Protein AF-A0A2M8KD25-F1 (afdb_monomer)

Secondary structure (DSSP, 8-state):
--GGGGB-HHHHHHHHHHHHHHHHTTBSEE-HHHHHHHHHTSTTSHHHHHHHHTT--HHHHHHHHHHHS---B-SS--SPPEEPHHHHHHHHHHHHHHHHTT-SSB-HHHHHHHHTTS--HHHHHHHHHHT--HHHHHHHHHHHHHHHTT---SSGGG------------------S--HHHHHEEETTSHHHHTTSPPP-S-HHHHHHHHHHHT-SSS-EEEEE--TTS-HHHHHHHHHHHHHTT-S-GGGTT-EEEEE-HHHHHTT-SSHHHHHHHHHHHHHHHHH-TTEEEEETTTHHHHS-S-SSS---THHHHHHHHHHT-S-EEEEE-HHHHIIIIIT-HHHHTTEEEEE-PPPPHHHHHHHHHHHHHHHHHHHT-PPPHHHHHHHHHHHHHH--SS-TTHHHHHHHHHHHHHHHHHS---HHHHHHHHHHHHHHHHHHHHHHHT-

Sequence (452 aa):
MDTFEKFSNNYKKSLKAAADLAADLQHKTINPWHILYGLISQKGSVGAELLAALTIKAEDIKKNITKFSPTDRELQLKTAPKFSKSAKEVIQKSIKIAYINEHKYIGTEHLLASILEIEDPSIESLLEILKVSRSEITQQVIAILKSASKIPTLTETFKVTDQKTNLESDLEYNENRQSALDLYGTELTSNRMQKKIDPIIGREEEILRIIHILSRRNKNNPIILGEPGVGKTAIVEGLAKKIVSGDVPETLLNKKVYVLDLTSTISGTMYRGEFENRIKQIIDEARSRPEVILFIDEIHNIVGTGSASGSMDAANILKPALARGEIRCIGATTFADYRKSIENDPALNRRFQPVKLVEPSEHEAKKILHGIKSYFEKFHRVGISDEAIDVAVELSQKYLTDKFLPDKAIDLIDEASAAIRVNKKLSNLEQKIKKLRLEILDVLNQKNQAVL

Solvent-accessible surface area (backbone atoms only — not comparable to full-atom values): 25265 Å² total; per-residue (Å²): 132,68,76,77,73,36,48,34,71,63,36,54,50,12,52,48,44,8,46,51,51,21,51,76,65,34,26,64,45,26,42,57,59,35,39,51,41,13,34,43,64,36,73,90,33,70,33,15,48,56,36,44,75,70,70,52,50,47,63,61,52,65,76,42,41,87,78,39,54,76,90,54,64,47,91,81,75,90,62,83,53,42,71,30,74,65,27,49,48,26,56,53,40,12,51,51,51,19,56,77,50,68,43,90,46,36,42,37,49,31,44,48,50,20,54,74,72,52,94,45,72,44,50,54,48,44,33,60,75,70,71,51,60,69,65,60,57,49,52,57,50,50,55,49,53,64,50,47,57,79,45,95,75,80,72,74,86,74,82,81,88,84,86,88,76,90,76,83,88,80,88,86,89,80,97,78,70,85,45,61,54,66,73,38,24,47,55,48,49,36,79,75,40,54,76,69,57,73,82,74,64,97,51,64,67,62,36,50,50,44,53,55,28,55,67,38,95,66,36,32,20,34,29,42,30,30,65,77,48,45,48,71,66,53,42,55,54,43,43,26,50,28,34,71,72,57,71,52,59,79,90,45,51,83,43,38,37,29,41,52,40,66,67,59,51,51,55,94,46,95,46,74,69,55,34,49,50,52,55,49,49,38,49,56,50,40,44,74,33,86,46,42,34,40,33,34,70,53,39,46,70,38,52,37,83,85,77,82,79,89,70,63,78,44,23,81,62,49,47,59,41,48,46,72,58,57,47,50,38,38,34,28,37,38,64,70,48,37,54,70,41,36,65,74,33,76,55,46,49,60,29,45,36,85,42,84,50,67,66,55,52,75,70,53,32,48,52,39,51,62,67,46,41,68,56,54,26,65,74,47,72,47,88,78,56,72,66,55,50,54,50,30,45,55,49,26,65,73,72,41,76,93,53,35,37,45,39,48,29,51,53,50,51,50,52,54,43,48,52,50,48,71,67,51,66,73,48,75,65,54,50,48,50,54,48,52,54,50,51,51,52,50,52,50,51,52,52,57,59,74,75,106

Nearest PDB structures (foldseek):
  8a8u-assembly1_D  TM=8.293E-01  e=3.044E-25  Mycobacterium tuberculosis
  7abr-assembly1_A  TM=9.180E-01  e=3.401E-23  Bacillus subtilis subsp. subtilis str. 168
  8xon-assembly1_R  TM=8.789E-01  e=1.128E-23  Streptomyces hawaiiensis
  8a8w-assembly1_C  TM=8.730E-01  e=1.128E-23  Mycobacterium tuberculosis
  8a8w-assembly1_B  TM=8.277E-01  e=2.265E-24  Mycobacterium tuberculosis

InterPro domains:
  IPR003593 AAA+ ATPase domain [SM00382] (218-362)
  IPR003959 ATPase, AAA-type, core [PF00004] (224-352)
  IPR004176 Clp, repeat (R) N-terminal domain [PF02861] (6-128)
  IPR004176 Clp, repeat (R) N-terminal domain [PS51903] (4-147)
  IPR018368 ClpA/B, conserved site 1 [PS00870] (313-325)
  IPR027417 P-loop containing nucleoside triphosphate hydrolase [G3DSA:3.40.50.300] (168-361)
  IPR027417 P-loop containing nucleoside triphosphate hydrolase [SSF52540] (181-429)
  IPR036628 Clp, N-terminal domain superfamily [G3DSA:1.10.1780.10] (3-149)
  IPR036628 Clp, N-terminal domain superfamily [SSF81923] (5-68)
  IPR036628 Clp, N-terminal domain superfamily [SSF81923] (82-160)
  IPR041546 ClpA/ClpB, AAA lid domain [PF17871] (361-448)
  IPR050130 ATP-dependent Clp protease/Chaperone ClpA/ClpB [PTHR11638] (12-439)

Organism: NCBI:txid1974812

pLDDT: mean 82.49, std 16.8, range [25.72, 97.25]

Structure (mmCIF, N/CA/C/O backbone):
data_AF-A0A2M8KD25-F1
#
_entry.id   AF-A0A2M8KD25-F1
#
loop_
_atom_site.group_PDB
_atom_site.id
_atom_site.type_symbol
_atom_site.label_atom_id
_atom_site.label_alt_id
_atom_site.label_comp_id
_atom_site.label_asym_id
_atom_site.label_entity_id
_atom_site.label_seq_id
_atom_site.pdbx_PDB_ins_code
_atom_site.Cartn_x
_atom_site.Cartn_y
_atom_site.Cartn_z
_atom_site.occupancy
_atom_site.B_iso_or_equiv
_atom_site.auth_seq_id
_atom_site.auth_comp_id
_atom_site.auth_asym_id
_atom_site.auth_atom_id
_atom_site.pdbx_PDB_model_num
ATOM 1 N N . MET A 1 1 ? 15.596 -33.211 -11.305 1.00 40.53 1 MET A N 1
ATOM 2 C CA . MET A 1 1 ? 15.673 -31.879 -11.941 1.00 40.53 1 MET A CA 1
ATOM 3 C C . MET A 1 1 ? 17.108 -31.649 -12.346 1.00 40.53 1 MET A C 1
ATOM 5 O O . MET A 1 1 ? 17.978 -31.737 -11.487 1.00 40.53 1 MET A O 1
ATOM 9 N N . ASP A 1 2 ? 17.348 -31.461 -13.637 1.00 48.69 2 ASP A N 1
ATOM 10 C CA . ASP A 1 2 ? 18.687 -31.313 -14.196 1.00 48.69 2 ASP A CA 1
ATOM 11 C C . ASP A 1 2 ? 19.360 -30.050 -13.624 1.00 48.69 2 ASP A C 1
ATOM 13 O O . ASP A 1 2 ? 18.802 -28.952 -13.677 1.00 48.69 2 ASP A O 1
ATOM 17 N N . THR A 1 3 ? 20.552 -30.190 -13.036 1.00 57.62 3 THR A N 1
ATOM 18 C CA . THR A 1 3 ? 21.323 -29.073 -12.454 1.00 57.62 3 THR A CA 1
ATOM 19 C C . THR A 1 3 ? 21.537 -27.956 -13.484 1.00 57.62 3 THR A C 1
ATOM 21 O O . THR A 1 3 ? 21.660 -26.786 -13.123 1.00 57.62 3 THR A O 1
ATOM 24 N N . PHE A 1 4 ? 21.509 -28.303 -14.776 1.00 60.94 4 PHE A N 1
ATOM 25 C CA . PHE A 1 4 ? 21.682 -27.388 -15.899 1.00 60.94 4 PHE A CA 1
ATOM 26 C C . PHE A 1 4 ? 20.555 -26.349 -16.073 1.00 60.94 4 PHE A C 1
ATOM 28 O O . PHE A 1 4 ? 20.780 -25.273 -16.645 1.00 60.94 4 PHE A O 1
ATOM 35 N N . GLU A 1 5 ? 19.351 -26.619 -15.561 1.00 67.44 5 GLU A N 1
ATOM 36 C CA . GLU A 1 5 ? 18.208 -25.695 -15.630 1.00 67.44 5 GLU A CA 1
ATOM 37 C C . GLU A 1 5 ? 18.296 -24.560 -14.601 1.00 67.44 5 GLU A C 1
ATOM 39 O O . GLU A 1 5 ? 17.715 -23.496 -14.806 1.00 67.44 5 GLU A O 1
ATOM 44 N N . LYS A 1 6 ? 19.080 -24.741 -13.528 1.00 79.44 6 LYS A N 1
ATOM 45 C CA . LYS A 1 6 ? 19.235 -23.744 -12.456 1.00 79.44 6 LYS A CA 1
ATOM 46 C C . LYS A 1 6 ? 20.203 -22.605 -12.795 1.00 79.44 6 LYS A C 1
ATOM 48 O O . LYS A 1 6 ? 20.218 -21.600 -12.087 1.00 79.44 6 LYS A O 1
ATOM 53 N N . PHE A 1 7 ? 21.006 -22.722 -13.853 1.00 84.50 7 PHE A N 1
ATOM 54 C CA . PHE A 1 7 ? 21.920 -21.654 -14.275 1.00 84.50 7 PHE A CA 1
ATOM 55 C C . PHE A 1 7 ? 21.188 -20.565 -15.064 1.00 84.50 7 PHE A C 1
ATOM 57 O O . PHE A 1 7 ? 20.490 -20.854 -16.040 1.00 84.50 7 PHE A O 1
ATOM 64 N N . SER A 1 8 ? 21.409 -19.304 -14.689 1.00 88.69 8 SER A N 1
ATOM 65 C CA . SER A 1 8 ? 20.852 -18.154 -15.409 1.00 88.69 8 SER A CA 1
ATOM 66 C C . SER A 1 8 ? 21.360 -18.075 -16.857 1.00 88.69 8 SER A C 1
ATOM 68 O O . SER A 1 8 ? 22.451 -18.548 -17.187 1.00 88.69 8 SER A O 1
ATOM 70 N N . ASN A 1 9 ? 20.589 -17.426 -17.736 1.00 87.06 9 ASN A N 1
ATOM 71 C CA . ASN A 1 9 ? 20.980 -17.257 -19.139 1.00 87.06 9 ASN A CA 1
ATOM 72 C C . ASN A 1 9 ? 22.301 -16.473 -19.268 1.00 87.06 9 ASN A C 1
ATOM 74 O O . ASN A 1 9 ? 23.183 -16.862 -20.029 1.00 87.06 9 ASN A O 1
ATOM 78 N N . ASN A 1 10 ? 22.478 -15.423 -18.458 1.00 88.69 10 ASN A N 1
ATOM 79 C CA . ASN A 1 10 ? 23.713 -14.637 -18.434 1.00 88.69 10 ASN A CA 1
ATOM 80 C C . ASN A 1 10 ? 24.906 -15.469 -17.952 1.00 88.69 10 ASN A C 1
ATOM 82 O O . ASN A 1 10 ? 25.965 -15.388 -18.555 1.00 88.69 10 ASN A O 1
ATOM 86 N N . TYR A 1 11 ? 24.732 -16.350 -16.960 1.00 93.50 11 TYR A N 1
ATOM 87 C CA . TYR A 1 11 ? 25.787 -17.282 -16.542 1.00 93.50 11 TYR A CA 1
ATOM 88 C C . TYR A 1 11 ? 26.240 -18.190 -17.697 1.00 93.50 11 TYR A C 1
ATOM 90 O O . TYR A 1 11 ? 27.436 -18.324 -17.959 1.00 93.50 11 TYR A O 1
ATOM 98 N N . LYS A 1 12 ? 25.287 -18.784 -18.432 1.00 92.12 12 LYS A N 1
ATOM 99 C CA . LYS A 1 12 ? 25.583 -19.643 -19.594 1.00 92.12 12 LYS A CA 1
ATOM 100 C C . LYS A 1 12 ? 26.300 -18.862 -20.699 1.00 92.12 12 LYS A C 1
ATOM 102 O O . LYS A 1 12 ? 27.285 -19.350 -21.253 1.00 92.12 12 LYS A O 1
ATOM 107 N N . LYS A 1 13 ? 25.852 -17.633 -20.980 1.00 92.44 13 LYS A N 1
ATOM 108 C CA . LYS A 1 13 ? 26.503 -16.733 -21.943 1.00 92.44 13 LYS A CA 1
ATOM 109 C C . LYS A 1 13 ? 27.919 -16.339 -21.510 1.00 92.44 13 LYS A C 1
ATOM 111 O O . LYS A 1 13 ? 28.799 -16.318 -22.363 1.00 92.44 13 LYS A O 1
ATOM 116 N N . SER A 1 14 ? 28.172 -16.121 -20.216 1.00 94.81 14 SER A N 1
ATOM 117 C CA . SER A 1 14 ? 29.521 -15.862 -19.690 1.00 94.81 14 SER A CA 1
ATOM 118 C C . SER A 1 14 ? 30.474 -17.021 -19.967 1.00 94.81 14 SER A C 1
ATOM 120 O O . SER A 1 14 ? 31.585 -16.799 -20.440 1.00 94.81 14 SER A O 1
ATOM 122 N N . LEU A 1 15 ? 30.040 -18.264 -19.725 1.00 94.62 15 LEU A N 1
ATOM 123 C CA . LEU A 1 15 ? 30.860 -19.447 -20.011 1.00 94.62 15 LEU A CA 1
ATOM 124 C C . LEU A 1 15 ? 31.096 -19.643 -21.511 1.00 94.62 15 LEU A C 1
ATOM 126 O O . LEU A 1 15 ? 32.198 -20.014 -21.907 1.00 94.62 15 LEU A O 1
ATOM 130 N N . LYS A 1 16 ? 30.089 -19.359 -22.345 1.00 94.00 16 LYS A N 1
ATOM 131 C CA . LYS A 1 16 ? 30.245 -19.390 -23.803 1.00 94.00 16 LYS A CA 1
ATOM 132 C C . LYS A 1 16 ? 31.266 -18.351 -24.273 1.00 94.00 16 LYS A C 1
ATOM 134 O O . LYS A 1 16 ? 32.217 -18.714 -24.949 1.00 94.00 16 LYS A O 1
ATOM 139 N N . ALA A 1 17 ? 31.141 -17.102 -23.827 1.00 93.50 17 ALA A N 1
ATOM 140 C CA . ALA A 1 17 ? 32.083 -16.036 -24.166 1.00 93.50 17 ALA A CA 1
ATOM 141 C C . ALA A 1 17 ? 33.516 -16.330 -23.681 1.00 93.50 17 ALA A C 1
ATOM 143 O O . ALA A 1 17 ? 34.484 -15.948 -24.335 1.00 93.50 17 ALA A O 1
ATOM 144 N N . ALA A 1 18 ? 33.666 -17.031 -22.554 1.00 94.25 18 ALA A N 1
ATOM 145 C CA . ALA A 1 18 ? 34.960 -17.509 -22.075 1.00 94.25 18 ALA A CA 1
ATOM 146 C C . ALA A 1 18 ? 35.570 -18.578 -22.998 1.00 94.25 18 ALA A C 1
ATOM 148 O O . ALA A 1 18 ? 36.774 -18.556 -23.250 1.00 94.25 18 ALA A O 1
ATOM 149 N N . ALA A 1 19 ? 34.745 -19.502 -23.503 1.00 92.31 19 ALA A N 1
ATOM 150 C CA . ALA A 1 19 ? 35.163 -20.522 -24.461 1.00 92.31 19 ALA A CA 1
ATOM 151 C C . ALA A 1 19 ? 35.542 -19.910 -25.817 1.00 92.31 19 ALA A C 1
ATOM 153 O O . ALA A 1 19 ? 36.580 -20.272 -26.369 1.00 92.31 19 ALA A O 1
ATOM 154 N N . ASP A 1 20 ? 34.745 -18.953 -26.298 1.00 91.31 20 ASP A N 1
ATOM 155 C CA . ASP A 1 20 ? 35.004 -18.215 -27.537 1.00 91.31 20 ASP A CA 1
ATOM 156 C C . ASP A 1 20 ? 36.338 -17.453 -27.432 1.00 91.31 20 ASP A C 1
ATOM 158 O O . ASP A 1 20 ? 37.199 -17.596 -28.295 1.00 91.31 20 ASP A O 1
ATOM 162 N N . LEU A 1 21 ? 36.585 -16.752 -26.315 1.00 90.31 21 LEU A N 1
ATOM 163 C CA . LEU A 1 21 ? 37.862 -16.063 -26.088 1.00 90.31 21 LEU A CA 1
ATOM 164 C C . LEU A 1 21 ? 39.052 -17.033 -26.045 1.00 90.31 21 LEU A C 1
ATOM 166 O O . LEU A 1 21 ? 40.109 -16.735 -26.594 1.00 90.31 21 LEU A O 1
ATOM 170 N N . ALA A 1 22 ? 38.907 -18.179 -25.376 1.00 90.12 22 ALA A N 1
ATOM 171 C CA . ALA A 1 22 ? 39.974 -19.176 -25.318 1.00 90.12 22 ALA A CA 1
ATOM 172 C C . ALA A 1 22 ? 40.298 -19.732 -26.715 1.00 90.12 22 ALA A C 1
ATOM 174 O O . ALA A 1 22 ? 41.468 -19.926 -27.039 1.00 90.12 22 ALA A O 1
ATOM 175 N N . ALA A 1 23 ? 39.278 -19.936 -27.555 1.00 88.44 23 ALA A N 1
ATOM 176 C CA . ALA A 1 23 ? 39.455 -20.358 -28.939 1.00 88.44 23 ALA A CA 1
ATOM 177 C C . ALA A 1 23 ? 40.139 -19.271 -29.788 1.00 88.44 23 ALA A C 1
ATOM 179 O O . ALA A 1 23 ? 41.109 -19.575 -30.484 1.00 88.44 23 ALA A O 1
ATOM 180 N N . ASP A 1 24 ? 39.704 -18.011 -29.670 1.00 87.81 24 ASP A N 1
ATOM 181 C CA . ASP A 1 24 ? 40.289 -16.860 -30.375 1.00 87.81 24 ASP A CA 1
ATOM 182 C C . ASP A 1 24 ? 41.777 -16.671 -30.041 1.00 87.81 24 ASP A C 1
ATOM 184 O O . ASP A 1 24 ? 42.592 -16.355 -30.908 1.00 87.81 24 ASP A O 1
ATOM 188 N N . LEU A 1 25 ? 42.147 -16.891 -28.777 1.00 86.38 25 LEU A N 1
ATOM 189 C CA . LEU A 1 25 ? 43.528 -16.794 -28.294 1.00 86.38 25 LEU A CA 1
ATOM 190 C C . LEU A 1 25 ? 44.351 -18.069 -28.527 1.00 86.38 25 LEU A C 1
ATOM 192 O O . LEU A 1 25 ? 45.531 -18.103 -28.175 1.00 86.38 25 LEU A O 1
ATOM 196 N N . GLN A 1 26 ? 43.744 -19.100 -29.121 1.00 85.38 26 GLN A N 1
ATOM 197 C CA . GLN A 1 26 ? 44.340 -20.418 -29.345 1.00 85.38 26 GLN A CA 1
ATOM 198 C C . GLN A 1 26 ? 44.874 -21.071 -28.061 1.00 85.38 26 GLN A C 1
ATOM 200 O O . GLN A 1 26 ? 45.910 -21.741 -28.055 1.00 85.38 26 GLN A O 1
ATOM 205 N N . HIS A 1 27 ? 44.153 -20.887 -26.956 1.00 86.94 27 HIS A N 1
ATOM 206 C CA . HIS A 1 27 ? 44.445 -21.530 -25.685 1.00 86.94 27 HIS A CA 1
ATOM 207 C C . HIS A 1 27 ? 43.789 -22.908 -25.613 1.00 86.94 27 HIS A C 1
ATOM 209 O O . HIS A 1 27 ? 42.599 -23.077 -25.875 1.00 86.94 27 HIS A O 1
ATOM 215 N N . LYS A 1 28 ? 44.555 -23.912 -25.180 1.00 85.44 28 LYS A N 1
ATOM 216 C CA . LYS A 1 28 ? 44.063 -25.289 -24.999 1.00 85.44 28 LYS A CA 1
ATOM 217 C C . LYS A 1 28 ? 42.982 -25.408 -23.925 1.00 85.44 28 LYS A C 1
ATOM 219 O O . LYS A 1 28 ? 42.137 -26.311 -23.975 1.00 85.44 28 LYS A O 1
ATOM 224 N N . THR A 1 29 ? 43.032 -24.525 -22.928 1.00 89.56 29 THR A N 1
ATOM 225 C CA . THR A 1 29 ? 42.147 -24.574 -21.768 1.00 89.56 29 THR A CA 1
ATOM 226 C C . THR A 1 29 ? 41.455 -23.247 -21.484 1.00 89.56 29 THR A C 1
ATOM 228 O O . THR A 1 29 ? 42.025 -22.170 -21.647 1.00 89.56 29 THR A O 1
ATOM 231 N N . ILE A 1 30 ? 40.208 -23.341 -21.020 1.00 92.94 30 ILE A N 1
ATOM 232 C CA . ILE A 1 30 ? 39.449 -22.210 -20.487 1.00 92.94 30 ILE A CA 1
ATOM 233 C C . ILE A 1 30 ? 39.863 -22.045 -19.024 1.00 92.94 30 ILE A C 1
ATOM 235 O O . ILE A 1 30 ? 39.579 -22.919 -18.204 1.00 92.94 30 ILE A O 1
ATOM 239 N N . ASN A 1 31 ? 40.536 -20.937 -18.720 1.00 92.50 31 ASN A N 1
ATOM 240 C CA . ASN A 1 31 ? 41.030 -20.578 -17.382 1.00 92.50 31 ASN A CA 1
ATOM 241 C C . ASN A 1 31 ? 40.105 -19.580 -16.656 1.00 92.50 31 ASN A C 1
ATOM 243 O O . ASN A 1 31 ? 39.312 -18.913 -17.327 1.00 92.50 31 ASN A O 1
ATOM 247 N N . PRO A 1 32 ? 40.208 -19.422 -15.319 1.00 93.81 32 PRO A N 1
ATOM 248 C CA . PRO A 1 32 ? 39.358 -18.509 -14.542 1.00 93.81 32 PRO A CA 1
ATOM 249 C C . PRO A 1 32 ? 39.289 -17.075 -15.084 1.00 93.81 32 PRO A C 1
ATOM 251 O O . PRO A 1 32 ? 38.215 -16.481 -15.115 1.00 93.81 32 PRO A O 1
ATOM 254 N N . TRP A 1 33 ? 40.390 -16.533 -15.606 1.00 91.56 33 TRP A N 1
ATOM 255 C CA . TRP A 1 33 ? 40.399 -15.189 -16.193 1.00 91.56 33 TRP A CA 1
ATOM 256 C C . TRP A 1 33 ? 39.607 -15.088 -17.512 1.00 91.56 33 TRP A C 1
ATOM 258 O O . TRP A 1 33 ? 39.048 -14.032 -17.807 1.00 91.56 33 TRP A O 1
ATOM 268 N N . HIS A 1 34 ? 39.478 -16.177 -18.284 1.00 93.62 34 HIS A N 1
ATOM 269 C CA . HIS A 1 34 ? 38.574 -16.211 -19.443 1.00 93.62 34 HIS A CA 1
ATOM 270 C C . HIS A 1 34 ? 37.117 -16.146 -18.976 1.00 93.62 34 HIS A C 1
ATOM 272 O O . HIS A 1 34 ? 36.300 -15.462 -19.588 1.00 93.62 34 HIS A O 1
ATOM 278 N N . ILE A 1 35 ? 36.795 -16.832 -17.872 1.00 95.19 35 ILE A N 1
ATOM 279 C CA . ILE A 1 35 ? 35.467 -16.778 -17.248 1.00 95.19 35 ILE A CA 1
ATOM 280 C C . ILE A 1 35 ? 35.180 -15.360 -16.749 1.00 95.19 35 ILE A C 1
ATOM 282 O O . ILE A 1 35 ? 34.092 -14.845 -17.002 1.00 95.19 35 ILE A O 1
ATOM 286 N N . LEU A 1 36 ? 36.157 -14.701 -16.119 1.00 93.81 36 LEU A N 1
ATOM 287 C CA . LEU A 1 36 ? 36.039 -13.307 -15.690 1.00 93.81 36 LEU A CA 1
ATOM 288 C C . LEU A 1 36 ? 35.783 -12.363 -16.877 1.00 93.81 36 LEU A C 1
ATOM 290 O O . LEU A 1 36 ? 34.874 -11.539 -16.816 1.00 93.81 36 LEU A O 1
ATOM 294 N N . TYR A 1 37 ? 36.508 -12.525 -17.989 1.00 94.00 37 TYR A N 1
ATOM 295 C CA . TYR A 1 37 ? 36.238 -11.780 -19.225 1.00 94.00 37 TYR A CA 1
ATOM 296 C C . TYR A 1 37 ? 34.821 -12.025 -19.753 1.00 94.00 37 TYR A C 1
ATOM 298 O O . TYR A 1 37 ? 34.103 -11.080 -20.097 1.00 94.00 37 TYR A O 1
ATOM 306 N N . GLY A 1 38 ? 34.410 -13.294 -19.819 1.00 93.44 38 GLY A N 1
ATOM 307 C CA . GLY A 1 38 ? 33.087 -13.680 -20.292 1.00 93.44 38 GLY A CA 1
ATOM 308 C C . GLY A 1 38 ? 31.980 -13.069 -19.437 1.00 93.44 38 GLY A C 1
ATOM 309 O O . GLY A 1 38 ? 30.985 -12.597 -19.984 1.00 93.44 38 GLY A O 1
ATOM 310 N N . LEU A 1 39 ? 32.201 -13.008 -18.121 1.00 93.31 39 LEU A N 1
ATOM 311 C CA . LEU A 1 39 ? 31.324 -12.383 -17.138 1.00 93.31 39 LEU A CA 1
ATOM 312 C C . LEU A 1 39 ? 31.213 -10.871 -17.346 1.00 93.31 39 LEU A C 1
ATOM 314 O O . LEU A 1 39 ? 30.096 -10.385 -17.486 1.00 93.31 39 LEU A O 1
ATOM 318 N N . ILE A 1 40 ? 32.328 -10.142 -17.463 1.00 92.38 40 ILE A N 1
ATOM 319 C CA . ILE A 1 40 ? 32.309 -8.684 -17.713 1.00 92.38 40 ILE A CA 1
ATOM 320 C C . ILE A 1 40 ? 31.637 -8.353 -19.054 1.00 92.38 40 ILE A C 1
ATOM 322 O O . ILE A 1 40 ? 31.018 -7.302 -19.215 1.00 92.38 40 ILE A O 1
ATOM 326 N N . SER A 1 41 ? 31.724 -9.262 -20.026 1.00 89.56 41 SER A N 1
ATOM 327 C CA . SER A 1 41 ? 31.103 -9.087 -21.342 1.00 89.56 41 SER A CA 1
ATOM 328 C C . SER A 1 41 ? 29.568 -9.164 -21.308 1.00 89.56 41 SER A C 1
ATOM 330 O O . SER A 1 41 ? 28.920 -8.675 -22.234 1.00 89.56 41 SER A O 1
ATOM 332 N N . GLN A 1 42 ? 28.963 -9.725 -20.252 1.00 90.50 42 GLN A N 1
ATOM 333 C CA . GLN A 1 42 ? 27.506 -9.789 -20.094 1.00 90.50 42 GLN A CA 1
ATOM 334 C C . GLN A 1 42 ? 26.960 -8.512 -19.440 1.00 90.50 42 GLN A C 1
ATOM 336 O O . GLN A 1 42 ? 26.547 -8.526 -18.277 1.00 90.50 42 GLN A O 1
ATOM 341 N N . LYS A 1 43 ? 26.954 -7.402 -20.188 1.00 83.56 43 LYS A N 1
ATOM 342 C CA . LYS A 1 43 ? 26.390 -6.115 -19.734 1.00 83.56 43 LYS A CA 1
ATOM 343 C C . LYS A 1 43 ? 24.952 -6.291 -19.225 1.00 83.56 43 LYS A C 1
ATOM 345 O O . LYS A 1 43 ? 24.174 -7.021 -19.839 1.00 83.56 43 LYS A O 1
ATOM 350 N N . GLY A 1 44 ? 24.603 -5.641 -18.117 1.00 74.56 44 GLY A N 1
ATOM 351 C CA . GLY A 1 44 ? 23.311 -5.804 -17.450 1.00 74.56 44 GLY A CA 1
ATOM 352 C C . GLY A 1 44 ? 23.212 -7.022 -16.526 1.00 74.56 44 GLY A C 1
ATOM 353 O O . GLY A 1 44 ? 22.186 -7.200 -15.876 1.00 74.56 44 GLY A O 1
ATOM 354 N N . SER A 1 45 ? 24.240 -7.874 -16.434 1.00 86.62 45 SER A N 1
ATOM 355 C CA . SER A 1 45 ? 24.286 -8.937 -15.421 1.00 86.62 45 SER A CA 1
ATOM 356 C C . SER A 1 45 ? 24.863 -8.424 -14.101 1.00 86.62 45 SER A C 1
ATOM 358 O O . SER A 1 45 ? 25.778 -7.606 -14.102 1.00 86.62 45 SER A O 1
ATOM 360 N N . VAL A 1 46 ? 24.376 -8.944 -12.969 1.00 86.81 46 VAL A N 1
ATOM 361 C CA . VAL A 1 46 ? 24.784 -8.500 -11.620 1.00 86.81 46 VAL A CA 1
ATOM 362 C C . VAL A 1 46 ? 26.306 -8.530 -11.443 1.00 86.81 46 VAL A C 1
ATOM 364 O O . VAL A 1 46 ? 26.892 -7.583 -10.928 1.00 86.81 46 VAL A O 1
ATOM 367 N N . GLY A 1 47 ? 26.964 -9.594 -11.916 1.00 87.00 47 GLY A N 1
ATOM 368 C CA . GLY A 1 47 ? 28.421 -9.705 -11.838 1.00 87.00 47 GLY A CA 1
ATOM 369 C C . GLY A 1 47 ? 29.155 -8.684 -12.716 1.00 87.00 47 GLY A C 1
ATOM 370 O O . GLY A 1 47 ? 30.191 -8.168 -12.307 1.00 87.00 47 GLY A O 1
ATOM 371 N N . ALA A 1 48 ? 28.632 -8.375 -13.906 1.00 88.25 48 ALA A N 1
ATOM 372 C CA . ALA A 1 48 ? 29.242 -7.391 -14.798 1.00 88.25 48 ALA A CA 1
ATOM 373 C C . ALA A 1 48 ? 29.074 -5.960 -14.276 1.00 88.25 48 ALA A C 1
ATOM 375 O O . ALA A 1 48 ? 30.029 -5.190 -14.318 1.00 88.25 48 ALA A O 1
ATOM 376 N N . GLU A 1 49 ? 27.893 -5.620 -13.753 1.00 86.25 49 GLU A N 1
ATOM 377 C CA . GLU A 1 49 ? 27.610 -4.293 -13.190 1.00 86.25 49 GLU A CA 1
ATOM 378 C C . GLU A 1 49 ? 28.475 -4.006 -11.953 1.00 86.25 49 GLU A C 1
ATOM 380 O O . GLU A 1 49 ? 28.999 -2.904 -11.809 1.00 86.25 49 GLU A O 1
ATOM 385 N N . LEU A 1 50 ? 28.716 -5.015 -11.107 1.00 87.25 50 LEU A N 1
ATOM 386 C CA . LEU A 1 50 ? 29.633 -4.906 -9.966 1.00 87.25 50 LEU A CA 1
ATOM 387 C C . LEU A 1 50 ? 31.057 -4.538 -10.384 1.00 87.25 50 LEU A C 1
ATOM 389 O O . LEU A 1 50 ? 31.682 -3.650 -9.809 1.00 87.25 50 LEU A O 1
ATOM 393 N N . LEU A 1 51 ? 31.575 -5.216 -11.406 1.00 87.50 51 LEU A N 1
ATOM 394 C CA . LEU A 1 51 ? 32.913 -4.943 -11.921 1.00 87.50 51 LEU A CA 1
ATOM 395 C C . LEU A 1 51 ? 32.969 -3.597 -12.655 1.00 87.50 51 LEU A C 1
ATOM 397 O O . LEU A 1 51 ? 33.955 -2.874 -12.528 1.00 87.50 51 LEU A O 1
ATOM 401 N N . ALA A 1 52 ? 31.896 -3.217 -13.352 1.00 85.31 52 ALA A N 1
ATOM 402 C CA . ALA A 1 52 ? 31.784 -1.920 -14.010 1.00 85.31 52 ALA A CA 1
ATOM 403 C C . ALA A 1 52 ? 31.759 -0.751 -13.009 1.00 85.31 52 ALA A C 1
ATOM 405 O O . ALA A 1 52 ? 32.381 0.279 -13.277 1.00 85.31 52 ALA A O 1
ATOM 406 N N . ALA A 1 53 ? 31.113 -0.917 -11.848 1.00 81.50 53 ALA A N 1
ATOM 407 C CA . ALA A 1 53 ? 31.126 0.061 -10.755 1.00 81.50 53 ALA A CA 1
ATOM 408 C C . ALA A 1 53 ? 32.541 0.288 -10.197 1.00 81.50 53 ALA A C 1
ATOM 410 O O . ALA A 1 53 ? 32.889 1.402 -9.814 1.00 81.50 53 ALA A O 1
ATOM 411 N N . LEU A 1 54 ? 33.386 -0.745 -10.245 1.00 82.19 54 LEU A N 1
ATOM 412 C CA . LEU A 1 54 ? 34.810 -0.678 -9.911 1.00 82.19 54 LEU A CA 1
ATOM 413 C C . LEU A 1 54 ? 35.690 -0.301 -11.110 1.00 82.19 54 LEU A C 1
ATOM 415 O O . LEU A 1 54 ? 36.905 -0.476 -11.076 1.00 82.19 54 LEU A O 1
ATOM 419 N N . THR A 1 55 ? 35.093 0.226 -12.183 1.00 82.94 55 THR A N 1
ATOM 420 C CA . THR A 1 55 ? 35.754 0.664 -13.424 1.00 82.94 55 THR A CA 1
ATOM 421 C C . THR A 1 55 ? 36.479 -0.429 -14.221 1.00 82.94 55 THR A C 1
ATOM 423 O O . THR A 1 55 ? 37.207 -0.111 -15.157 1.00 82.94 55 THR A O 1
ATOM 426 N N . ILE A 1 56 ? 36.229 -1.711 -13.933 1.00 85.88 56 ILE A N 1
ATOM 427 C CA . ILE A 1 56 ? 36.826 -2.847 -14.647 1.00 85.88 56 ILE A CA 1
ATOM 428 C C . ILE A 1 56 ? 36.019 -3.141 -15.916 1.00 85.88 56 ILE A C 1
ATOM 430 O O . ILE A 1 56 ? 34.839 -3.493 -15.852 1.00 85.88 56 ILE A O 1
ATOM 434 N N . LYS A 1 57 ? 36.659 -3.057 -17.088 1.00 87.62 57 LYS A N 1
ATOM 435 C CA . LYS A 1 57 ? 36.043 -3.362 -18.388 1.00 87.62 57 LYS A CA 1
ATOM 436 C C . LYS A 1 57 ? 36.711 -4.561 -19.057 1.00 87.62 57 LYS A C 1
ATOM 438 O O . LYS A 1 57 ? 37.889 -4.851 -18.869 1.00 87.62 57 LYS A O 1
ATOM 443 N N . ALA A 1 58 ? 35.966 -5.237 -19.932 1.00 85.06 58 ALA A N 1
ATOM 444 C CA . ALA A 1 58 ? 36.471 -6.380 -20.701 1.00 85.06 58 ALA A CA 1
ATOM 445 C C . ALA A 1 58 ? 37.679 -6.007 -21.588 1.00 85.06 58 ALA A C 1
ATOM 447 O O . ALA A 1 58 ? 38.554 -6.834 -21.854 1.00 85.06 58 ALA A O 1
ATOM 448 N N . GLU A 1 59 ? 37.748 -4.745 -22.022 1.00 85.69 59 GLU A N 1
ATOM 449 C CA . GLU A 1 59 ? 38.886 -4.190 -22.757 1.00 85.69 59 GLU A CA 1
ATOM 450 C C . GLU A 1 59 ? 40.173 -4.161 -21.930 1.00 85.69 59 GLU A C 1
ATOM 452 O O . GLU A 1 59 ? 41.250 -4.357 -22.490 1.00 85.69 59 GLU A O 1
ATOM 457 N N . ASP A 1 60 ? 40.080 -3.948 -20.617 1.00 83.00 60 ASP A N 1
ATOM 458 C CA . ASP A 1 60 ? 41.247 -3.861 -19.738 1.00 83.00 60 ASP A CA 1
ATOM 459 C C . ASP A 1 60 ? 41.904 -5.230 -19.574 1.00 83.00 60 ASP A C 1
ATOM 461 O O . ASP A 1 60 ? 43.133 -5.336 -19.573 1.00 83.00 60 ASP A O 1
ATOM 465 N N . ILE A 1 61 ? 41.091 -6.292 -19.562 1.00 83.94 61 ILE A N 1
ATOM 466 C CA . ILE A 1 61 ? 41.580 -7.669 -19.641 1.00 83.94 61 ILE A CA 1
ATOM 467 C C . ILE A 1 61 ? 42.279 -7.880 -20.982 1.00 83.94 61 ILE A C 1
ATOM 469 O O . ILE A 1 61 ? 43.445 -8.265 -20.991 1.00 83.94 61 ILE A O 1
ATOM 473 N N . LYS A 1 62 ? 41.621 -7.557 -22.108 1.00 83.56 62 LYS A N 1
ATOM 474 C CA . LYS A 1 62 ? 42.184 -7.731 -23.462 1.00 83.56 62 LYS A CA 1
ATOM 475 C C . LYS A 1 62 ? 43.521 -7.014 -23.667 1.00 83.56 62 LYS A C 1
ATOM 477 O O . LYS A 1 62 ? 44.437 -7.595 -24.245 1.00 83.56 62 LYS A O 1
ATOM 482 N N . LYS A 1 63 ? 43.655 -5.784 -23.165 1.00 84.88 63 LYS A N 1
ATOM 483 C CA . LYS A 1 63 ? 44.885 -4.976 -23.266 1.00 84.88 63 LYS A CA 1
ATOM 484 C C . LYS A 1 63 ? 46.053 -5.557 -22.470 1.00 84.88 63 LYS A C 1
ATOM 486 O O . LYS A 1 63 ? 47.202 -5.300 -22.816 1.00 84.88 63 LYS A O 1
ATOM 491 N N . ASN A 1 64 ? 45.778 -6.326 -21.418 1.00 83.25 64 ASN A N 1
ATOM 492 C CA . ASN A 1 64 ? 46.803 -6.833 -20.510 1.00 83.25 64 ASN A CA 1
ATOM 493 C C . ASN A 1 64 ? 47.035 -8.348 -20.615 1.00 83.25 64 ASN A C 1
ATOM 495 O O . ASN A 1 64 ? 47.869 -8.852 -19.871 1.00 83.25 64 ASN A O 1
ATOM 499 N N . ILE A 1 65 ? 46.372 -9.064 -21.540 1.00 81.50 65 ILE A N 1
ATOM 500 C CA . ILE A 1 65 ? 46.466 -10.536 -21.686 1.00 81.50 65 ILE A CA 1
ATOM 501 C C . ILE A 1 65 ? 47.916 -11.024 -21.656 1.00 81.50 65 ILE A C 1
ATOM 503 O O . ILE A 1 65 ? 48.230 -11.982 -20.960 1.00 81.50 65 ILE A O 1
ATOM 507 N N . THR A 1 66 ? 48.817 -10.353 -22.373 1.00 77.75 66 THR A N 1
ATOM 508 C CA . THR A 1 66 ? 50.229 -10.753 -22.482 1.00 77.75 66 THR A CA 1
ATOM 509 C C . THR A 1 66 ? 51.012 -10.672 -21.171 1.00 77.75 66 THR A C 1
ATOM 511 O O . THR A 1 66 ? 52.103 -11.224 -21.099 1.00 77.75 66 THR A O 1
ATOM 514 N N . LYS A 1 67 ? 50.483 -9.988 -20.151 1.00 78.69 67 LYS A N 1
ATOM 515 C CA . LYS A 1 67 ? 51.151 -9.766 -18.863 1.00 78.69 67 LYS A CA 1
ATOM 516 C C . LYS A 1 67 ? 50.756 -10.776 -17.785 1.00 78.69 67 LYS A C 1
ATOM 518 O O . LYS A 1 67 ? 51.551 -11.001 -16.884 1.00 78.69 67 LYS A O 1
ATOM 523 N N . PHE A 1 68 ? 49.560 -11.365 -17.871 1.00 73.25 68 PHE A N 1
ATOM 524 C CA . PHE A 1 68 ? 49.026 -12.281 -16.847 1.00 73.25 68 PHE A CA 1
ATOM 525 C C . PHE A 1 68 ? 48.637 -13.667 -17.394 1.00 73.25 68 PHE A C 1
ATOM 527 O O . PHE A 1 68 ? 48.387 -14.594 -16.618 1.00 73.25 68 PHE A O 1
ATOM 534 N N . SER A 1 69 ? 48.546 -13.827 -18.721 1.00 74.44 69 SER A N 1
ATOM 535 C CA . SER A 1 69 ? 48.243 -15.116 -19.344 1.00 74.44 69 SER A CA 1
ATOM 536 C C . SER A 1 69 ? 49.513 -15.960 -19.457 1.00 74.44 69 SER A C 1
ATOM 538 O O . SER A 1 69 ? 50.464 -15.517 -20.105 1.00 74.44 69 SER A O 1
ATOM 540 N N . PRO A 1 70 ? 49.533 -17.195 -18.925 1.00 61.94 70 PRO A N 1
ATOM 541 C CA . PRO A 1 70 ? 50.592 -18.145 -19.242 1.00 61.94 70 PRO A CA 1
ATOM 542 C C . PRO A 1 70 ? 50.596 -18.454 -20.747 1.00 61.94 70 PRO A C 1
ATOM 544 O O . PRO A 1 70 ? 49.557 -18.394 -21.414 1.00 61.94 70 PRO A O 1
ATOM 547 N N . THR A 1 71 ? 51.777 -18.757 -21.288 1.00 61.59 71 THR A N 1
ATOM 548 C CA . THR A 1 71 ? 52.048 -18.989 -22.717 1.00 61.59 71 THR A CA 1
ATOM 549 C C . THR A 1 71 ? 51.512 -20.348 -23.202 1.00 61.59 71 THR A C 1
ATOM 551 O O . THR A 1 71 ? 52.229 -21.120 -23.824 1.00 61.59 71 THR A O 1
ATOM 554 N N . ASP A 1 72 ? 50.241 -20.655 -22.944 1.00 61.25 72 ASP A N 1
ATOM 555 C CA . ASP A 1 72 ? 49.568 -21.910 -23.328 1.00 61.25 72 ASP A CA 1
ATOM 556 C C . ASP A 1 72 ? 49.019 -21.864 -24.772 1.00 61.25 72 ASP A C 1
ATOM 558 O O . ASP A 1 72 ? 47.919 -22.342 -25.068 1.00 61.25 72 ASP A O 1
ATOM 562 N N . ARG A 1 73 ? 49.775 -21.245 -25.688 1.00 63.69 73 ARG A N 1
ATOM 563 C CA . ARG A 1 73 ? 49.403 -21.124 -27.105 1.00 63.69 73 ARG A CA 1
ATOM 564 C C . ARG A 1 73 ? 49.817 -22.381 -27.863 1.00 63.69 73 ARG A C 1
ATOM 566 O O . ARG A 1 73 ? 51.006 -22.665 -27.981 1.00 63.69 73 ARG A O 1
ATOM 573 N N . GLU A 1 74 ? 48.845 -23.100 -28.419 1.00 62.50 74 GLU A N 1
ATOM 574 C CA . GLU A 1 74 ? 49.082 -24.281 -29.258 1.00 62.50 74 GLU A CA 1
ATOM 575 C C . GLU A 1 74 ? 48.629 -23.964 -30.693 1.00 62.50 74 GLU A C 1
ATOM 577 O O . GLU A 1 74 ? 47.447 -23.741 -30.959 1.00 62.50 74 GLU A O 1
ATOM 582 N N . LEU A 1 75 ? 49.581 -23.902 -31.631 1.00 56.78 75 LEU A N 1
ATOM 583 C CA . LEU A 1 75 ? 49.282 -23.665 -33.045 1.00 56.78 75 LEU A CA 1
ATOM 584 C C . LEU A 1 75 ? 48.502 -24.875 -33.589 1.00 56.78 75 LEU A C 1
ATOM 586 O O . LEU A 1 75 ? 49.023 -25.986 -33.599 1.00 56.78 75 LEU A O 1
ATOM 590 N N . GLN A 1 76 ? 47.278 -24.636 -34.080 1.00 61.19 76 GLN A N 1
ATOM 591 C CA . GLN A 1 76 ? 46.339 -25.626 -34.650 1.00 61.19 76 GLN A CA 1
ATOM 592 C C . GLN A 1 76 ? 45.564 -26.492 -33.636 1.00 61.19 76 GLN A C 1
ATOM 594 O O . GLN A 1 76 ? 45.649 -27.723 -33.628 1.00 61.19 76 GLN A O 1
ATOM 599 N N . LEU A 1 77 ? 44.701 -25.862 -32.835 1.00 62.31 77 LEU A N 1
ATOM 600 C CA . LEU A 1 77 ? 43.691 -26.579 -32.050 1.00 62.31 77 LEU A CA 1
ATOM 601 C C . LEU A 1 77 ? 42.712 -27.331 -32.972 1.00 62.31 77 LEU A C 1
ATOM 603 O O . LEU A 1 77 ? 41.899 -26.726 -33.665 1.00 62.31 77 LEU A O 1
ATOM 607 N N . LYS A 1 78 ? 42.755 -28.669 -32.954 1.00 65.00 78 LYS A N 1
ATOM 608 C CA . LYS A 1 78 ? 41.793 -29.538 -33.667 1.00 65.00 78 LYS A CA 1
ATOM 609 C C . LYS A 1 78 ? 40.485 -29.766 -32.895 1.00 65.00 78 LYS A C 1
ATOM 611 O O . LYS A 1 78 ? 39.566 -30.392 -33.413 1.00 65.00 78 LYS A O 1
ATOM 616 N N . THR A 1 79 ? 40.400 -29.300 -31.648 1.00 71.06 79 THR A N 1
ATOM 617 C CA . THR A 1 79 ? 39.278 -29.555 -30.732 1.00 71.06 79 THR A CA 1
ATOM 618 C C . THR A 1 79 ? 38.946 -28.319 -29.904 1.00 71.06 79 THR A C 1
ATOM 620 O O . THR A 1 79 ? 39.848 -27.552 -29.575 1.00 71.06 79 THR A O 1
ATOM 623 N N . ALA A 1 80 ? 37.679 -28.171 -29.506 1.00 78.31 80 ALA A N 1
ATOM 624 C CA . ALA A 1 80 ? 37.231 -27.086 -28.634 1.00 78.31 80 ALA A CA 1
ATOM 625 C C . ALA A 1 80 ? 37.999 -27.059 -27.291 1.00 78.31 80 ALA A C 1
ATOM 627 O O . ALA A 1 80 ? 38.304 -28.130 -26.743 1.00 78.31 80 ALA A O 1
ATOM 628 N N . PRO A 1 81 ? 38.298 -25.864 -26.744 1.00 85.12 81 PRO A N 1
ATOM 629 C CA . PRO A 1 81 ? 39.047 -25.727 -25.501 1.00 85.12 81 PRO A CA 1
ATOM 630 C C . PRO A 1 81 ? 38.265 -26.318 -24.323 1.00 85.12 81 PRO A C 1
ATOM 632 O O . PRO A 1 81 ? 37.046 -26.172 -24.215 1.00 85.12 81 PRO A O 1
ATOM 635 N N . LYS A 1 82 ? 38.967 -27.004 -23.417 1.00 89.38 82 LYS A N 1
ATOM 636 C CA . LYS A 1 82 ? 38.358 -27.638 -22.233 1.00 89.38 82 LYS A CA 1
ATOM 637 C C . LYS A 1 82 ? 38.556 -26.766 -20.997 1.00 89.38 82 LYS A C 1
ATOM 639 O O . LYS A 1 82 ? 39.587 -26.121 -20.858 1.00 89.38 82 LYS A O 1
ATOM 644 N N . PHE A 1 83 ? 37.622 -26.786 -20.049 1.00 90.81 83 PHE A N 1
ATOM 645 C CA . PHE A 1 83 ? 37.830 -26.112 -18.761 1.00 90.81 83 PHE A CA 1
ATOM 646 C C . PHE A 1 83 ? 39.055 -26.671 -18.025 1.00 90.81 83 PHE A C 1
ATOM 648 O O . PHE A 1 83 ? 39.176 -27.894 -17.868 1.00 90.81 83 PHE A O 1
ATOM 655 N N . SER A 1 84 ? 39.934 -25.779 -17.557 1.00 91.88 84 SER A N 1
ATOM 656 C CA . SER A 1 84 ? 41.056 -26.131 -16.683 1.00 91.88 84 SER A CA 1
ATOM 657 C C . SER A 1 84 ? 40.565 -26.618 -15.314 1.00 91.88 84 SER A C 1
ATOM 659 O O . SER A 1 84 ? 39.380 -26.509 -14.985 1.00 91.88 84 SER A O 1
ATOM 661 N N . LYS A 1 85 ? 41.464 -27.186 -14.496 1.00 91.56 85 LYS A N 1
ATOM 662 C CA . LYS A 1 85 ? 41.110 -27.659 -13.146 1.00 91.56 85 LYS A CA 1
ATOM 663 C C . LYS A 1 85 ? 40.556 -26.509 -12.292 1.00 91.56 85 LYS A C 1
ATOM 665 O O . LYS A 1 85 ? 39.469 -26.655 -11.741 1.00 91.56 85 LYS A O 1
ATOM 670 N N . SER A 1 86 ? 41.237 -25.362 -12.289 1.00 90.75 86 SER A N 1
ATOM 671 C CA . SER A 1 86 ? 40.803 -24.153 -11.581 1.00 90.75 86 SER A CA 1
ATOM 672 C C . SER A 1 86 ? 39.469 -23.626 -12.115 1.00 90.75 86 SER A C 1
ATOM 674 O O . SER A 1 86 ? 38.588 -23.276 -11.341 1.00 90.75 86 SER A O 1
ATOM 676 N N . ALA A 1 87 ? 39.246 -23.640 -13.434 1.00 92.81 87 ALA A N 1
ATOM 677 C CA . ALA A 1 87 ? 37.973 -23.203 -14.013 1.00 92.81 87 ALA A CA 1
ATOM 678 C C . ALA A 1 87 ? 36.791 -24.127 -13.663 1.00 92.81 87 ALA A C 1
ATOM 680 O O . ALA A 1 87 ? 35.672 -23.659 -13.455 1.00 92.81 87 ALA A O 1
ATOM 681 N N . LYS A 1 88 ? 37.019 -25.442 -13.556 1.00 93.69 88 LYS A N 1
ATOM 682 C CA . LYS A 1 88 ? 36.000 -26.373 -13.043 1.00 93.69 88 LYS A CA 1
ATOM 683 C C . LYS A 1 88 ? 35.701 -26.115 -11.570 1.00 93.69 88 LYS A C 1
ATOM 685 O O . LYS A 1 88 ? 34.537 -26.175 -11.179 1.00 93.69 88 LYS A O 1
ATOM 690 N N . GLU A 1 89 ? 36.724 -25.800 -10.780 1.00 93.06 89 GLU A N 1
ATOM 691 C CA . GLU A 1 89 ? 36.561 -25.428 -9.375 1.00 93.06 89 GLU A CA 1
ATOM 692 C C . GLU A 1 89 ? 35.741 -24.139 -9.223 1.00 93.06 89 GLU A C 1
ATOM 694 O O . GLU A 1 89 ? 34.835 -24.113 -8.395 1.00 93.06 89 GLU A O 1
ATOM 699 N N . VAL A 1 90 ? 35.969 -23.120 -10.068 1.00 95.69 90 VAL A N 1
ATOM 700 C CA . VAL A 1 90 ? 35.147 -21.890 -10.126 1.00 95.69 90 VAL A CA 1
ATOM 701 C C . VAL A 1 90 ? 33.671 -22.264 -10.281 1.00 95.69 90 VAL A C 1
ATOM 703 O O . VAL A 1 90 ? 32.825 -21.877 -9.476 1.00 95.69 90 VAL A O 1
ATOM 706 N N . ILE A 1 91 ? 33.353 -23.087 -11.283 1.00 93.44 91 ILE A N 1
ATOM 707 C CA . ILE A 1 91 ? 31.972 -23.501 -11.563 1.00 93.44 91 ILE A CA 1
ATOM 708 C C . ILE A 1 91 ? 31.385 -24.263 -10.365 1.00 93.44 91 ILE A C 1
ATOM 710 O O . ILE A 1 91 ? 30.286 -23.939 -9.914 1.00 93.44 91 ILE A O 1
ATOM 714 N N . GLN A 1 92 ? 32.120 -25.221 -9.796 1.00 92.19 92 GLN A N 1
ATOM 715 C CA . GLN A 1 92 ? 31.675 -25.993 -8.630 1.00 92.19 92 GLN A CA 1
ATOM 716 C C . GLN A 1 92 ? 31.439 -25.114 -7.393 1.00 92.19 92 GLN A C 1
ATOM 718 O O . GLN A 1 92 ? 30.408 -25.250 -6.730 1.00 92.19 92 GLN A O 1
ATOM 723 N N . LYS A 1 93 ? 32.348 -24.177 -7.100 1.00 93.06 93 LYS A N 1
ATOM 724 C CA . LYS A 1 93 ? 32.197 -23.220 -5.998 1.00 93.06 93 LYS A CA 1
ATOM 725 C C . LYS A 1 93 ? 31.009 -22.293 -6.223 1.00 93.06 93 LYS A C 1
ATOM 727 O O . LYS A 1 93 ? 30.256 -22.077 -5.284 1.00 93.06 93 LYS A O 1
ATOM 732 N N . SER A 1 94 ? 30.753 -21.832 -7.448 1.00 93.75 94 SER A N 1
ATOM 733 C CA . SER A 1 94 ? 29.581 -20.986 -7.729 1.00 93.75 94 SER A CA 1
ATOM 734 C C . SER A 1 94 ? 28.255 -21.685 -7.389 1.00 93.75 94 SER A C 1
ATOM 736 O O . SER A 1 94 ? 27.355 -21.066 -6.823 1.00 93.75 94 SER A O 1
ATOM 738 N N . ILE A 1 95 ? 28.163 -22.999 -7.636 1.00 91.12 95 ILE A N 1
ATOM 739 C CA . ILE A 1 95 ? 27.010 -23.826 -7.248 1.00 91.12 95 ILE A CA 1
ATOM 740 C C . ILE A 1 95 ? 26.905 -23.902 -5.719 1.00 91.12 95 ILE A C 1
ATOM 742 O O . ILE A 1 95 ? 25.824 -23.721 -5.161 1.00 91.12 95 ILE A O 1
ATOM 746 N N . LYS A 1 96 ? 28.032 -24.141 -5.035 1.00 87.81 96 LYS A N 1
ATOM 747 C CA . LYS A 1 96 ? 28.095 -24.212 -3.569 1.00 87.81 96 LYS A CA 1
ATOM 748 C C . LYS A 1 96 ? 27.692 -22.887 -2.914 1.00 87.81 96 LYS A C 1
ATOM 750 O O . LYS A 1 96 ? 26.928 -22.904 -1.957 1.00 87.81 96 LYS A O 1
ATOM 755 N N . ILE A 1 97 ? 28.160 -21.754 -3.437 1.00 88.38 97 ILE A N 1
ATOM 756 C CA . ILE A 1 97 ? 27.821 -20.417 -2.932 1.00 88.38 97 ILE A CA 1
ATOM 757 C C . ILE A 1 97 ? 26.321 -20.158 -3.102 1.00 88.38 97 ILE A C 1
ATOM 759 O O . ILE A 1 97 ? 25.683 -19.704 -2.156 1.00 88.38 97 ILE A O 1
ATOM 763 N N . ALA A 1 98 ? 25.734 -20.498 -4.254 1.00 87.00 98 ALA A N 1
ATOM 764 C CA . ALA A 1 98 ? 24.290 -20.363 -4.463 1.00 87.00 98 ALA A CA 1
ATOM 765 C C . ALA A 1 98 ? 23.483 -21.218 -3.478 1.00 87.00 98 ALA A C 1
ATOM 767 O O . ALA A 1 98 ? 22.500 -20.752 -2.909 1.00 87.00 98 ALA A O 1
ATOM 768 N N . TYR A 1 99 ? 23.940 -22.447 -3.230 1.00 83.88 99 TYR A N 1
ATOM 769 C CA . TYR A 1 99 ? 23.310 -23.359 -2.281 1.00 83.88 99 TYR A CA 1
ATOM 770 C C . TYR A 1 99 ? 23.381 -22.852 -0.832 1.00 83.88 99 TYR A C 1
ATOM 772 O O . TYR A 1 99 ? 22.365 -22.841 -0.148 1.00 83.88 99 TYR A O 1
ATOM 780 N N . ILE A 1 100 ? 24.554 -22.397 -0.373 1.00 82.31 100 ILE A N 1
ATOM 781 C CA . ILE A 1 100 ? 24.756 -21.888 0.998 1.00 82.31 100 ILE A CA 1
ATOM 782 C C . ILE A 1 100 ? 23.935 -20.620 1.258 1.00 82.31 100 ILE A C 1
ATOM 784 O O . ILE A 1 100 ? 23.457 -20.425 2.370 1.00 82.31 100 ILE A O 1
ATOM 788 N N . ASN A 1 101 ? 23.764 -19.768 0.245 1.00 81.38 101 ASN A N 1
ATOM 789 C CA . ASN A 1 101 ? 22.949 -18.555 0.352 1.00 81.38 101 ASN A CA 1
ATOM 790 C C . ASN A 1 101 ? 21.454 -18.811 0.063 1.00 81.38 101 ASN A C 1
ATOM 792 O O . ASN A 1 101 ? 20.689 -17.860 -0.045 1.00 81.38 101 ASN A O 1
ATOM 796 N N . GLU A 1 102 ? 21.031 -20.074 -0.074 1.00 81.44 102 GLU A N 1
ATOM 797 C CA . GLU A 1 102 ? 19.639 -20.477 -0.336 1.00 81.44 102 GLU A CA 1
ATOM 798 C C . GLU A 1 102 ? 19.028 -19.852 -1.609 1.00 81.44 102 GLU A C 1
ATOM 800 O O . GLU A 1 102 ? 17.815 -19.659 -1.734 1.00 81.44 102 GLU A O 1
ATOM 805 N N . HIS A 1 103 ? 19.859 -19.552 -2.609 1.00 82.12 103 HIS A N 1
ATOM 806 C CA . HIS A 1 103 ? 19.404 -18.969 -3.865 1.00 82.12 103 HIS A CA 1
ATOM 807 C C . HIS A 1 103 ? 18.814 -20.040 -4.796 1.00 82.12 103 HIS A C 1
ATOM 809 O O . HIS A 1 103 ? 19.394 -21.099 -5.039 1.00 82.12 103 HIS A O 1
ATOM 815 N N . LYS A 1 104 ? 17.642 -19.746 -5.376 1.00 78.56 104 LYS A N 1
ATOM 816 C CA . LYS A 1 104 ? 16.907 -20.673 -6.264 1.00 78.56 104 LYS A CA 1
ATOM 817 C C . LYS A 1 104 ? 17.568 -20.881 -7.635 1.00 78.56 104 LYS A C 1
ATOM 819 O O . LYS A 1 104 ? 17.179 -21.792 -8.365 1.00 78.56 104 LYS A O 1
ATOM 824 N N . TYR A 1 105 ? 18.545 -20.050 -7.989 1.00 86.25 105 TYR A N 1
ATOM 825 C CA . TYR A 1 105 ? 19.257 -20.066 -9.265 1.00 86.25 105 TYR A CA 1
ATOM 826 C C . TYR A 1 105 ? 20.753 -19.807 -9.061 1.00 86.25 105 TYR A C 1
ATOM 828 O O . TYR A 1 105 ? 21.172 -19.305 -8.022 1.00 86.25 105 TYR A O 1
ATOM 836 N N . ILE A 1 106 ? 21.551 -20.111 -10.086 1.00 89.56 106 ILE A N 1
ATOM 837 C CA . ILE A 1 106 ? 22.992 -19.850 -10.128 1.00 89.56 106 ILE A CA 1
ATOM 838 C C . ILE A 1 106 ? 23.253 -18.749 -11.163 1.00 89.56 106 ILE A C 1
ATOM 840 O O . ILE A 1 106 ? 23.123 -18.945 -12.378 1.00 89.56 106 ILE A O 1
ATOM 844 N N . GLY A 1 107 ? 23.551 -17.553 -10.667 1.00 91.06 107 GLY A N 1
ATOM 845 C CA . GLY A 1 107 ? 23.785 -16.338 -11.448 1.00 91.06 107 GLY A CA 1
ATOM 846 C C . GLY A 1 107 ? 25.238 -15.866 -11.482 1.00 91.06 107 GLY A C 1
ATOM 847 O O . GLY A 1 107 ? 26.148 -16.488 -10.931 1.00 91.06 107 GLY A O 1
ATOM 848 N N . THR A 1 108 ? 25.465 -14.761 -12.187 1.00 93.44 108 THR A N 1
ATOM 849 C CA . THR A 1 108 ? 26.799 -14.183 -12.428 1.00 93.44 108 THR A CA 1
ATOM 850 C C . THR A 1 108 ? 27.493 -13.690 -11.158 1.00 93.44 108 THR A C 1
ATOM 852 O O . THR A 1 108 ?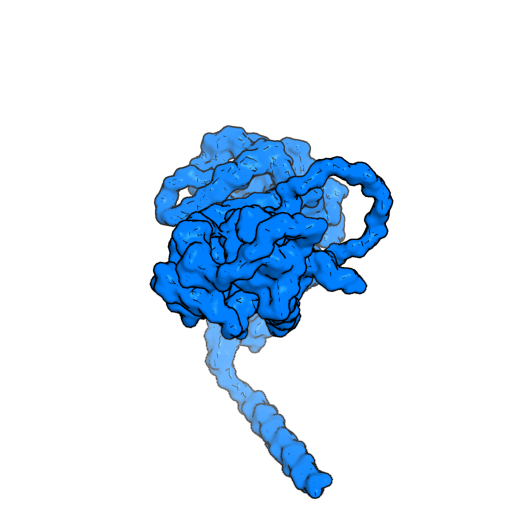 28.711 -13.707 -11.083 1.00 93.44 108 THR A O 1
ATOM 855 N N . GLU A 1 109 ? 26.735 -13.307 -10.140 1.00 91.38 109 GLU A N 1
ATOM 856 C CA . GLU A 1 109 ? 27.201 -12.915 -8.811 1.00 91.38 109 GLU A CA 1
ATOM 857 C C . GLU A 1 109 ? 27.832 -14.088 -8.051 1.00 91.38 109 GLU A C 1
ATOM 859 O O . GLU A 1 109 ? 28.886 -13.934 -7.442 1.00 91.38 109 GLU A O 1
ATOM 864 N N . HIS A 1 110 ? 27.263 -15.288 -8.181 1.00 94.06 110 HIS A N 1
ATOM 865 C CA . HIS A 1 110 ? 27.845 -16.517 -7.641 1.00 94.06 110 HIS A CA 1
ATOM 866 C C . HIS A 1 110 ? 29.127 -16.902 -8.373 1.00 94.06 110 HIS A C 1
ATOM 868 O O . HIS A 1 110 ? 30.088 -17.370 -7.765 1.00 94.06 110 HIS A O 1
ATOM 874 N N . LEU A 1 111 ? 29.132 -16.703 -9.695 1.00 94.50 111 LEU A N 1
ATOM 875 C CA . LEU A 1 111 ? 30.302 -16.938 -10.530 1.00 94.50 111 LEU A CA 1
ATOM 876 C C . LEU A 1 111 ? 31.437 -15.983 -10.149 1.00 94.50 111 LEU A C 1
ATOM 878 O O . LEU A 1 111 ? 32.560 -16.427 -9.934 1.00 94.50 111 LEU A O 1
ATOM 882 N N . LEU A 1 112 ? 31.136 -14.695 -9.980 1.00 94.81 112 LEU A N 1
ATOM 883 C CA . LEU A 1 112 ? 32.105 -13.697 -9.539 1.00 94.81 112 LEU A CA 1
ATOM 884 C C . LEU A 1 112 ? 32.646 -14.016 -8.142 1.00 94.81 112 LEU A C 1
ATOM 886 O O . LEU A 1 112 ? 33.859 -14.056 -7.961 1.00 94.81 112 LEU A O 1
ATOM 890 N N . ALA A 1 113 ? 31.767 -14.330 -7.186 1.00 93.19 113 ALA A N 1
ATOM 891 C CA . ALA A 1 113 ? 32.163 -14.741 -5.841 1.00 93.19 113 ALA A CA 1
ATOM 892 C C . ALA A 1 113 ? 33.120 -15.942 -5.868 1.00 93.19 113 ALA A C 1
ATOM 894 O O . ALA A 1 113 ? 34.152 -15.930 -5.208 1.00 93.19 113 ALA A O 1
ATOM 895 N N . SER A 1 114 ? 32.829 -16.948 -6.699 1.00 94.31 114 SER A N 1
ATOM 896 C CA . SER A 1 114 ? 33.679 -18.136 -6.814 1.00 94.31 114 SER A CA 1
ATOM 897 C C . SER A 1 114 ? 35.053 -17.864 -7.432 1.00 94.31 114 SER A C 1
ATOM 899 O O . SER A 1 114 ? 36.028 -18.488 -7.021 1.00 94.31 114 SER A O 1
ATOM 901 N N . ILE A 1 115 ? 35.155 -16.920 -8.377 1.00 94.12 115 ILE A N 1
ATOM 902 C CA . ILE A 1 115 ? 36.443 -16.478 -8.937 1.00 94.12 115 ILE A CA 1
ATOM 903 C C . ILE A 1 115 ? 37.273 -15.805 -7.840 1.00 94.12 115 ILE A C 1
ATOM 905 O O . ILE A 1 115 ? 38.458 -16.090 -7.707 1.00 94.12 115 ILE A O 1
ATOM 909 N N . LEU A 1 116 ? 36.634 -14.970 -7.018 1.00 91.12 116 LEU A N 1
ATOM 910 C CA . LEU A 1 116 ? 37.265 -14.269 -5.900 1.00 91.12 116 LEU A CA 1
ATOM 911 C C . LEU A 1 116 ? 37.578 -15.172 -4.700 1.00 91.12 116 LEU A C 1
ATOM 913 O O . LEU A 1 116 ? 38.213 -14.697 -3.767 1.00 91.12 116 LEU A O 1
ATOM 917 N N . GLU A 1 117 ? 37.168 -16.442 -4.687 1.00 89.06 117 GLU A N 1
ATOM 918 C CA . GLU A 1 117 ? 37.488 -17.431 -3.640 1.00 89.06 117 GLU A CA 1
ATOM 919 C C . GLU A 1 117 ? 38.584 -18.421 -4.058 1.00 89.06 117 GLU A C 1
ATOM 921 O O . GLU A 1 117 ? 39.004 -19.262 -3.260 1.00 89.06 117 GLU A O 1
ATOM 926 N N . ILE A 1 118 ? 39.021 -18.388 -5.315 1.00 88.88 118 ILE A N 1
ATOM 927 C CA . ILE A 1 118 ? 40.065 -19.286 -5.809 1.00 88.88 118 ILE A CA 1
ATOM 928 C C . ILE A 1 118 ? 41.406 -18.568 -5.768 1.00 88.88 118 ILE A C 1
ATOM 930 O O . ILE A 1 118 ? 41.503 -17.367 -6.002 1.00 88.88 118 ILE A O 1
ATOM 934 N N . GLU A 1 119 ? 42.441 -19.317 -5.418 1.00 84.88 119 GLU A N 1
ATOM 935 C CA . GLU A 1 119 ? 43.827 -18.876 -5.504 1.00 84.88 119 GLU A CA 1
ATOM 936 C C . GLU A 1 119 ? 44.335 -19.228 -6.905 1.00 84.88 119 GLU A C 1
ATOM 938 O O . GLU A 1 119 ? 44.824 -20.330 -7.153 1.00 84.88 119 GLU A O 1
ATOM 943 N N . ASP A 1 120 ? 44.130 -18.314 -7.855 1.00 86.88 120 ASP A N 1
ATOM 944 C CA . ASP A 1 120 ? 44.593 -18.458 -9.236 1.00 86.88 120 ASP A CA 1
ATOM 945 C C . ASP A 1 120 ? 45.608 -17.346 -9.556 1.00 86.88 120 ASP A C 1
ATOM 947 O O . ASP A 1 120 ? 45.239 -16.168 -9.526 1.00 86.88 120 ASP A O 1
ATOM 951 N N . PRO A 1 121 ? 46.873 -17.681 -9.883 1.00 86.62 121 PRO A N 1
ATOM 952 C CA . PRO A 1 121 ? 47.916 -16.682 -10.127 1.00 86.62 121 PRO A CA 1
ATOM 953 C C . PRO A 1 121 ? 47.577 -15.679 -11.236 1.00 86.62 121 PRO A C 1
ATOM 955 O O . PRO A 1 121 ? 47.983 -14.519 -11.167 1.00 86.62 121 PRO A O 1
ATOM 958 N N . SER A 1 122 ? 46.817 -16.096 -12.256 1.00 86.81 122 SER A N 1
ATOM 959 C CA . SER A 1 122 ? 46.407 -15.201 -13.341 1.00 86.81 122 SER A CA 1
ATOM 960 C C . SER A 1 122 ? 45.338 -14.202 -12.899 1.00 86.81 122 SER A C 1
ATOM 962 O O . SER A 1 122 ? 45.313 -13.091 -13.422 1.00 86.81 122 SER A O 1
ATOM 964 N N . ILE A 1 123 ? 44.469 -14.565 -11.948 1.00 89.25 123 ILE A N 1
ATOM 965 C CA . ILE A 1 123 ? 43.502 -13.633 -11.350 1.00 89.25 123 ILE A CA 1
ATOM 966 C C . ILE A 1 123 ? 44.214 -12.623 -10.448 1.00 89.25 123 ILE A C 1
ATOM 968 O O . ILE A 1 123 ? 43.949 -11.432 -10.580 1.00 89.25 123 ILE A O 1
ATOM 972 N N . GLU A 1 124 ? 45.148 -13.065 -9.601 1.00 87.94 124 GLU A N 1
ATOM 973 C CA . GLU A 1 124 ? 45.925 -12.163 -8.734 1.00 87.94 124 GLU A CA 1
ATOM 974 C C . GLU A 1 124 ? 46.727 -11.146 -9.550 1.00 87.94 124 GLU A C 1
ATOM 976 O O . GLU A 1 124 ? 46.576 -9.939 -9.371 1.00 87.94 124 GLU A O 1
ATOM 981 N N . SER A 1 125 ? 47.491 -11.625 -10.537 1.00 87.00 125 SER A N 1
ATOM 982 C CA . SER A 1 125 ? 48.266 -10.756 -11.426 1.00 87.00 125 SER A CA 1
ATOM 983 C C . SER A 1 125 ? 47.374 -9.766 -12.187 1.00 87.00 125 SER A C 1
ATOM 985 O O . SER A 1 125 ? 47.729 -8.598 -12.348 1.00 87.00 125 SER A O 1
ATOM 987 N N . LEU A 1 126 ? 46.184 -10.194 -12.624 1.00 87.25 126 LEU A N 1
ATOM 988 C CA . LEU A 1 126 ? 45.226 -9.309 -13.283 1.00 87.25 126 LEU A CA 1
ATOM 989 C C . LEU A 1 126 ? 44.693 -8.227 -12.331 1.00 87.25 126 LEU A C 1
ATOM 991 O O . LEU A 1 126 ? 44.642 -7.063 -12.722 1.00 87.25 126 LEU A O 1
ATOM 995 N N . LEU A 1 127 ? 44.316 -8.575 -11.098 1.00 87.75 127 LEU A N 1
ATOM 996 C CA . LEU A 1 127 ? 43.827 -7.605 -10.111 1.00 87.75 127 LEU A CA 1
ATOM 997 C C . LEU A 1 127 ? 44.909 -6.587 -9.720 1.00 87.75 127 LEU A C 1
ATOM 999 O O . LEU A 1 127 ? 44.612 -5.393 -9.631 1.00 87.75 127 LEU A O 1
ATOM 1003 N N . GLU A 1 128 ? 46.165 -7.023 -9.585 1.00 87.75 128 GLU A N 1
ATOM 1004 C CA . GLU A 1 128 ? 47.318 -6.143 -9.358 1.00 87.75 128 GLU A CA 1
ATOM 1005 C C . GLU A 1 128 ? 47.529 -5.154 -10.514 1.00 87.75 128 GLU A C 1
ATOM 1007 O O . GLU A 1 128 ? 47.685 -3.952 -10.287 1.00 87.75 128 GLU A O 1
ATOM 1012 N N . ILE A 1 129 ? 47.480 -5.631 -11.765 1.00 86.56 129 ILE A N 1
ATOM 1013 C CA . ILE A 1 129 ? 47.612 -4.782 -12.962 1.00 86.56 129 ILE A CA 1
ATOM 1014 C C . ILE A 1 129 ? 46.490 -3.742 -13.026 1.00 86.56 129 ILE A C 1
ATOM 1016 O O . ILE A 1 129 ? 46.731 -2.590 -13.397 1.00 86.56 129 ILE A O 1
ATOM 1020 N N . LEU A 1 130 ? 45.269 -4.144 -12.669 1.00 85.19 130 LEU A N 1
ATOM 1021 C CA . LEU A 1 130 ? 44.099 -3.268 -12.643 1.00 85.19 130 LEU A CA 1
ATOM 1022 C C . LEU A 1 130 ? 44.067 -2.346 -11.414 1.00 85.19 130 LEU A C 1
ATOM 1024 O O . LEU A 1 130 ? 43.252 -1.429 -11.382 1.00 85.19 130 LEU A O 1
ATOM 1028 N N . LYS A 1 131 ? 44.969 -2.542 -10.441 1.00 86.25 131 LYS A N 1
ATOM 1029 C CA . LYS A 1 131 ? 45.034 -1.803 -9.169 1.00 86.25 131 LYS A CA 1
ATOM 1030 C C . LYS A 1 131 ? 43.729 -1.862 -8.367 1.00 86.25 131 LYS A C 1
ATOM 1032 O O . LYS A 1 131 ? 43.366 -0.887 -7.713 1.00 86.25 131 LYS A O 1
ATOM 1037 N N . VAL A 1 132 ? 43.031 -2.998 -8.410 1.00 85.88 132 VAL A N 1
ATOM 1038 C CA . VAL A 1 132 ? 41.774 -3.200 -7.674 1.00 85.88 132 VAL A CA 1
ATOM 1039 C C . VAL A 1 132 ? 41.993 -4.168 -6.521 1.00 85.88 132 VAL A C 1
ATOM 1041 O O . VAL A 1 132 ? 42.572 -5.239 -6.693 1.00 85.88 132 VAL A O 1
ATOM 1044 N N . SER A 1 133 ? 41.501 -3.808 -5.334 1.00 85.19 133 SER A N 1
ATOM 1045 C CA . SER A 1 133 ? 41.610 -4.669 -4.161 1.00 85.19 133 SER A CA 1
ATOM 1046 C C . SER A 1 133 ? 40.624 -5.838 -4.230 1.00 85.19 133 SER A C 1
ATOM 1048 O O . SER A 1 133 ? 39.407 -5.641 -4.284 1.00 85.19 133 SER A O 1
ATOM 1050 N N . ARG A 1 134 ? 41.129 -7.076 -4.118 1.00 86.12 134 ARG A N 1
ATOM 1051 C CA . ARG A 1 134 ? 40.297 -8.289 -3.995 1.00 86.12 134 ARG A CA 1
ATOM 1052 C C . ARG A 1 134 ? 39.308 -8.186 -2.828 1.00 86.12 134 ARG A C 1
ATOM 1054 O O . ARG A 1 134 ? 38.174 -8.653 -2.948 1.00 86.12 134 ARG A O 1
ATOM 1061 N N . SER A 1 135 ? 39.704 -7.558 -1.716 1.00 83.88 135 SER A N 1
ATOM 1062 C CA . SER A 1 135 ? 38.839 -7.405 -0.538 1.00 83.88 135 SER A CA 1
ATOM 1063 C C . SER A 1 135 ? 37.656 -6.472 -0.797 1.00 83.88 135 SER A C 1
ATOM 1065 O O . SER A 1 135 ? 36.556 -6.746 -0.322 1.00 83.88 135 SER A O 1
ATOM 1067 N N . GLU A 1 136 ? 37.849 -5.432 -1.606 1.00 83.25 136 GLU A N 1
ATOM 1068 C CA . GLU A 1 136 ? 36.809 -4.465 -1.957 1.00 83.25 136 GLU A CA 1
ATOM 1069 C C . GLU A 1 136 ? 35.739 -5.103 -2.851 1.00 83.25 136 GLU A C 1
ATOM 1071 O O . GLU A 1 136 ? 34.548 -5.030 -2.538 1.00 83.25 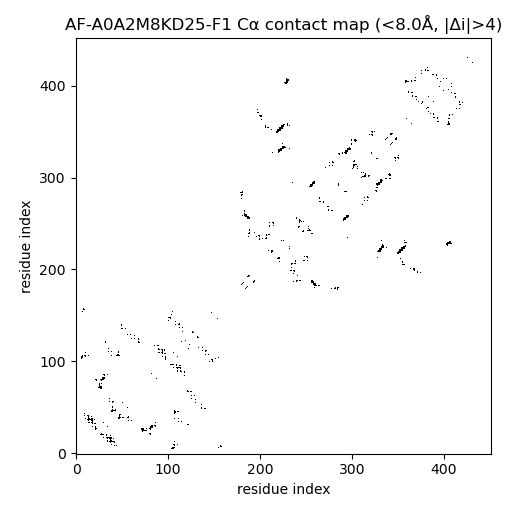136 GLU A O 1
ATOM 1076 N N . ILE A 1 137 ? 36.156 -5.830 -3.898 1.00 85.38 137 ILE A N 1
ATOM 1077 C CA . ILE A 1 137 ? 35.224 -6.570 -4.766 1.00 85.38 137 ILE A CA 1
ATOM 1078 C C . ILE A 1 137 ? 34.449 -7.601 -3.933 1.00 85.38 137 ILE A C 1
ATOM 1080 O O . ILE A 1 137 ? 33.227 -7.714 -4.035 1.00 85.38 137 ILE A O 1
ATOM 1084 N N . THR A 1 138 ? 35.151 -8.331 -3.062 1.00 86.44 138 THR A N 1
ATOM 1085 C CA . THR A 1 138 ? 34.548 -9.382 -2.231 1.00 86.44 138 THR A CA 1
ATOM 1086 C C . THR A 1 138 ? 33.501 -8.819 -1.267 1.00 86.44 138 THR A C 1
ATOM 1088 O O . THR A 1 138 ? 32.427 -9.402 -1.125 1.00 86.44 138 THR A O 1
ATOM 1091 N N . GLN A 1 139 ? 33.754 -7.663 -0.645 1.00 84.56 139 GLN A N 1
ATOM 1092 C CA . GLN A 1 139 ? 32.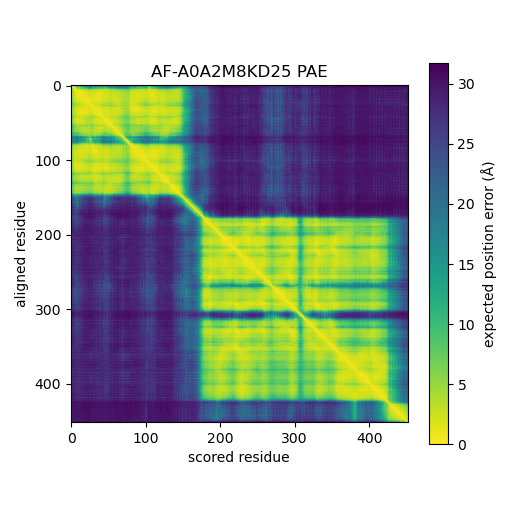783 -7.012 0.240 1.00 84.56 139 GLN A CA 1
ATOM 1093 C C . GLN A 1 139 ? 31.498 -6.615 -0.498 1.00 84.56 139 GLN A C 1
ATOM 1095 O O . GLN A 1 139 ? 30.404 -6.880 0.006 1.00 84.56 139 GLN A O 1
ATOM 1100 N N . GLN A 1 140 ? 31.611 -6.040 -1.700 1.00 82.69 140 GLN A N 1
ATOM 1101 C CA . GLN A 1 140 ? 30.444 -5.654 -2.501 1.00 82.69 140 GLN A CA 1
ATOM 1102 C C . GLN A 1 140 ? 29.640 -6.870 -2.977 1.00 82.69 140 GLN A C 1
ATOM 1104 O O . GLN A 1 140 ? 28.410 -6.881 -2.897 1.00 82.69 140 GLN A O 1
ATOM 1109 N N . VAL A 1 141 ? 30.329 -7.930 -3.406 1.00 86.81 141 VAL A N 1
ATOM 1110 C CA . VAL A 1 141 ? 29.693 -9.189 -3.812 1.00 86.81 141 VAL A CA 1
ATOM 1111 C C . VAL A 1 141 ? 28.950 -9.828 -2.636 1.00 86.81 141 VAL A C 1
ATOM 1113 O O . VAL A 1 141 ? 27.796 -10.221 -2.787 1.00 86.81 141 VAL A O 1
ATOM 1116 N N . ILE A 1 142 ? 29.552 -9.879 -1.442 1.00 83.62 142 ILE A N 1
ATOM 1117 C CA . ILE A 1 142 ? 28.901 -10.423 -0.238 1.00 83.62 142 ILE A CA 1
ATOM 1118 C C . ILE A 1 142 ? 27.677 -9.591 0.162 1.00 83.62 142 ILE A C 1
ATOM 1120 O O . ILE A 1 142 ? 26.659 -10.163 0.555 1.00 83.62 142 ILE A O 1
ATOM 1124 N N . ALA A 1 143 ? 27.746 -8.260 0.062 1.00 80.19 143 ALA A N 1
ATOM 1125 C CA . ALA A 1 143 ? 26.606 -7.392 0.351 1.00 80.19 143 ALA A CA 1
ATOM 1126 C C . ALA A 1 143 ? 25.405 -7.713 -0.557 1.00 80.19 143 ALA A C 1
ATOM 1128 O O . ALA A 1 143 ? 24.273 -7.787 -0.077 1.00 80.19 143 ALA A O 1
ATOM 1129 N N . ILE A 1 144 ? 25.661 -7.990 -1.838 1.00 79.69 144 ILE A N 1
ATOM 1130 C CA . ILE A 1 144 ? 24.628 -8.367 -2.809 1.00 79.69 144 ILE A CA 1
ATOM 1131 C C . ILE A 1 144 ? 24.134 -9.799 -2.604 1.00 79.69 144 ILE A C 1
ATOM 1133 O O . ILE A 1 144 ? 22.937 -10.048 -2.693 1.00 79.69 144 ILE A O 1
ATOM 1137 N N . LEU A 1 145 ? 25.007 -10.752 -2.273 1.00 79.56 145 LEU A N 1
ATOM 1138 C CA . LEU A 1 145 ? 24.576 -12.121 -1.969 1.00 79.56 145 LEU A CA 1
ATOM 1139 C C . LEU A 1 145 ? 23.678 -12.171 -0.716 1.00 79.56 145 LEU A C 1
ATOM 1141 O O . LEU A 1 145 ? 22.702 -12.917 -0.675 1.00 79.56 145 LEU A O 1
ATOM 1145 N N . LYS A 1 146 ? 23.941 -11.318 0.283 1.00 73.19 146 LYS A N 1
ATOM 1146 C CA . LYS A 1 146 ? 23.096 -11.185 1.485 1.00 73.19 146 LYS A CA 1
ATOM 1147 C C . LYS A 1 146 ? 21.779 -10.447 1.237 1.00 73.19 146 LYS A C 1
ATOM 1149 O O . LYS A 1 146 ? 20.824 -10.663 1.979 1.00 73.19 146 LYS A O 1
ATOM 1154 N N . SER A 1 147 ? 21.710 -9.568 0.237 1.00 62.91 147 SER A N 1
ATOM 1155 C CA . SER A 1 147 ? 20.453 -8.916 -0.146 1.00 62.91 147 SER A CA 1
ATOM 1156 C C . SER A 1 147 ? 19.614 -9.802 -1.073 1.00 62.91 147 SER A C 1
ATOM 1158 O O . SER A 1 147 ? 18.396 -9.850 -0.925 1.00 62.91 147 SER A O 1
ATOM 1160 N N . ALA A 1 148 ? 20.251 -10.582 -1.951 1.00 53.97 148 ALA A N 1
ATOM 1161 C CA . ALA A 1 148 ? 19.602 -11.510 -2.876 1.00 53.97 148 ALA A CA 1
ATOM 1162 C C . ALA A 1 148 ? 18.879 -12.680 -2.178 1.00 53.97 148 ALA A C 1
ATOM 1164 O O . ALA A 1 148 ? 17.846 -13.131 -2.666 1.00 53.97 148 ALA A O 1
ATOM 1165 N N . SER A 1 149 ? 19.325 -13.108 -0.993 1.00 43.50 149 SER A N 1
ATOM 1166 C CA . SER A 1 149 ? 18.647 -14.147 -0.191 1.00 43.50 149 SER A CA 1
ATOM 1167 C C . SER A 1 149 ? 17.302 -13.691 0.399 1.00 43.50 149 SER A C 1
ATOM 1169 O O . SER A 1 149 ? 16.495 -14.517 0.819 1.00 43.50 149 SER A O 1
ATOM 1171 N N . LYS A 1 150 ? 16.998 -12.385 0.358 1.00 42.38 150 LYS A N 1
ATOM 1172 C CA . LYS A 1 150 ? 15.687 -11.808 0.713 1.00 42.38 150 LYS A CA 1
ATOM 1173 C C . LYS A 1 150 ? 14.860 -11.370 -0.507 1.00 42.38 150 LYS A C 1
ATOM 1175 O O . LYS A 1 150 ? 13.810 -10.757 -0.334 1.00 42.38 150 LYS A O 1
ATOM 1180 N N . ILE A 1 151 ? 15.321 -11.661 -1.728 1.00 38.34 151 ILE A N 1
ATOM 1181 C CA . ILE A 1 151 ? 14.777 -11.117 -2.981 1.00 38.34 151 ILE A CA 1
ATOM 1182 C C . ILE A 1 151 ? 14.666 -12.245 -4.029 1.00 38.34 151 ILE A C 1
ATOM 1184 O O . ILE A 1 151 ? 15.663 -12.612 -4.650 1.00 38.34 151 ILE A O 1
ATOM 1188 N N . PRO A 1 152 ? 13.466 -12.782 -4.321 1.00 33.06 152 PRO A N 1
ATOM 1189 C CA . PRO A 1 152 ? 13.280 -13.749 -5.409 1.00 33.06 152 PRO A CA 1
ATOM 1190 C C . PRO A 1 152 ? 13.294 -13.120 -6.820 1.00 33.06 152 PRO A C 1
ATOM 1192 O O . PRO A 1 152 ? 12.966 -13.799 -7.788 1.00 33.06 152 PRO A O 1
ATOM 1195 N N . THR A 1 153 ? 13.630 -11.835 -6.962 1.00 37.50 153 THR A N 1
ATOM 1196 C CA . THR A 1 153 ? 13.162 -10.982 -8.074 1.00 37.50 153 THR A CA 1
ATOM 1197 C C . THR A 1 153 ? 14.226 -10.538 -9.086 1.00 37.50 153 THR A C 1
ATOM 1199 O O . THR A 1 153 ? 13.985 -9.607 -9.848 1.00 37.50 153 THR A O 1
ATOM 1202 N N . LEU A 1 154 ? 15.399 -11.180 -9.149 1.00 37.69 154 LEU A N 1
ATOM 1203 C CA . LEU A 1 154 ? 16.458 -10.792 -10.105 1.00 37.69 154 LEU A CA 1
ATOM 1204 C C . LEU A 1 154 ? 16.609 -11.717 -11.327 1.00 37.69 154 LEU A C 1
ATOM 1206 O O . LEU A 1 154 ? 17.383 -11.411 -12.232 1.00 37.69 154 LEU A O 1
ATOM 1210 N N . THR A 1 155 ? 15.860 -12.822 -11.412 1.00 39.00 155 THR A N 1
ATOM 1211 C CA . THR A 1 155 ? 15.983 -13.777 -12.533 1.00 39.00 155 THR A CA 1
ATOM 1212 C C . THR A 1 155 ? 14.943 -13.639 -13.640 1.00 39.00 155 THR A C 1
ATOM 1214 O O . THR A 1 155 ? 15.184 -14.137 -14.742 1.00 39.00 155 THR A O 1
ATOM 1217 N N . GLU A 1 156 ? 13.819 -12.957 -13.413 1.00 37.28 156 GLU A N 1
ATOM 1218 C CA . GLU A 1 156 ? 12.752 -12.869 -14.424 1.00 37.28 156 GLU A CA 1
ATOM 1219 C C . GLU A 1 156 ? 12.959 -11.734 -15.442 1.00 37.28 156 GLU A C 1
ATOM 1221 O O . GLU A 1 156 ? 12.411 -11.782 -16.540 1.00 37.28 156 GLU A O 1
ATOM 1226 N N . THR A 1 157 ? 13.859 -10.787 -15.165 1.00 33.72 157 THR A N 1
ATOM 1227 C CA . THR A 1 157 ? 14.129 -9.620 -16.025 1.00 33.72 157 THR A CA 1
ATOM 1228 C C . THR A 1 157 ? 14.971 -9.920 -17.277 1.00 33.72 157 THR A C 1
ATOM 1230 O O . THR A 1 157 ? 15.176 -9.028 -18.093 1.00 33.72 157 THR A O 1
ATOM 1233 N N . PHE A 1 158 ? 15.453 -11.155 -17.484 1.00 35.78 158 PHE A N 1
ATOM 1234 C CA . PHE A 1 158 ? 16.370 -11.476 -18.599 1.00 35.78 158 PHE A CA 1
ATOM 1235 C C . PHE A 1 158 ? 15.916 -12.615 -19.526 1.00 35.78 158 PHE A C 1
ATOM 1237 O O . PHE A 1 158 ? 16.703 -13.106 -20.342 1.00 35.78 158 PHE A O 1
ATOM 1244 N N . LYS A 1 159 ? 14.639 -13.016 -19.465 1.00 30.20 159 LYS A N 1
ATOM 1245 C CA . LYS A 1 159 ? 14.009 -13.857 -20.498 1.00 30.20 159 LYS A CA 1
ATOM 1246 C C . LYS A 1 159 ? 13.296 -12.999 -21.550 1.00 30.20 159 LYS A C 1
ATOM 1248 O O . LYS A 1 159 ? 12.080 -13.049 -21.657 1.00 30.20 159 LYS A O 1
ATOM 1253 N N . VAL A 1 160 ? 14.041 -12.246 -22.360 1.00 30.34 160 VAL A N 1
ATOM 1254 C CA . VAL A 1 160 ? 13.530 -11.770 -23.661 1.00 30.34 160 VAL A CA 1
ATOM 1255 C C . VAL A 1 160 ? 14.643 -11.813 -24.704 1.00 30.34 160 VAL A C 1
ATOM 1257 O O . VAL A 1 160 ? 15.373 -10.844 -24.873 1.00 30.34 160 VAL A O 1
ATOM 1260 N N . THR A 1 161 ? 14.767 -12.961 -25.371 1.00 29.94 161 THR A N 1
ATOM 1261 C CA . THR A 1 161 ? 14.802 -13.097 -26.841 1.00 29.94 161 THR A CA 1
ATOM 1262 C C . THR A 1 161 ? 14.894 -14.581 -27.184 1.00 29.94 161 THR A C 1
ATOM 1264 O O . THR A 1 161 ? 15.955 -15.180 -27.080 1.00 29.94 161 THR A O 1
ATOM 1267 N N . ASP A 1 162 ? 13.754 -15.185 -27.507 1.00 27.61 162 ASP A N 1
ATOM 1268 C CA . ASP A 1 162 ? 13.595 -15.921 -28.763 1.00 27.61 162 ASP A CA 1
ATOM 1269 C C . ASP A 1 162 ? 12.106 -16.201 -28.973 1.00 27.61 162 ASP A C 1
ATOM 1271 O O . ASP A 1 162 ? 11.422 -16.802 -28.146 1.00 27.61 162 ASP A O 1
ATOM 1275 N N . GLN A 1 163 ? 11.583 -15.648 -30.064 1.00 32.66 163 GLN A N 1
ATOM 1276 C CA . GLN A 1 163 ? 10.222 -15.883 -30.512 1.00 32.66 163 GLN A CA 1
ATOM 1277 C C . GLN A 1 163 ? 10.133 -17.229 -31.236 1.00 32.66 163 GLN A C 1
ATOM 1279 O O . GLN A 1 163 ? 11.039 -17.607 -31.972 1.00 32.66 163 GLN A O 1
ATOM 1284 N N . LYS A 1 164 ? 8.933 -17.812 -31.134 1.00 32.16 164 LYS A N 1
ATOM 1285 C CA . LYS A 1 164 ? 8.368 -18.934 -31.899 1.00 32.16 164 LYS A CA 1
ATOM 1286 C C . LYS A 1 164 ? 8.733 -20.328 -31.395 1.00 32.16 164 LYS A C 1
ATOM 1288 O O . LYS A 1 164 ? 9.708 -20.936 -31.811 1.00 32.16 164 LYS A O 1
ATOM 1293 N N . THR A 1 165 ? 7.800 -20.909 -30.652 1.00 25.72 165 THR A N 1
ATOM 1294 C CA . THR A 1 165 ? 7.083 -22.104 -31.121 1.00 25.72 165 THR A CA 1
ATOM 1295 C C . THR A 1 165 ? 5.786 -22.236 -30.332 1.00 25.72 165 THR A C 1
ATOM 1297 O O . THR A 1 165 ? 5.768 -22.099 -29.113 1.00 25.72 165 THR A O 1
ATOM 1300 N N . ASN A 1 166 ? 4.690 -22.418 -31.069 1.00 28.17 166 ASN A N 1
ATOM 1301 C CA . ASN A 1 166 ? 3.404 -22.848 -30.537 1.00 28.17 166 ASN A CA 1
ATOM 1302 C C . ASN A 1 166 ? 3.591 -24.140 -29.742 1.00 28.17 166 ASN A C 1
ATOM 1304 O O . ASN A 1 166 ? 4.341 -24.998 -30.202 1.00 28.17 166 ASN A O 1
ATOM 1308 N N . LEU A 1 167 ? 2.851 -24.293 -28.647 1.00 28.58 167 LEU A N 1
ATOM 1309 C CA . LEU A 1 167 ? 2.025 -25.468 -28.372 1.00 28.58 167 LEU A CA 1
ATOM 1310 C C . LEU A 1 167 ? 1.143 -25.167 -27.156 1.00 28.58 167 LEU A C 1
ATOM 1312 O O . LEU A 1 167 ? 1.604 -24.699 -26.117 1.00 28.58 167 LEU A O 1
ATOM 1316 N N . GLU A 1 168 ? -0.149 -25.374 -27.378 1.00 27.94 168 GLU A N 1
ATOM 1317 C CA . GLU A 1 168 ? -1.195 -25.497 -26.374 1.00 27.94 168 GLU A CA 1
ATOM 1318 C C . GLU A 1 168 ? -0.921 -26.706 -25.461 1.00 27.94 168 GLU A C 1
ATOM 1320 O O . GLU A 1 168 ? -0.066 -27.528 -25.777 1.00 27.94 168 GLU A O 1
ATOM 1325 N N . SER A 1 169 ? -1.708 -26.799 -24.382 1.00 27.33 169 SER A N 1
ATOM 1326 C CA . SER A 1 169 ? -1.767 -27.859 -23.359 1.00 27.33 169 SER A CA 1
ATOM 1327 C C . SER A 1 169 ? -0.640 -27.844 -22.313 1.00 27.33 169 SER A C 1
ATOM 1329 O O . SER A 1 169 ? 0.444 -28.371 -22.527 1.00 27.33 169 SER A O 1
ATOM 1331 N N . ASP A 1 170 ? -0.878 -27.241 -21.147 1.00 27.30 170 ASP A N 1
ATOM 1332 C CA . ASP A 1 170 ? -1.572 -27.954 -20.069 1.00 27.30 170 ASP A CA 1
ATOM 1333 C C . ASP A 1 170 ? -1.843 -27.041 -18.867 1.00 27.30 170 ASP A C 1
ATOM 1335 O O . ASP A 1 170 ? -1.036 -26.203 -18.461 1.00 27.30 170 ASP A O 1
ATOM 1339 N N . LEU A 1 171 ? -3.058 -27.198 -18.352 1.00 33.81 171 LEU A N 1
ATOM 1340 C CA . LEU A 1 171 ? -3.547 -26.637 -17.107 1.00 33.81 171 LEU A CA 1
ATOM 1341 C C . LEU A 1 171 ? -2.846 -27.328 -15.927 1.00 33.81 171 LEU A C 1
ATOM 1343 O O . LEU A 1 171 ? -2.563 -28.518 -15.980 1.00 33.81 171 LEU A O 1
ATOM 1347 N N . GLU A 1 172 ? -2.688 -26.556 -14.852 1.00 32.78 172 GLU A N 1
ATOM 1348 C CA . GLU A 1 172 ? -2.236 -26.926 -13.503 1.00 32.78 172 GLU A CA 1
ATOM 1349 C C . GLU A 1 172 ? -0.737 -26.779 -13.172 1.00 32.78 172 GLU A C 1
ATOM 1351 O O . GLU A 1 172 ? 0.165 -27.235 -13.864 1.00 32.78 172 GLU A O 1
ATOM 1356 N N . TYR A 1 173 ? -0.529 -26.154 -12.003 1.00 29.17 173 TYR A N 1
ATOM 1357 C CA . TYR A 1 173 ? 0.704 -25.913 -11.244 1.00 29.17 173 TYR A CA 1
ATOM 1358 C C . TYR A 1 173 ? 1.589 -24.704 -11.602 1.00 29.17 173 TYR A C 1
ATOM 1360 O O . TYR A 1 173 ? 2.528 -24.787 -12.389 1.00 29.17 173 TYR A O 1
ATOM 1368 N N . ASN A 1 174 ? 1.405 -23.605 -10.849 1.00 29.06 174 ASN A N 1
ATOM 1369 C CA . ASN A 1 174 ? 2.437 -23.082 -9.930 1.00 29.06 174 ASN A CA 1
ATOM 1370 C C . ASN A 1 174 ? 1.895 -21.937 -9.049 1.00 29.06 174 ASN A C 1
ATOM 1372 O O . ASN A 1 174 ? 1.942 -20.764 -9.407 1.00 29.06 174 ASN A O 1
ATOM 1376 N N . GLU A 1 175 ? 1.445 -22.288 -7.847 1.00 34.31 175 GLU A N 1
ATOM 1377 C CA . GLU A 1 175 ? 0.842 -21.391 -6.851 1.00 34.31 175 GLU A CA 1
ATOM 1378 C C . GLU A 1 175 ? 1.872 -20.708 -5.919 1.00 34.31 175 GLU A C 1
ATOM 1380 O O . GLU A 1 175 ? 1.577 -20.418 -4.769 1.00 34.31 175 GLU A O 1
ATOM 1385 N N . ASN A 1 176 ? 3.119 -20.475 -6.354 1.00 38.38 176 ASN A N 1
ATOM 1386 C CA . ASN A 1 176 ? 4.135 -19.878 -5.464 1.00 38.38 176 ASN A CA 1
ATOM 1387 C C . ASN A 1 176 ? 5.231 -19.063 -6.175 1.00 38.38 176 ASN A C 1
ATOM 1389 O O . ASN A 1 176 ? 6.416 -19.115 -5.824 1.00 38.38 176 ASN A O 1
ATOM 1393 N N . ARG A 1 177 ? 4.841 -18.260 -7.168 1.00 46.47 177 ARG A N 1
ATOM 1394 C CA . ARG A 1 177 ? 5.581 -17.033 -7.496 1.00 46.47 177 ARG A CA 1
ATOM 1395 C C . ARG A 1 177 ? 4.842 -15.883 -6.826 1.00 46.47 177 ARG A C 1
ATOM 1397 O O . ARG A 1 177 ? 3.691 -15.642 -7.163 1.00 46.47 177 ARG A O 1
ATOM 1404 N N . GLN A 1 178 ? 5.477 -15.232 -5.851 1.00 60.78 178 GLN A N 1
ATOM 1405 C CA . GLN A 1 178 ? 4.926 -14.010 -5.267 1.00 60.78 178 GLN A CA 1
ATOM 1406 C C . GLN A 1 178 ? 4.799 -12.980 -6.382 1.00 60.78 178 GLN A C 1
ATOM 1408 O O . GLN A 1 178 ? 5.796 -12.640 -7.022 1.00 60.78 178 GLN A O 1
ATOM 1413 N N . SER A 1 179 ? 3.569 -12.560 -6.652 1.00 80.50 179 SER A N 1
ATOM 1414 C CA . SER A 1 179 ? 3.289 -11.594 -7.701 1.00 80.50 179 SER A CA 1
ATOM 1415 C C . SER A 1 179 ? 3.796 -10.202 -7.305 1.00 80.50 179 SER A C 1
ATOM 1417 O O . SER A 1 179 ? 4.022 -9.932 -6.122 1.00 80.50 179 SER A O 1
ATOM 1419 N N . ALA A 1 180 ? 4.002 -9.301 -8.270 1.00 83.19 180 ALA A N 1
ATOM 1420 C CA . ALA A 1 180 ? 4.408 -7.930 -7.955 1.00 83.19 180 ALA A CA 1
ATOM 1421 C C . ALA A 1 180 ? 3.322 -7.229 -7.123 1.00 83.19 180 ALA A C 1
ATOM 1423 O O . ALA A 1 180 ? 3.636 -6.464 -6.210 1.00 83.19 180 ALA A O 1
ATOM 1424 N N . LEU A 1 181 ? 2.052 -7.556 -7.380 1.00 85.94 181 LEU A N 1
ATOM 1425 C CA . LEU A 1 181 ? 0.919 -7.110 -6.572 1.00 85.94 181 LEU A CA 1
ATOM 1426 C C . LEU A 1 181 ? 0.947 -7.639 -5.135 1.00 85.94 181 LEU A C 1
ATOM 1428 O O . LEU A 1 181 ? 0.551 -6.905 -4.238 1.00 85.94 181 LEU A O 1
ATOM 1432 N N . ASP A 1 182 ? 1.426 -8.859 -4.891 1.00 85.56 182 ASP A N 1
ATOM 1433 C CA . ASP A 1 182 ? 1.528 -9.405 -3.527 1.00 85.56 182 ASP A CA 1
ATOM 1434 C C . ASP A 1 182 ? 2.750 -8.867 -2.765 1.00 85.56 182 ASP A C 1
ATOM 1436 O O . ASP A 1 182 ? 2.768 -8.876 -1.535 1.00 85.56 182 ASP A O 1
ATOM 1440 N N . LEU A 1 183 ? 3.790 -8.421 -3.481 1.00 83.44 183 LEU A N 1
ATOM 1441 C CA . LEU A 1 183 ? 4.994 -7.831 -2.887 1.00 83.44 183 LEU A CA 1
ATOM 1442 C C . LEU A 1 183 ? 4.795 -6.363 -2.499 1.00 83.44 183 LEU A C 1
ATOM 1444 O O . LEU A 1 183 ? 5.268 -5.942 -1.446 1.00 83.44 183 LEU A O 1
ATOM 1448 N N . TYR A 1 184 ? 4.127 -5.594 -3.361 1.00 86.31 184 TYR A N 1
ATOM 1449 C CA . TYR A 1 184 ? 3.968 -4.142 -3.218 1.00 86.31 184 TYR A CA 1
ATOM 1450 C C . TYR A 1 184 ? 2.534 -3.713 -2.901 1.00 86.31 184 TYR A C 1
ATOM 1452 O O . TYR A 1 184 ? 2.239 -2.520 -2.802 1.00 86.31 184 TYR A O 1
ATOM 1460 N N . GLY A 1 185 ? 1.625 -4.673 -2.773 1.00 88.25 185 GLY A N 1
ATOM 1461 C CA . GLY A 1 185 ? 0.228 -4.423 -2.485 1.00 88.25 185 GLY A CA 1
ATOM 1462 C C . GLY A 1 185 ? -0.323 -5.352 -1.415 1.00 88.25 185 GLY A C 1
ATOM 1463 O O . GLY A 1 185 ? 0.203 -6.425 -1.131 1.00 88.25 185 GLY A O 1
ATOM 1464 N N . THR A 1 186 ? -1.415 -4.912 -0.798 1.00 91.25 186 THR A N 1
ATOM 1465 C CA . THR A 1 186 ? -2.163 -5.699 0.185 1.00 91.25 186 THR A CA 1
ATOM 1466 C C . THR A 1 186 ? -3.531 -6.052 -0.380 1.00 91.25 186 THR A C 1
ATOM 1468 O O . THR A 1 186 ? -4.333 -5.165 -0.673 1.00 91.25 186 THR A O 1
ATOM 1471 N N . GLU A 1 187 ? -3.826 -7.346 -0.514 1.00 94.31 187 GLU A N 1
ATOM 1472 C CA . GLU A 1 187 ? -5.136 -7.818 -0.971 1.00 94.31 187 GLU A CA 1
ATOM 1473 C C . GLU A 1 187 ? -6.188 -7.701 0.149 1.00 94.31 187 GLU A C 1
ATOM 1475 O O . GLU A 1 187 ? -6.219 -8.512 1.084 1.00 94.31 187 GLU A O 1
ATOM 1480 N N . LEU A 1 188 ? -7.102 -6.734 0.030 1.00 93.62 188 LEU A N 1
ATOM 1481 C CA . LEU A 1 188 ? -8.203 -6.529 0.980 1.00 93.62 188 LEU A CA 1
ATOM 1482 C C . LEU A 1 188 ? -9.260 -7.632 0.905 1.00 93.62 188 LEU A C 1
ATOM 1484 O O . LEU A 1 188 ? -9.894 -7.938 1.909 1.00 93.62 188 LEU A O 1
ATOM 1488 N N . THR A 1 189 ? -9.440 -8.260 -0.257 1.00 92.25 189 THR A N 1
ATOM 1489 C CA . THR A 1 189 ? -10.386 -9.372 -0.464 1.00 92.25 189 THR A CA 1
ATOM 1490 C C . THR A 1 189 ? -9.906 -10.701 0.123 1.00 92.25 189 THR A C 1
ATOM 1492 O O . THR A 1 189 ? -10.668 -11.662 0.170 1.00 92.25 189 THR A O 1
ATOM 1495 N N . SER A 1 190 ? -8.666 -10.775 0.617 1.00 91.81 190 SER A N 1
ATOM 1496 C CA . SER A 1 190 ? -8.115 -12.004 1.188 1.00 91.81 190 SER A CA 1
ATOM 1497 C C . SER A 1 190 ? -8.755 -12.363 2.537 1.00 91.81 190 SER A C 1
ATOM 1499 O O . SER A 1 190 ? -8.982 -11.507 3.395 1.00 91.81 190 SER A O 1
ATOM 1501 N N . ASN A 1 191 ? -8.953 -13.662 2.794 1.00 85.75 191 ASN A N 1
ATOM 1502 C CA . ASN A 1 191 ? -9.521 -14.171 4.056 1.00 85.75 191 ASN A CA 1
ATOM 1503 C C . ASN A 1 191 ? -8.775 -13.677 5.309 1.00 85.75 191 ASN A C 1
ATOM 1505 O O . ASN A 1 191 ? -9.364 -13.530 6.382 1.00 85.75 191 ASN A O 1
ATOM 1509 N N . ARG A 1 192 ? -7.462 -13.438 5.191 1.00 87.50 192 ARG A N 1
ATOM 1510 C CA . ARG A 1 192 ? -6.629 -12.917 6.281 1.00 87.50 192 ARG A CA 1
ATOM 1511 C C . ARG A 1 192 ? -6.957 -11.458 6.588 1.00 87.50 192 ARG A C 1
ATOM 1513 O O . ARG A 1 192 ? -7.026 -11.107 7.764 1.00 87.50 192 ARG A O 1
ATOM 1520 N N . MET A 1 193 ? -7.139 -10.634 5.558 1.00 87.62 193 MET A N 1
ATOM 1521 C CA . MET A 1 193 ? -7.450 -9.214 5.719 1.00 87.62 193 MET A CA 1
ATOM 1522 C C . MET A 1 193 ? -8.902 -8.997 6.129 1.00 87.62 193 MET A C 1
ATOM 1524 O O . MET A 1 193 ? -9.154 -8.200 7.022 1.00 87.62 193 MET A O 1
ATOM 1528 N N . GLN A 1 194 ? -9.842 -9.788 5.612 1.00 87.88 194 GLN A N 1
ATOM 1529 C CA . GLN A 1 194 ? -11.263 -9.699 5.973 1.00 87.88 194 GLN A CA 1
ATOM 1530 C C . GLN A 1 194 ? -11.530 -9.825 7.483 1.00 87.88 194 GLN A C 1
ATOM 1532 O O . GLN A 1 194 ? -12.426 -9.172 8.008 1.00 87.88 194 GLN A O 1
ATOM 1537 N N . LYS A 1 195 ? -10.717 -10.607 8.206 1.00 85.25 195 LYS A N 1
ATOM 1538 C CA . LYS A 1 195 ? -10.801 -10.733 9.675 1.00 85.25 195 LYS A CA 1
ATOM 1539 C C . LYS A 1 195 ? -10.266 -9.519 10.440 1.00 85.25 195 LYS A C 1
ATOM 1541 O O . LYS A 1 195 ? -10.558 -9.391 11.624 1.00 85.25 195 LYS A O 1
ATOM 1546 N N . LYS A 1 196 ? -9.430 -8.701 9.799 1.00 85.69 196 LYS A N 1
ATOM 1547 C CA . LYS A 1 196 ? -8.808 -7.506 10.383 1.00 85.69 196 LYS A CA 1
ATOM 1548 C C . LYS A 1 196 ? -9.573 -6.224 10.074 1.00 85.69 196 LYS A C 1
ATOM 1550 O O . LYS A 1 196 ? -9.364 -5.246 10.769 1.00 85.69 196 LYS A O 1
ATOM 1555 N N . ILE A 1 197 ? -10.398 -6.228 9.029 1.00 85.25 197 ILE A N 1
ATOM 1556 C CA . ILE A 1 197 ? -11.164 -5.055 8.615 1.00 85.25 197 ILE A CA 1
ATOM 1557 C C . ILE A 1 197 ? -12.281 -4.795 9.629 1.00 85.25 197 ILE A C 1
ATOM 1559 O O . ILE A 1 197 ? -13.156 -5.648 9.838 1.00 85.25 197 ILE A O 1
ATOM 1563 N N . ASP A 1 198 ? -12.295 -3.590 10.185 1.00 81.56 198 ASP A N 1
ATOM 1564 C CA . ASP A 1 198 ? -13.320 -3.123 11.114 1.00 81.56 198 ASP A CA 1
ATOM 1565 C C . ASP A 1 198 ? -14.707 -3.029 10.453 1.00 81.56 198 ASP A C 1
ATOM 1567 O O . ASP A 1 198 ? -14.837 -3.000 9.222 1.00 81.56 198 ASP A O 1
ATOM 1571 N N . PRO A 1 199 ? -15.806 -3.095 11.223 1.00 80.75 199 PRO A N 1
ATOM 1572 C CA . PRO A 1 199 ? -17.134 -2.853 10.671 1.00 80.75 199 PRO A CA 1
ATOM 1573 C C . PRO A 1 199 ? -17.218 -1.429 10.105 1.00 80.75 199 PRO A C 1
ATOM 1575 O O . PRO A 1 199 ? -16.877 -0.464 10.780 1.00 80.75 199 PRO A O 1
ATOM 1578 N N . ILE A 1 200 ? -17.696 -1.302 8.865 1.00 86.75 200 ILE A N 1
ATOM 1579 C CA . ILE A 1 200 ? -17.955 0.001 8.252 1.00 86.75 200 ILE A CA 1
ATOM 1580 C C . ILE A 1 200 ? -19.352 0.439 8.685 1.00 86.75 200 ILE A C 1
ATOM 1582 O O . ILE A 1 200 ? -20.300 -0.331 8.539 1.00 86.75 200 ILE A O 1
ATOM 1586 N N . ILE A 1 201 ? -19.473 1.657 9.215 1.00 86.19 201 ILE A N 1
ATOM 1587 C CA . ILE A 1 201 ? -20.732 2.214 9.721 1.00 86.19 201 ILE A CA 1
ATOM 1588 C C . ILE A 1 201 ? -21.060 3.498 8.959 1.00 86.19 201 ILE A C 1
ATOM 1590 O O . ILE A 1 201 ? -20.228 4.404 8.910 1.00 86.19 201 ILE A O 1
ATOM 1594 N N . GLY A 1 202 ? -22.273 3.592 8.403 1.00 83.38 202 GLY A N 1
ATOM 1595 C CA . GLY A 1 202 ? -22.819 4.848 7.875 1.00 83.38 202 GLY A CA 1
ATOM 1596 C C . GLY A 1 202 ? -22.147 5.347 6.596 1.00 83.38 202 GLY A C 1
ATOM 1597 O O . GLY A 1 202 ? -22.067 6.553 6.386 1.00 83.38 202 GLY A O 1
ATOM 1598 N N . ARG A 1 203 ? -21.611 4.436 5.774 1.00 90.94 203 ARG A N 1
ATOM 1599 C CA . ARG A 1 203 ? -20.967 4.740 4.478 1.00 90.94 203 ARG A CA 1
ATOM 1600 C C . ARG A 1 203 ? -21.559 3.929 3.320 1.00 90.94 203 ARG A C 1
ATOM 1602 O O . ARG A 1 203 ? -20.897 3.660 2.315 1.00 90.94 203 ARG A O 1
ATOM 1609 N N . GLU A 1 204 ? -22.792 3.449 3.477 1.00 90.94 204 GLU A N 1
ATOM 1610 C CA . GLU A 1 204 ? -23.441 2.551 2.522 1.00 90.94 204 GLU A CA 1
ATOM 1611 C C . GLU A 1 204 ? -23.698 3.239 1.176 1.00 90.94 204 GLU A C 1
ATOM 1613 O O . GLU A 1 204 ? -23.492 2.624 0.127 1.00 90.94 204 GLU A O 1
ATOM 1618 N N . GLU A 1 205 ? -24.100 4.512 1.186 1.00 92.88 205 GLU A N 1
ATOM 1619 C CA . GLU A 1 205 ? -24.386 5.276 -0.032 1.00 92.88 205 GLU A CA 1
ATOM 1620 C C . GLU A 1 205 ? -23.127 5.496 -0.879 1.00 92.88 205 GLU A C 1
ATOM 1622 O O . GLU A 1 205 ? -23.153 5.318 -2.102 1.00 92.88 205 GLU A O 1
ATOM 1627 N N . GLU A 1 206 ? -21.998 5.825 -0.248 1.00 94.94 206 GLU A N 1
ATOM 1628 C CA . GLU A 1 206 ? -20.724 6.024 -0.934 1.00 94.94 206 GLU A CA 1
ATOM 1629 C C . GLU A 1 206 ? -20.177 4.709 -1.500 1.00 94.94 206 GLU A C 1
ATOM 1631 O O . GLU A 1 206 ? -19.703 4.680 -2.642 1.00 94.94 206 GLU A O 1
ATOM 1636 N N . ILE A 1 207 ? -20.302 3.602 -0.758 1.00 95.50 207 ILE A N 1
ATOM 1637 C CA . ILE A 1 207 ? -19.923 2.268 -1.248 1.00 95.50 207 ILE A CA 1
ATOM 1638 C C . ILE A 1 207 ? -20.797 1.870 -2.446 1.00 95.50 207 ILE A C 1
ATOM 1640 O O . ILE A 1 207 ? -20.272 1.445 -3.480 1.00 95.50 207 ILE A O 1
ATOM 1644 N N . LEU A 1 208 ? -22.119 2.053 -2.358 1.00 95.44 208 LEU A N 1
ATOM 1645 C CA . LEU A 1 208 ? -23.040 1.798 -3.472 1.00 95.44 208 LEU A CA 1
ATOM 1646 C C . LEU A 1 208 ? -22.698 2.662 -4.688 1.00 95.44 208 LEU A C 1
ATOM 1648 O O . LEU A 1 208 ? -22.688 2.183 -5.825 1.00 95.44 208 LEU A O 1
ATOM 1652 N N . ARG A 1 209 ? -22.341 3.931 -4.470 1.00 96.38 209 ARG A N 1
ATOM 1653 C CA . ARG A 1 209 ? -21.903 4.823 -5.543 1.00 96.38 209 ARG A CA 1
ATOM 1654 C C . ARG A 1 209 ? -20.636 4.314 -6.231 1.00 96.38 209 ARG A C 1
ATOM 1656 O O . ARG A 1 209 ? -20.559 4.377 -7.459 1.00 96.38 209 ARG A O 1
ATOM 1663 N N . ILE A 1 210 ? -19.667 3.798 -5.478 1.00 96.81 210 ILE A N 1
ATOM 1664 C CA . ILE A 1 210 ? -18.447 3.190 -6.025 1.00 96.81 210 ILE A CA 1
ATOM 1665 C C . ILE A 1 210 ? -18.775 1.942 -6.850 1.00 96.81 210 ILE A C 1
ATOM 1667 O O . ILE A 1 210 ? -18.296 1.825 -7.979 1.00 96.81 210 ILE A O 1
ATOM 1671 N N . ILE A 1 211 ? -19.643 1.063 -6.344 1.00 96.12 211 ILE A N 1
ATOM 1672 C CA . ILE A 1 211 ? -20.125 -0.129 -7.061 1.00 96.12 211 ILE A CA 1
ATOM 1673 C C . ILE A 1 211 ? -20.765 0.261 -8.398 1.00 96.12 211 ILE A C 1
ATOM 1675 O O . ILE A 1 211 ? -20.437 -0.317 -9.441 1.00 96.12 211 ILE A O 1
ATOM 1679 N N . HIS A 1 212 ? -21.629 1.283 -8.392 1.00 95.25 212 HIS A N 1
ATOM 1680 C CA . HIS A 1 212 ? -22.245 1.805 -9.608 1.00 95.25 212 HIS A CA 1
ATOM 1681 C C . HIS A 1 212 ? -21.196 2.279 -10.610 1.00 95.25 212 HIS A C 1
ATOM 1683 O O . HIS A 1 212 ? -21.297 1.945 -11.786 1.00 95.25 212 HIS A O 1
ATOM 1689 N N . ILE A 1 213 ? -20.182 3.029 -10.166 1.00 95.62 213 ILE A N 1
ATOM 1690 C CA . ILE A 1 213 ? -19.124 3.548 -11.042 1.00 95.62 213 ILE A CA 1
ATOM 1691 C C . ILE A 1 213 ? -18.295 2.410 -11.641 1.00 95.62 213 ILE A C 1
ATOM 1693 O O . ILE A 1 213 ? -18.129 2.374 -12.859 1.00 95.62 213 ILE A O 1
ATOM 1697 N N . LEU A 1 214 ? -17.823 1.467 -10.823 1.00 94.75 214 LEU A N 1
ATOM 1698 C CA . LEU A 1 214 ? -16.998 0.339 -11.275 1.00 94.75 214 LEU A CA 1
ATOM 1699 C C . LEU A 1 214 ? -17.730 -0.557 -12.289 1.00 94.75 214 LEU A C 1
ATOM 1701 O O . LEU A 1 214 ? -17.097 -1.155 -13.162 1.00 94.75 214 LEU A O 1
ATOM 1705 N N . SER A 1 215 ? -19.062 -0.605 -12.206 1.00 93.00 215 SER A N 1
ATOM 1706 C CA . SER A 1 215 ? -19.930 -1.370 -13.109 1.00 93.00 215 SER A CA 1
ATOM 1707 C C . SER A 1 215 ? -20.214 -0.670 -14.445 1.00 93.00 215 SER A C 1
ATOM 1709 O O . SER A 1 215 ? -20.832 -1.262 -15.330 1.00 93.00 215 SER A O 1
ATOM 1711 N N . ARG A 1 216 ? -19.774 0.581 -14.640 1.00 91.62 216 ARG A N 1
ATOM 1712 C CA . ARG A 1 216 ? -19.977 1.306 -15.905 1.00 91.62 216 ARG A CA 1
ATOM 1713 C C . ARG A 1 216 ? -19.042 0.795 -16.998 1.00 91.62 216 ARG A C 1
ATOM 1715 O O . ARG A 1 216 ? -17.916 0.372 -16.750 1.00 91.62 216 ARG A O 1
ATOM 1722 N N . ARG A 1 217 ? -19.481 0.955 -18.249 1.00 86.38 217 ARG A N 1
ATOM 1723 C CA . ARG A 1 217 ? -18.645 0.733 -19.441 1.00 86.38 217 ARG A CA 1
ATOM 1724 C C . ARG A 1 217 ? -17.590 1.830 -19.640 1.00 86.38 217 ARG A C 1
ATOM 1726 O O . ARG A 1 217 ? -16.473 1.539 -20.040 1.00 86.38 217 ARG A O 1
ATOM 1733 N N . ASN A 1 218 ? -17.954 3.082 -19.358 1.00 85.88 218 ASN A N 1
ATOM 1734 C CA . ASN A 1 218 ? -17.104 4.270 -19.495 1.00 85.88 218 ASN A CA 1
ATOM 1735 C C . ASN A 1 218 ? -17.084 5.049 -18.175 1.00 85.88 218 ASN A C 1
ATOM 1737 O O . ASN A 1 218 ? -18.083 5.038 -17.455 1.00 85.88 218 ASN A O 1
ATOM 1741 N N . LYS A 1 219 ? -15.991 5.776 -17.898 1.00 88.38 219 LYS A N 1
ATOM 1742 C CA . LYS A 1 219 ? -15.762 6.465 -16.612 1.00 88.38 219 LYS A CA 1
ATOM 1743 C C . LYS A 1 219 ? -15.942 5.522 -15.419 1.00 88.38 219 LYS A C 1
ATOM 1745 O O . LYS A 1 219 ? -16.748 5.776 -14.526 1.00 88.38 219 LYS A O 1
ATOM 1750 N N . ASN A 1 220 ? -15.248 4.391 -15.488 1.00 90.75 220 ASN A N 1
ATOM 1751 C CA . ASN A 1 220 ? -15.390 3.253 -14.587 1.00 90.75 220 ASN A CA 1
ATOM 1752 C C . ASN A 1 220 ? -14.338 3.218 -13.469 1.00 90.75 220 ASN A C 1
ATOM 1754 O O . ASN A 1 220 ? -14.272 2.229 -12.746 1.00 90.75 220 ASN A O 1
ATOM 1758 N N . ASN A 1 221 ? -13.552 4.287 -13.313 1.00 94.88 221 ASN A N 1
ATOM 1759 C CA . ASN A 1 221 ? -12.619 4.450 -12.205 1.00 94.88 221 ASN A CA 1
ATOM 1760 C C . ASN A 1 221 ? -13.190 5.479 -11.212 1.00 94.88 221 ASN A C 1
ATOM 1762 O O . ASN A 1 221 ? -13.303 6.661 -11.546 1.00 94.88 221 ASN A O 1
ATOM 1766 N N . PRO A 1 222 ? -13.621 5.083 -10.009 1.00 96.75 222 PRO A N 1
ATOM 1767 C CA . PRO A 1 222 ? -14.041 6.035 -8.987 1.00 96.75 222 PRO A CA 1
ATOM 1768 C C . PRO A 1 222 ? -12.836 6.786 -8.407 1.00 96.75 222 PRO A C 1
ATOM 1770 O O . PRO A 1 222 ? -11.750 6.228 -8.249 1.00 96.75 222 PRO A O 1
ATOM 1773 N N . ILE A 1 223 ? -13.043 8.057 -8.064 1.00 95.81 223 ILE A N 1
ATOM 1774 C CA . ILE A 1 223 ? -12.090 8.839 -7.276 1.00 95.81 223 ILE A CA 1
ATOM 1775 C C . ILE A 1 223 ? -12.774 9.409 -6.035 1.00 95.81 223 ILE A C 1
ATOM 1777 O O . ILE A 1 223 ? -13.715 10.194 -6.138 1.00 95.81 223 ILE A O 1
ATOM 1781 N N . ILE A 1 224 ? -12.328 8.969 -4.862 1.00 97.25 224 ILE A N 1
ATOM 1782 C CA . ILE A 1 224 ? -12.849 9.373 -3.560 1.00 97.25 224 ILE A CA 1
ATOM 1783 C C . ILE A 1 224 ? -12.224 10.721 -3.199 1.00 97.25 224 ILE A C 1
ATOM 1785 O O . ILE A 1 224 ? -11.005 10.835 -3.047 1.00 97.25 224 ILE A O 1
ATOM 1789 N N . LEU A 1 225 ? -13.066 11.744 -3.081 1.00 96.00 225 LEU A N 1
ATOM 1790 C CA . LEU A 1 225 ? -12.684 13.112 -2.749 1.00 96.00 225 LEU A CA 1
ATOM 1791 C C . LEU A 1 225 ? -13.077 13.409 -1.309 1.00 96.00 225 LEU A C 1
ATOM 1793 O O . LEU A 1 225 ? -14.260 13.402 -1.001 1.00 96.00 225 LEU A O 1
ATOM 1797 N N . GLY A 1 226 ? -12.113 13.704 -0.450 1.00 94.44 226 GLY A N 1
ATOM 1798 C CA . GLY A 1 226 ? -12.374 14.092 0.937 1.00 94.44 226 GLY A CA 1
ATOM 1799 C C . GLY A 1 226 ? -11.115 14.628 1.597 1.00 94.44 226 GLY A C 1
ATOM 1800 O O . GLY A 1 226 ? -10.034 14.548 1.015 1.00 94.44 226 GLY A O 1
ATOM 1801 N N . GLU A 1 227 ? -11.224 15.140 2.809 1.00 93.00 227 GLU A N 1
ATOM 1802 C CA . GLU A 1 227 ? -10.046 15.550 3.575 1.00 93.00 227 GLU A CA 1
ATOM 1803 C C . GLU A 1 227 ? -9.351 14.331 4.219 1.00 93.00 227 GLU A C 1
ATOM 1805 O O . GLU A 1 227 ? -9.910 13.228 4.237 1.00 93.00 227 GLU A O 1
ATOM 1810 N N . PRO A 1 228 ? -8.096 14.441 4.674 1.00 91.12 228 PRO A N 1
ATOM 1811 C CA . PRO A 1 228 ? -7.471 13.385 5.468 1.00 91.12 228 PRO A CA 1
ATOM 1812 C C . PRO A 1 228 ? -8.295 13.084 6.733 1.00 91.12 228 PRO A C 1
ATOM 1814 O O . PRO A 1 228 ? -8.887 13.983 7.323 1.00 91.12 228 PRO A O 1
ATOM 1817 N N . GLY A 1 229 ? -8.377 11.811 7.127 1.00 89.00 229 GLY A N 1
ATOM 1818 C CA . GLY A 1 229 ? -9.089 11.391 8.343 1.00 89.00 229 GLY A CA 1
ATOM 1819 C C . GLY A 1 229 ? -10.597 11.124 8.196 1.00 89.00 229 GLY A C 1
ATOM 1820 O O . GLY A 1 229 ? -11.181 10.458 9.043 1.00 89.00 229 GLY A O 1
ATOM 1821 N N . VAL A 1 230 ? -11.263 11.503 7.095 1.00 92.38 230 VAL A N 1
ATOM 1822 C CA . VAL A 1 230 ? -12.727 11.267 6.968 1.00 92.38 230 VAL A CA 1
ATOM 1823 C C . VAL A 1 230 ? -13.136 9.801 6.708 1.00 92.38 230 VAL A C 1
ATOM 1825 O O . VAL A 1 230 ? -14.329 9.490 6.620 1.00 92.38 230 VAL A O 1
ATOM 1828 N N . GLY A 1 231 ? -12.162 8.892 6.569 1.00 91.19 231 GLY A N 1
ATOM 1829 C CA . GLY A 1 231 ? -12.391 7.453 6.376 1.00 91.19 231 GLY A CA 1
ATOM 1830 C C . GLY A 1 231 ? -12.421 6.973 4.917 1.00 91.19 231 GLY A C 1
ATOM 1831 O O . GLY A 1 231 ? -13.205 6.090 4.579 1.00 91.19 231 GLY A O 1
ATOM 1832 N N . LYS A 1 232 ? -11.576 7.519 4.029 1.00 93.62 232 LYS A N 1
ATOM 1833 C CA . LYS A 1 232 ? -11.515 7.096 2.609 1.00 93.62 232 LYS A CA 1
ATOM 1834 C C . LYS A 1 232 ? -11.160 5.616 2.447 1.00 93.62 232 LYS A C 1
ATOM 1836 O O . LYS A 1 232 ? -11.804 4.916 1.669 1.00 93.62 232 LYS A O 1
ATOM 1841 N N . THR A 1 233 ? -10.171 5.142 3.202 1.00 92.12 233 THR A N 1
ATOM 1842 C CA . THR A 1 233 ? -9.726 3.740 3.187 1.00 92.12 233 THR A CA 1
ATOM 1843 C C . THR A 1 233 ? -10.827 2.800 3.673 1.00 92.12 233 THR A C 1
ATOM 1845 O O . THR A 1 233 ? -11.070 1.772 3.044 1.00 92.12 233 THR A O 1
ATOM 1848 N N . ALA A 1 234 ? -11.587 3.202 4.698 1.00 92.12 234 ALA A N 1
ATOM 1849 C CA . ALA A 1 234 ? -12.698 2.415 5.235 1.00 92.12 234 ALA A CA 1
ATOM 1850 C C . ALA A 1 234 ? -13.780 2.116 4.178 1.00 92.12 234 ALA A C 1
ATOM 1852 O O . ALA A 1 234 ? -14.362 1.035 4.164 1.00 92.12 234 ALA A O 1
ATOM 1853 N N . ILE A 1 235 ? -14.025 3.026 3.231 1.00 94.56 235 ILE A N 1
ATOM 1854 C CA . ILE A 1 235 ? -14.981 2.791 2.134 1.00 94.56 235 ILE A CA 1
ATOM 1855 C C . ILE A 1 235 ? -14.501 1.675 1.202 1.00 94.56 235 ILE A C 1
ATOM 1857 O O . ILE A 1 235 ? -15.292 0.848 0.747 1.00 94.56 235 ILE A O 1
ATOM 1861 N N . VAL A 1 236 ? -13.204 1.640 0.909 1.00 95.56 236 VAL A N 1
ATOM 1862 C CA . VAL A 1 236 ? -12.592 0.631 0.032 1.00 95.56 236 VAL A CA 1
ATOM 1863 C C . VAL A 1 236 ? -12.590 -0.733 0.715 1.00 95.56 236 VAL A C 1
ATOM 1865 O O . VAL A 1 236 ? -12.882 -1.751 0.089 1.00 95.56 236 VAL A O 1
ATOM 1868 N N . GLU A 1 237 ? -12.330 -0.754 2.016 1.00 94.12 237 GLU A N 1
ATOM 1869 C CA . GLU A 1 237 ? -12.473 -1.943 2.849 1.00 94.12 237 GLU A CA 1
ATOM 1870 C C . GLU A 1 237 ? -13.925 -2.445 2.894 1.00 94.12 237 GLU A C 1
ATOM 1872 O O . GLU A 1 237 ? -14.175 -3.650 2.788 1.00 94.12 237 GLU A O 1
ATOM 1877 N N . GLY A 1 238 ? -14.899 -1.532 2.959 1.00 93.94 238 GLY A N 1
ATOM 1878 C CA . GLY A 1 238 ? -16.324 -1.855 2.867 1.00 93.94 238 GLY A CA 1
ATOM 1879 C C . GLY A 1 238 ? -16.735 -2.418 1.514 1.00 93.94 238 GLY A C 1
ATOM 1880 O O . GLY A 1 238 ? -17.489 -3.392 1.455 1.00 93.94 238 GLY A O 1
ATOM 1881 N N . LEU A 1 239 ? -16.177 -1.884 0.427 1.00 95.69 239 LEU A N 1
ATOM 1882 C CA . LEU A 1 239 ? -16.317 -2.479 -0.898 1.00 95.69 239 LEU A CA 1
ATOM 1883 C C . LEU A 1 239 ? -15.752 -3.907 -0.922 1.00 95.69 239 LEU A C 1
ATOM 1885 O O . LEU A 1 239 ? -16.418 -4.809 -1.426 1.00 95.69 239 LEU A O 1
ATOM 1889 N N . ALA A 1 240 ? -14.557 -4.130 -0.368 1.00 95.44 240 ALA A N 1
ATOM 1890 C CA . ALA A 1 240 ? -13.948 -5.458 -0.328 1.00 95.44 240 ALA A CA 1
ATOM 1891 C C . ALA A 1 240 ? -14.824 -6.462 0.441 1.00 95.44 240 ALA A C 1
ATOM 1893 O O . ALA A 1 240 ? -15.014 -7.581 -0.033 1.00 95.44 240 ALA A O 1
ATOM 1894 N N . LYS A 1 241 ? -15.424 -6.055 1.572 1.00 93.19 241 LYS A N 1
ATOM 1895 C CA . LYS A 1 241 ? -16.399 -6.877 2.311 1.00 93.19 241 LYS A CA 1
ATOM 1896 C C . 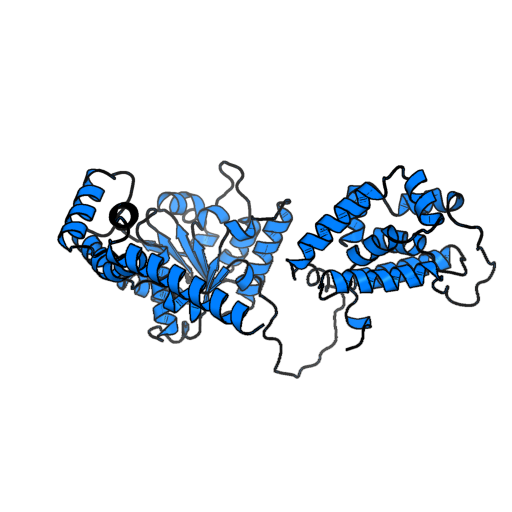LYS A 1 241 ? -17.609 -7.253 1.457 1.00 93.19 241 LYS A C 1
ATOM 1898 O O . LYS A 1 241 ? -17.959 -8.429 1.413 1.00 93.19 241 LYS A O 1
ATOM 1903 N N . LYS A 1 242 ? -18.209 -6.290 0.746 1.00 93.62 242 LYS A N 1
ATOM 1904 C CA . LYS A 1 242 ? -19.355 -6.557 -0.143 1.00 93.62 242 LYS A CA 1
ATOM 1905 C C . LYS A 1 242 ? -19.005 -7.503 -1.291 1.00 93.62 242 LYS A C 1
ATOM 1907 O O . LYS A 1 242 ? -19.807 -8.365 -1.634 1.00 93.62 242 LYS A O 1
ATOM 1912 N N . ILE A 1 243 ? -17.808 -7.372 -1.868 1.00 94.62 243 ILE A N 1
ATOM 1913 C CA . ILE A 1 243 ? -17.340 -8.284 -2.921 1.00 94.62 243 ILE A CA 1
ATOM 1914 C C . ILE A 1 243 ? -17.213 -9.712 -2.375 1.00 94.62 243 ILE A C 1
ATOM 1916 O O . ILE A 1 243 ? -17.705 -10.647 -3.001 1.00 94.62 243 ILE A O 1
ATOM 1920 N N . VAL A 1 244 ? -16.604 -9.882 -1.196 1.00 93.81 244 VAL A N 1
ATOM 1921 C CA . VAL A 1 244 ? -16.426 -11.200 -0.560 1.00 93.81 244 VAL A CA 1
ATOM 1922 C C . VAL A 1 244 ? -17.761 -11.816 -0.135 1.00 93.81 244 VAL A C 1
ATOM 1924 O O . VAL A 1 244 ? -17.939 -13.024 -0.263 1.00 93.81 244 VAL A O 1
ATOM 1927 N N . SER A 1 245 ? -18.717 -11.010 0.333 1.00 90.75 245 SER A N 1
ATOM 1928 C CA . SER A 1 245 ? -20.055 -11.490 0.696 1.00 90.75 245 SER A CA 1
ATOM 1929 C C . SER A 1 245 ? -20.967 -11.750 -0.508 1.00 90.75 245 SER A C 1
ATOM 1931 O O . SER A 1 245 ? -22.077 -12.240 -0.318 1.00 90.75 245 SER A O 1
ATOM 1933 N N . GLY A 1 246 ? -20.541 -11.402 -1.727 1.00 92.38 246 GLY A N 1
ATOM 1934 C CA . GLY A 1 246 ? -21.365 -11.492 -2.935 1.00 92.38 246 GLY A CA 1
ATOM 1935 C C . GLY A 1 246 ? -22.485 -10.446 -3.014 1.00 92.38 246 GLY A C 1
ATOM 1936 O O . GLY A 1 246 ? -23.355 -10.556 -3.871 1.00 92.38 246 GLY A O 1
ATOM 1937 N N . ASP A 1 247 ? -22.462 -9.418 -2.159 1.00 93.25 247 ASP A N 1
ATOM 1938 C CA . ASP A 1 247 ? -23.433 -8.311 -2.149 1.00 93.25 247 ASP A CA 1
ATOM 1939 C C . ASP A 1 247 ? -23.016 -7.207 -3.139 1.00 93.25 247 ASP A C 1
ATOM 1941 O O . ASP A 1 247 ? -22.865 -6.026 -2.808 1.00 93.25 247 ASP A O 1
ATOM 1945 N N . VAL A 1 248 ? -22.733 -7.630 -4.371 1.00 95.38 248 VAL A N 1
ATOM 1946 C CA . VAL A 1 248 ? -22.338 -6.787 -5.500 1.00 95.38 248 VAL A CA 1
ATOM 1947 C C . VAL A 1 248 ? -22.915 -7.353 -6.802 1.00 95.38 248 VAL A C 1
ATOM 1949 O O . VAL A 1 248 ? -23.205 -8.546 -6.881 1.00 95.38 248 VAL A O 1
ATOM 1952 N N . PRO A 1 249 ? -23.061 -6.535 -7.859 1.00 94.00 249 PRO A N 1
ATOM 1953 C CA . PRO A 1 249 ? -23.457 -7.024 -9.175 1.00 94.00 249 PRO A CA 1
ATOM 1954 C C . PRO A 1 249 ? -22.481 -8.067 -9.736 1.00 94.00 249 PRO A C 1
ATOM 1956 O O . PRO A 1 249 ? -21.292 -8.052 -9.418 1.00 94.00 249 PRO A O 1
ATOM 1959 N N . GLU A 1 250 ? -22.962 -8.896 -10.666 1.00 92.25 250 GLU A N 1
ATOM 1960 C CA . GLU A 1 250 ? -22.183 -9.963 -11.317 1.00 92.25 250 GLU A CA 1
ATOM 1961 C C . GLU A 1 250 ? -20.847 -9.474 -11.902 1.00 92.25 250 GLU A C 1
ATOM 1963 O O . GLU A 1 250 ? -19.825 -10.149 -11.817 1.00 92.25 250 GLU A O 1
ATOM 1968 N N . THR A 1 251 ? -20.819 -8.242 -12.415 1.00 91.75 251 THR A N 1
ATOM 1969 C CA . THR A 1 251 ? -19.620 -7.595 -12.974 1.00 91.75 251 THR A CA 1
ATOM 1970 C C . THR A 1 251 ? -18.477 -7.414 -11.970 1.00 91.75 251 THR A C 1
ATOM 1972 O O . THR A 1 251 ? -17.323 -7.229 -12.381 1.00 91.75 251 THR A O 1
ATOM 1975 N N . LEU A 1 252 ? -18.791 -7.419 -10.672 1.00 93.62 252 LEU A N 1
ATOM 1976 C CA . LEU A 1 252 ? -17.854 -7.253 -9.564 1.00 93.62 252 LEU A CA 1
ATOM 1977 C C . LEU A 1 252 ? -17.668 -8.526 -8.731 1.00 93.62 252 LEU A C 1
ATOM 1979 O O . LEU A 1 252 ? -16.825 -8.527 -7.833 1.00 93.62 252 LEU A O 1
ATOM 1983 N N . LEU A 1 253 ? -18.387 -9.609 -9.040 1.00 92.44 253 LEU A N 1
ATOM 1984 C CA . LEU A 1 253 ? -18.137 -10.901 -8.410 1.00 92.44 253 LEU A CA 1
ATOM 1985 C C . LEU A 1 253 ? -16.716 -11.377 -8.729 1.00 92.44 253 LEU A C 1
ATOM 1987 O O . LEU A 1 253 ? -16.195 -11.162 -9.827 1.00 92.44 253 LEU A O 1
ATOM 1991 N N . ASN A 1 254 ? -16.080 -12.013 -7.745 1.00 90.25 254 ASN A N 1
ATOM 1992 C CA . ASN A 1 254 ? -14.714 -12.545 -7.826 1.00 90.25 254 ASN A CA 1
ATOM 1993 C C . ASN A 1 254 ? -13.624 -11.507 -8.150 1.00 90.25 254 ASN A C 1
ATOM 1995 O O . ASN A 1 254 ? -12.493 -11.881 -8.466 1.00 90.25 254 ASN A O 1
ATOM 1999 N N . LYS A 1 255 ? -13.929 -10.204 -8.078 1.00 94.81 255 LYS A N 1
ATOM 2000 C CA . LYS A 1 255 ? -12.902 -9.165 -8.186 1.00 94.81 255 LYS A CA 1
ATOM 2001 C C . LYS A 1 255 ? -12.017 -9.166 -6.945 1.00 94.81 255 LYS A C 1
ATOM 2003 O O . LYS A 1 255 ? -12.478 -9.433 -5.840 1.00 94.81 255 LYS A O 1
ATOM 2008 N N . LYS A 1 256 ? -10.744 -8.829 -7.128 1.00 95.19 256 LYS A N 1
ATOM 2009 C CA . LYS A 1 256 ? -9.760 -8.710 -6.052 1.00 95.19 256 LYS A CA 1
ATOM 2010 C C . LYS A 1 256 ? -9.354 -7.260 -5.876 1.00 95.19 256 LYS A C 1
ATOM 2012 O O . LYS A 1 256 ? -8.946 -6.619 -6.842 1.00 95.19 256 LYS A O 1
ATOM 2017 N N . VAL A 1 257 ? -9.460 -6.746 -4.655 1.00 96.38 257 VAL A N 1
ATOM 2018 C CA . VAL A 1 257 ? -9.097 -5.358 -4.340 1.00 96.38 257 VAL A CA 1
ATOM 2019 C C . VAL A 1 257 ? -7.711 -5.338 -3.711 1.00 96.38 257 VAL A C 1
ATOM 2021 O O . VAL A 1 257 ? -7.516 -5.918 -2.644 1.00 96.38 257 VAL A O 1
ATOM 2024 N N . TYR A 1 258 ? -6.768 -4.658 -4.357 1.00 95.62 258 TYR A N 1
ATOM 2025 C CA . TYR A 1 258 ? -5.388 -4.514 -3.890 1.00 95.62 258 TYR A CA 1
ATOM 2026 C C . TYR A 1 258 ? -5.096 -3.063 -3.524 1.00 95.62 258 TYR A C 1
ATOM 2028 O O . TYR A 1 258 ? -5.258 -2.180 -4.359 1.00 95.62 258 TYR A O 1
ATOM 2036 N N . VAL A 1 259 ? -4.632 -2.817 -2.302 1.00 94.75 259 VAL A N 1
ATOM 2037 C CA . VAL A 1 259 ? -4.107 -1.512 -1.871 1.00 94.75 259 VAL A CA 1
ATOM 2038 C C . VAL A 1 259 ? -2.649 -1.430 -2.275 1.00 94.75 259 VAL A C 1
ATOM 2040 O O . VAL A 1 259 ? -1.863 -2.264 -1.835 1.00 94.75 259 VAL A O 1
ATOM 2043 N N . LEU A 1 260 ? -2.293 -0.451 -3.101 1.00 90.69 260 LEU A N 1
ATOM 2044 C CA . LEU A 1 260 ? -0.912 -0.220 -3.503 1.00 90.69 260 LEU A CA 1
ATOM 2045 C C . LEU A 1 260 ? -0.169 0.565 -2.417 1.00 90.69 260 LEU A C 1
ATOM 2047 O O . LEU A 1 260 ? -0.551 1.691 -2.103 1.00 90.69 260 LEU A O 1
ATOM 2051 N N . ASP A 1 261 ? 0.918 0.002 -1.888 1.00 85.81 261 ASP A N 1
ATOM 2052 C CA . ASP A 1 261 ? 1.798 0.708 -0.960 1.00 85.81 261 ASP A CA 1
ATOM 2053 C C . ASP A 1 261 ? 2.941 1.378 -1.727 1.00 85.81 261 ASP A C 1
ATOM 2055 O O . ASP A 1 261 ? 3.971 0.769 -2.037 1.00 85.81 261 ASP A O 1
ATOM 2059 N N . LEU A 1 262 ? 2.771 2.669 -2.004 1.00 78.69 262 LEU A N 1
ATOM 2060 C CA . LEU A 1 262 ? 3.785 3.464 -2.688 1.00 78.69 262 LEU A CA 1
ATOM 2061 C C . LEU A 1 262 ? 5.089 3.535 -1.894 1.00 78.69 262 LEU A C 1
ATOM 2063 O O . LEU A 1 262 ? 6.161 3.484 -2.491 1.00 78.69 262 LEU A O 1
ATOM 2067 N N . THR A 1 263 ? 5.040 3.561 -0.564 1.00 77.00 263 THR A N 1
ATOM 2068 C CA . THR A 1 263 ? 6.259 3.629 0.252 1.00 77.00 263 THR A CA 1
ATOM 2069 C C . THR A 1 263 ? 7.110 2.372 0.081 1.00 77.00 263 THR A C 1
ATOM 2071 O O . THR A 1 263 ? 8.327 2.471 -0.092 1.00 77.00 263 THR A O 1
ATOM 2074 N N . SER A 1 264 ? 6.481 1.194 -0.001 1.00 77.94 264 SER A N 1
ATOM 2075 C CA . SER A 1 264 ? 7.174 -0.070 -0.275 1.00 77.94 264 SER A CA 1
ATOM 2076 C C . SER A 1 264 ? 7.820 -0.100 -1.664 1.00 77.94 264 SER A C 1
ATOM 2078 O O . SER A 1 264 ? 8.924 -0.623 -1.827 1.00 77.94 264 SER A O 1
ATOM 2080 N N . THR A 1 265 ? 7.177 0.510 -2.667 1.00 73.25 265 THR A N 1
ATOM 2081 C CA . THR A 1 265 ? 7.725 0.561 -4.031 1.00 73.25 265 THR A CA 1
ATOM 2082 C C . THR A 1 265 ? 8.982 1.427 -4.114 1.00 73.25 265 THR A C 1
ATOM 2084 O O . THR A 1 265 ? 9.886 1.100 -4.884 1.00 73.25 265 THR A O 1
ATOM 2087 N N . ILE A 1 266 ? 9.064 2.468 -3.280 1.00 71.19 266 ILE A N 1
ATOM 2088 C CA . ILE A 1 266 ? 10.191 3.406 -3.157 1.00 71.19 266 ILE A CA 1
ATOM 2089 C C . ILE A 1 266 ? 11.302 2.822 -2.268 1.00 71.19 266 ILE A C 1
ATOM 2091 O O . ILE A 1 266 ? 12.493 3.044 -2.492 1.00 71.19 266 ILE A O 1
ATOM 2095 N N . SER A 1 267 ? 10.925 2.051 -1.248 1.00 63.84 267 SER A N 1
ATOM 2096 C CA . SER A 1 267 ? 11.863 1.473 -0.289 1.00 63.84 267 SER A CA 1
ATOM 2097 C C . SER A 1 267 ? 12.846 0.513 -0.966 1.00 63.84 267 SER A C 1
ATOM 2099 O O . SER A 1 267 ? 12.478 -0.375 -1.742 1.00 63.84 267 SER A O 1
ATOM 2101 N N . GLY A 1 268 ? 14.137 0.701 -0.691 1.00 61.12 268 GLY A N 1
ATOM 2102 C CA . GLY A 1 268 ? 15.202 -0.122 -1.263 1.00 61.12 268 GLY A CA 1
ATOM 2103 C C . GLY A 1 268 ? 15.459 0.101 -2.756 1.00 61.12 268 GLY A C 1
ATOM 2104 O O . GLY A 1 268 ? 16.092 -0.755 -3.367 1.00 61.12 268 GLY A O 1
ATOM 2105 N N . THR A 1 269 ? 14.980 1.201 -3.352 1.00 64.88 269 THR A N 1
ATOM 2106 C CA . THR A 1 269 ? 15.474 1.671 -4.659 1.00 64.88 269 THR A CA 1
ATOM 2107 C C . THR A 1 269 ? 16.490 2.782 -4.445 1.00 64.88 269 THR A C 1
ATOM 2109 O O . THR A 1 269 ? 16.158 3.813 -3.863 1.00 64.88 269 THR A O 1
ATOM 2112 N N . MET A 1 270 ? 17.725 2.586 -4.908 1.00 52.53 270 MET A N 1
ATOM 2113 C CA . MET A 1 270 ? 18.749 3.646 -4.910 1.00 52.53 270 MET A CA 1
ATOM 2114 C C . MET A 1 270 ? 18.645 4.508 -6.175 1.00 52.53 270 MET A C 1
ATOM 2116 O O . MET A 1 270 ? 19.108 5.647 -6.199 1.00 52.53 270 MET A O 1
ATOM 2120 N N . TYR A 1 271 ? 18.007 3.971 -7.221 1.00 65.00 271 TYR A N 1
ATOM 2121 C CA . TYR A 1 271 ? 17.903 4.589 -8.536 1.00 65.00 271 TYR A CA 1
ATOM 2122 C C . TYR A 1 271 ? 16.443 4.768 -8.960 1.00 65.00 271 TYR A C 1
ATOM 2124 O O . TYR A 1 271 ? 15.634 3.844 -8.882 1.00 65.00 271 TYR A O 1
ATOM 2132 N N . ARG A 1 272 ? 16.120 5.942 -9.516 1.00 67.56 272 ARG A N 1
ATOM 2133 C CA . ARG A 1 272 ? 14.782 6.284 -10.039 1.00 67.56 272 ARG A CA 1
ATOM 2134 C C . ARG A 1 272 ? 14.227 5.244 -11.027 1.00 67.56 272 ARG A C 1
ATOM 2136 O O . ARG A 1 272 ? 13.041 4.932 -10.985 1.00 67.56 272 ARG A O 1
ATOM 2143 N N . GLY A 1 273 ? 15.083 4.680 -11.883 1.00 71.25 273 GLY A N 1
ATOM 2144 C CA . GLY A 1 273 ? 14.676 3.680 -12.876 1.00 71.25 273 GLY A CA 1
ATOM 2145 C C . GLY A 1 273 ? 14.184 2.359 -12.269 1.00 71.25 273 GLY A C 1
ATOM 2146 O O . GLY A 1 273 ? 13.350 1.684 -12.865 1.00 71.25 273 GLY A O 1
ATOM 2147 N N . GLU A 1 274 ? 14.650 1.987 -11.074 1.00 74.25 274 GLU A N 1
ATOM 2148 C CA . GLU A 1 274 ? 14.184 0.776 -10.385 1.00 74.25 274 GLU A CA 1
ATOM 2149 C C . GLU A 1 274 ? 12.749 0.942 -9.886 1.00 74.25 274 GLU A C 1
ATOM 2151 O O . GLU A 1 274 ? 11.928 0.045 -10.061 1.00 74.25 274 GLU A O 1
ATOM 2156 N N . PHE A 1 275 ? 12.432 2.109 -9.325 1.00 75.50 275 PHE A N 1
ATOM 2157 C CA . PHE A 1 275 ? 11.076 2.462 -8.915 1.00 75.50 275 PHE A CA 1
ATOM 2158 C C . PHE A 1 275 ? 10.112 2.464 -10.108 1.00 75.50 275 PHE A C 1
ATOM 2160 O O . PHE A 1 275 ? 9.062 1.824 -10.067 1.00 75.50 275 PHE A O 1
ATOM 2167 N N . GLU A 1 276 ? 10.501 3.117 -11.204 1.00 78.12 276 GLU A N 1
ATOM 2168 C CA . GLU A 1 276 ? 9.725 3.142 -12.447 1.00 78.12 276 GLU A CA 1
ATOM 2169 C C . GLU A 1 276 ? 9.461 1.723 -12.986 1.00 78.12 276 GLU A C 1
ATOM 2171 O O . GLU A 1 276 ? 8.334 1.394 -13.364 1.00 78.12 276 GLU A O 1
ATOM 2176 N N . ASN A 1 277 ? 10.467 0.844 -12.944 1.00 80.12 277 ASN A N 1
ATOM 2177 C CA . ASN A 1 277 ? 10.314 -0.557 -13.336 1.00 80.12 277 ASN A CA 1
ATOM 2178 C C . ASN A 1 277 ? 9.363 -1.338 -12.415 1.00 80.12 277 ASN A C 1
ATOM 2180 O O . ASN A 1 277 ? 8.569 -2.131 -12.921 1.00 80.12 277 ASN A O 1
ATOM 2184 N N . ARG A 1 278 ? 9.388 -1.109 -11.095 1.00 82.44 278 ARG A N 1
ATOM 2185 C CA . ARG A 1 278 ? 8.447 -1.743 -10.148 1.00 82.44 278 ARG A CA 1
ATOM 2186 C C . ARG A 1 278 ? 7.005 -1.330 -10.433 1.00 82.44 278 ARG A C 1
ATOM 2188 O O . ARG A 1 278 ? 6.130 -2.185 -10.546 1.00 82.44 278 ARG A O 1
ATOM 2195 N N . ILE A 1 279 ? 6.764 -0.033 -10.632 1.00 84.56 279 ILE A N 1
ATOM 2196 C CA . ILE A 1 279 ? 5.439 0.485 -11.005 1.00 84.56 279 ILE A CA 1
ATOM 2197 C C . ILE A 1 279 ? 4.978 -0.114 -12.337 1.00 84.56 279 ILE A C 1
ATOM 2199 O O . ILE A 1 279 ? 3.823 -0.519 -12.471 1.00 84.56 279 ILE A O 1
ATOM 2203 N N . LYS A 1 280 ? 5.882 -0.239 -13.312 1.00 86.06 280 LYS A N 1
ATOM 2204 C CA . LYS A 1 280 ? 5.575 -0.877 -14.594 1.00 86.06 280 LYS A CA 1
ATOM 2205 C C . LYS A 1 280 ? 5.176 -2.347 -14.433 1.00 86.06 280 LYS A C 1
ATOM 2207 O O . LYS A 1 280 ? 4.178 -2.749 -15.019 1.00 86.06 280 LYS A O 1
ATOM 2212 N N . GLN A 1 281 ? 5.889 -3.119 -13.610 1.00 86.69 281 GLN A N 1
ATOM 2213 C CA . GLN A 1 281 ? 5.540 -4.515 -13.313 1.00 86.69 281 GLN A CA 1
ATOM 2214 C C . GLN A 1 281 ? 4.146 -4.637 -12.695 1.00 86.69 281 GLN A C 1
ATOM 2216 O O . GLN A 1 281 ? 3.351 -5.459 -13.141 1.00 86.69 281 GL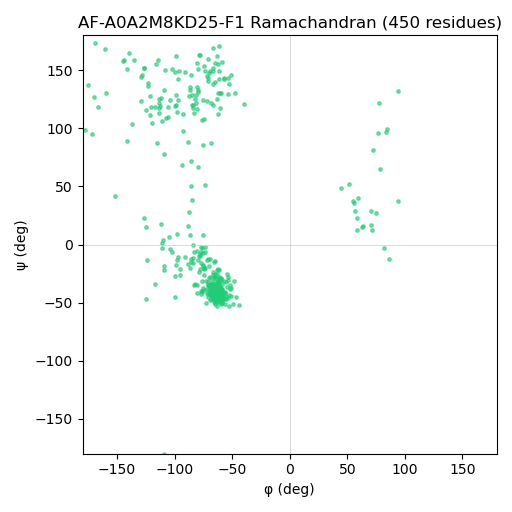N A O 1
ATOM 2221 N N . ILE A 1 282 ? 3.826 -3.779 -11.723 1.00 89.12 282 ILE A N 1
ATOM 2222 C CA . ILE A 1 282 ? 2.507 -3.743 -11.079 1.00 89.12 282 ILE A CA 1
ATOM 2223 C C . ILE A 1 282 ? 1.398 -3.471 -12.105 1.00 89.12 282 ILE A C 1
ATOM 2225 O O . ILE A 1 282 ? 0.362 -4.134 -12.097 1.00 89.12 282 ILE A O 1
ATOM 2229 N N . ILE A 1 283 ? 1.608 -2.509 -13.008 1.00 88.88 283 ILE A N 1
ATOM 2230 C CA . ILE A 1 283 ? 0.631 -2.160 -14.049 1.00 88.88 283 ILE A CA 1
ATOM 2231 C C . ILE A 1 283 ? 0.482 -3.279 -15.072 1.00 88.88 283 ILE A C 1
ATOM 2233 O O . ILE A 1 283 ? -0.641 -3.584 -15.464 1.00 88.88 283 ILE A O 1
ATOM 2237 N N . ASP A 1 284 ? 1.586 -3.869 -15.527 1.00 89.00 284 ASP A N 1
ATOM 2238 C CA . ASP A 1 284 ? 1.555 -4.954 -16.506 1.00 89.00 284 ASP A CA 1
ATOM 2239 C C . ASP A 1 284 ? 0.850 -6.189 -15.921 1.00 89.00 284 ASP A C 1
ATOM 2241 O O . ASP A 1 284 ? 0.031 -6.811 -16.602 1.00 89.00 284 ASP A O 1
ATOM 2245 N N . GLU A 1 285 ? 1.065 -6.482 -14.635 1.00 89.56 285 GLU A N 1
ATOM 2246 C CA . GLU A 1 285 ? 0.342 -7.537 -13.930 1.00 89.56 285 GLU A CA 1
ATOM 2247 C C . GLU A 1 285 ? -1.155 -7.213 -13.801 1.00 89.56 285 GLU A C 1
ATOM 2249 O O . GLU A 1 285 ? -1.997 -8.026 -14.190 1.00 89.56 285 GLU A O 1
ATOM 2254 N N . ALA A 1 286 ? -1.508 -6.009 -13.343 1.00 91.06 286 ALA A N 1
ATOM 2255 C CA . ALA A 1 286 ? -2.902 -5.579 -13.228 1.00 91.06 286 ALA A CA 1
ATOM 2256 C C . ALA A 1 286 ? -3.622 -5.524 -14.587 1.00 91.06 286 ALA A C 1
ATOM 2258 O O . ALA A 1 286 ? -4.815 -5.805 -14.664 1.00 91.06 286 ALA A O 1
ATOM 2259 N N . ARG A 1 287 ? -2.908 -5.213 -15.677 1.00 89.06 287 ARG A N 1
ATOM 2260 C CA . ARG A 1 287 ? -3.438 -5.269 -17.049 1.00 89.06 287 ARG A CA 1
ATOM 2261 C C . ARG A 1 287 ? -3.746 -6.707 -17.470 1.00 89.06 287 ARG A C 1
ATOM 2263 O O . ARG A 1 287 ? -4.729 -6.939 -18.166 1.00 89.06 287 ARG A O 1
ATOM 2270 N N . SER A 1 288 ? -2.906 -7.664 -17.074 1.00 89.31 288 SER A N 1
ATOM 2271 C CA . SER A 1 288 ? -3.084 -9.083 -17.412 1.00 89.31 288 SER A CA 1
ATOM 2272 C C . SER A 1 288 ? -4.220 -9.757 -16.629 1.00 89.31 288 SER A C 1
ATOM 2274 O O . SER A 1 288 ? -4.745 -10.780 -17.066 1.00 89.31 288 SER A O 1
ATOM 2276 N N . ARG A 1 289 ? -4.621 -9.162 -15.498 1.00 91.75 289 ARG A N 1
ATOM 2277 C CA . ARG A 1 289 ? -5.574 -9.709 -14.529 1.00 91.75 289 ARG A CA 1
ATOM 2278 C C . ARG A 1 289 ? -6.842 -8.849 -14.451 1.00 91.75 289 ARG A C 1
ATOM 2280 O O . ARG A 1 289 ? -6.928 -7.952 -13.610 1.00 91.75 289 ARG A O 1
ATOM 2287 N N . PRO A 1 290 ? -7.857 -9.090 -15.304 1.00 87.38 290 PRO A N 1
ATOM 2288 C CA . PRO A 1 290 ? -9.068 -8.266 -15.353 1.00 87.38 290 PRO A CA 1
ATOM 2289 C C . PRO A 1 290 ? -9.904 -8.332 -14.066 1.00 87.38 290 PRO A C 1
ATOM 2291 O O . PRO A 1 290 ? -10.835 -7.540 -13.882 1.00 87.38 290 PRO A O 1
ATOM 2294 N N . GLU A 1 291 ? -9.640 -9.296 -13.186 1.00 92.19 291 GLU A N 1
ATOM 2295 C CA . GLU A 1 291 ? -10.236 -9.407 -11.862 1.00 92.19 291 GLU A CA 1
ATOM 2296 C C . GLU A 1 291 ? -9.674 -8.409 -10.842 1.00 92.19 291 GLU A C 1
ATOM 2298 O O . GLU A 1 291 ? -10.331 -8.152 -9.835 1.00 92.19 291 GLU A O 1
ATOM 2303 N N . VAL A 1 292 ? -8.510 -7.811 -11.097 1.00 94.44 292 VAL A N 1
ATOM 2304 C CA . VAL A 1 292 ? -7.846 -6.898 -10.162 1.00 94.44 292 VAL A CA 1
ATOM 2305 C C . VAL A 1 292 ? -8.452 -5.493 -10.222 1.00 94.44 292 VAL A C 1
ATOM 2307 O O . VAL A 1 292 ? -8.679 -4.917 -11.287 1.00 94.44 292 VAL A O 1
ATOM 2310 N N . ILE A 1 293 ? -8.685 -4.920 -9.043 1.00 95.81 293 ILE A N 1
ATOM 2311 C CA . ILE A 1 293 ? -9.015 -3.514 -8.825 1.00 95.81 293 ILE A CA 1
ATOM 2312 C C . ILE A 1 293 ? -7.933 -2.929 -7.921 1.00 95.81 293 ILE A C 1
ATOM 2314 O O . ILE A 1 293 ? -7.766 -3.363 -6.782 1.00 95.81 293 ILE A O 1
ATOM 2318 N N . LEU A 1 294 ? -7.209 -1.932 -8.424 1.00 95.31 294 LEU A N 1
ATOM 2319 C CA . LEU A 1 294 ? -6.159 -1.256 -7.664 1.00 95.31 294 LEU A CA 1
ATOM 2320 C C . LEU A 1 294 ? -6.737 -0.098 -6.854 1.00 95.31 294 LEU A C 1
ATOM 2322 O O . LEU A 1 294 ? -7.391 0.773 -7.417 1.00 95.31 294 LEU A O 1
ATOM 2326 N N . PHE A 1 295 ? -6.463 -0.040 -5.560 1.00 96.38 295 PHE A N 1
ATOM 2327 C CA . PHE A 1 295 ? -6.665 1.149 -4.748 1.00 96.38 295 PHE A CA 1
ATOM 2328 C C . PHE A 1 295 ? -5.348 1.910 -4.620 1.00 96.38 295 PHE A C 1
ATOM 2330 O O . PHE A 1 295 ? -4.336 1.347 -4.201 1.00 96.38 295 PHE A O 1
ATOM 2337 N N . ILE A 1 296 ? -5.375 3.184 -5.004 1.00 92.56 296 ILE A N 1
ATOM 2338 C CA . ILE A 1 296 ? -4.231 4.090 -4.940 1.00 92.56 296 ILE A CA 1
ATOM 2339 C C . ILE A 1 296 ? -4.625 5.250 -4.033 1.00 92.56 296 ILE A C 1
ATOM 2341 O O . ILE A 1 296 ? -5.408 6.122 -4.439 1.00 92.56 296 ILE A O 1
ATOM 2345 N N . ASP A 1 297 ? -4.096 5.240 -2.812 1.00 90.75 297 ASP A N 1
ATOM 2346 C CA . ASP A 1 297 ? -4.217 6.390 -1.927 1.00 90.75 297 ASP A CA 1
ATOM 2347 C C . ASP A 1 297 ? -3.302 7.520 -2.399 1.00 90.75 297 ASP A C 1
ATOM 2349 O O . ASP A 1 297 ? -2.283 7.280 -3.050 1.00 90.75 297 ASP A O 1
ATOM 2353 N N . GLU A 1 298 ? -3.725 8.752 -2.137 1.00 88.62 298 GLU A N 1
ATOM 2354 C CA . GLU A 1 298 ? -3.060 9.969 -2.605 1.00 88.62 298 GLU A CA 1
ATOM 2355 C C . GLU A 1 298 ? -2.647 9.897 -4.083 1.00 88.62 298 GLU A C 1
ATOM 2357 O O . GLU A 1 298 ? -1.523 10.215 -4.468 1.00 88.62 298 GLU A O 1
ATOM 2362 N N . ILE A 1 299 ? -3.577 9.482 -4.952 1.00 88.06 299 ILE A N 1
ATOM 2363 C CA . ILE A 1 299 ? -3.298 9.236 -6.378 1.00 88.06 299 ILE A CA 1
ATOM 2364 C C . ILE A 1 299 ? -2.645 10.444 -7.076 1.00 88.06 299 ILE A C 1
ATOM 2366 O O . ILE A 1 299 ? -1.873 10.271 -8.022 1.00 88.06 299 ILE A O 1
ATOM 2370 N N . HIS A 1 300 ? -2.904 11.663 -6.587 1.00 85.38 300 HIS A N 1
ATOM 2371 C CA . HIS A 1 300 ? -2.294 12.904 -7.064 1.00 85.38 300 HIS A CA 1
ATOM 2372 C C . HIS A 1 300 ? -0.763 12.925 -6.945 1.00 85.38 300 HIS A C 1
ATOM 2374 O O . HIS A 1 300 ? -0.127 13.535 -7.802 1.00 85.38 300 HIS A O 1
ATOM 2380 N N . ASN A 1 301 ? -0.171 12.226 -5.968 1.00 80.31 301 ASN A N 1
ATOM 2381 C CA . ASN A 1 301 ? 1.282 12.120 -5.810 1.00 80.31 301 ASN A CA 1
ATOM 2382 C C . ASN A 1 301 ? 1.936 11.452 -7.017 1.00 80.31 301 ASN A C 1
ATOM 2384 O O . ASN A 1 301 ? 3.083 11.748 -7.344 1.00 80.31 301 ASN A O 1
ATOM 2388 N N . ILE A 1 302 ? 1.197 10.574 -7.700 1.00 76.25 302 ILE A N 1
ATOM 2389 C CA . ILE A 1 302 ? 1.722 9.836 -8.841 1.00 76.25 302 ILE A CA 1
ATOM 2390 C C . ILE A 1 302 ? 1.306 10.436 -10.180 1.00 76.25 302 ILE A C 1
ATOM 2392 O O . ILE A 1 302 ? 2.008 10.247 -11.164 1.00 76.25 302 ILE A O 1
ATOM 2396 N N . VAL A 1 303 ? 0.165 11.126 -10.263 1.00 72.88 303 VAL A N 1
ATOM 2397 C CA . VAL A 1 303 ? -0.306 11.718 -11.532 1.00 72.88 303 VAL A CA 1
ATOM 2398 C C . VAL A 1 303 ? 0.030 13.203 -11.686 1.00 72.88 303 VAL A C 1
ATOM 2400 O O . VAL A 1 303 ? -0.111 13.744 -12.783 1.00 72.88 303 VAL A O 1
ATOM 2403 N N . GLY A 1 304 ? 0.448 13.867 -10.606 1.00 62.31 304 GLY A N 1
ATOM 2404 C CA . GLY A 1 304 ? 0.705 15.301 -10.568 1.00 62.31 304 GLY A CA 1
ATOM 2405 C C . GLY A 1 304 ? 1.897 15.727 -11.423 1.00 62.31 304 GLY A C 1
ATOM 2406 O O . GLY A 1 304 ? 2.958 15.106 -11.426 1.00 62.31 304 GLY A O 1
ATOM 2407 N N . THR A 1 305 ? 1.734 16.838 -12.137 1.00 50.84 305 THR A N 1
ATOM 2408 C CA . THR A 1 305 ? 2.792 17.477 -12.924 1.00 50.84 305 THR A CA 1
ATOM 2409 C C . THR A 1 305 ? 3.776 18.216 -12.015 1.00 50.84 305 THR A C 1
ATOM 2411 O O . THR A 1 305 ? 3.636 19.412 -11.791 1.00 50.84 305 THR A O 1
ATOM 2414 N N . GLY A 1 306 ? 4.779 17.504 -11.496 1.00 51.25 306 GLY A N 1
ATOM 2415 C CA . GLY A 1 306 ? 6.129 18.038 -11.267 1.00 51.25 306 GLY A CA 1
ATOM 2416 C C . GLY A 1 306 ? 6.319 19.267 -10.365 1.00 51.25 306 GLY A C 1
ATOM 2417 O O . GLY A 1 306 ? 7.340 19.936 -10.508 1.00 51.25 306 GLY A O 1
ATOM 2418 N N . SER A 1 307 ? 5.413 19.598 -9.443 1.00 41.00 307 SER A N 1
ATOM 2419 C CA . SER A 1 307 ? 5.599 20.758 -8.560 1.00 41.00 307 SER A CA 1
ATOM 2420 C C . SER A 1 307 ? 5.923 20.357 -7.119 1.00 41.00 307 SER A C 1
ATOM 2422 O O . SER A 1 307 ? 5.043 19.932 -6.379 1.00 41.00 307 SER A O 1
ATOM 2424 N N . ALA A 1 308 ? 7.187 20.614 -6.767 1.00 39.06 308 ALA A N 1
ATOM 2425 C CA . ALA A 1 308 ? 7.790 20.763 -5.440 1.00 39.06 308 ALA A CA 1
ATOM 2426 C C . ALA A 1 308 ? 8.092 19.496 -4.607 1.00 39.06 308 ALA A C 1
ATOM 2428 O O . ALA A 1 308 ? 7.220 18.738 -4.204 1.00 39.06 308 ALA A O 1
ATOM 2429 N N . SER A 1 309 ? 9.386 19.379 -4.274 1.00 35.84 309 SER A N 1
ATOM 2430 C CA . SER A 1 309 ? 10.056 18.445 -3.349 1.00 35.84 309 SER A CA 1
ATOM 2431 C C . SER A 1 309 ? 10.185 16.982 -3.797 1.00 35.84 309 SER A C 1
ATOM 2433 O O . SER A 1 309 ? 9.436 16.110 -3.386 1.00 35.84 309 SER A O 1
ATOM 2435 N N . GLY A 1 310 ? 11.194 16.694 -4.629 1.00 45.34 310 GLY A N 1
ATOM 2436 C CA . GLY A 1 310 ? 11.703 15.325 -4.818 1.00 45.34 310 GLY A CA 1
ATOM 2437 C C . GLY A 1 310 ? 10.720 14.315 -5.421 1.00 45.34 310 GLY A C 1
ATOM 2438 O O . GLY A 1 310 ? 10.961 13.113 -5.326 1.00 45.34 310 GLY A O 1
ATOM 2439 N N . SER A 1 311 ? 9.624 14.785 -6.024 1.00 45.62 311 SER A N 1
ATOM 2440 C CA . SER A 1 311 ? 8.506 13.944 -6.428 1.00 45.62 311 SER A CA 1
ATOM 2441 C C . SER A 1 311 ? 8.883 13.001 -7.568 1.00 45.62 311 SER A C 1
ATOM 2443 O O . SER A 1 311 ? 9.364 13.376 -8.639 1.00 45.62 311 SER A O 1
ATOM 2445 N N . MET A 1 312 ? 8.697 11.725 -7.263 1.00 57.47 312 MET A N 1
ATOM 2446 C CA . MET A 1 312 ? 9.045 10.575 -8.071 1.00 57.47 312 MET A CA 1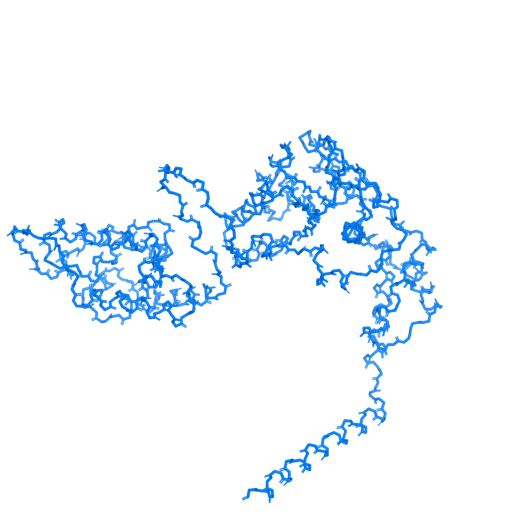
ATOM 2447 C C . MET A 1 312 ? 8.051 10.461 -9.226 1.00 57.47 312 MET A C 1
ATOM 2449 O O . MET A 1 312 ? 6.882 10.140 -9.042 1.00 57.47 312 MET A O 1
ATOM 2453 N N . ASP A 1 313 ? 8.515 10.768 -10.429 1.00 59.22 313 ASP A N 1
ATOM 2454 C CA . ASP A 1 313 ? 7.691 10.954 -11.624 1.00 59.22 313 ASP A CA 1
ATOM 2455 C C . ASP A 1 313 ? 7.277 9.609 -12.263 1.00 59.22 313 ASP A C 1
ATOM 2457 O O . ASP A 1 313 ? 7.679 9.243 -13.367 1.00 59.22 313 ASP A O 1
ATOM 2461 N N . ALA A 1 314 ? 6.442 8.853 -11.542 1.00 64.25 314 ALA A N 1
ATOM 2462 C CA . ALA A 1 314 ? 5.708 7.698 -12.069 1.00 64.25 314 ALA A CA 1
ATOM 2463 C C . ALA A 1 314 ? 4.489 8.108 -12.928 1.00 64.25 314 ALA A C 1
ATOM 2465 O O . ALA A 1 314 ? 3.833 7.244 -13.525 1.00 64.25 314 ALA A O 1
ATOM 2466 N N . ALA A 1 315 ? 4.221 9.414 -13.064 1.00 69.44 315 ALA A N 1
ATOM 2467 C CA . ALA A 1 315 ? 3.147 9.964 -13.889 1.00 69.44 315 ALA A CA 1
ATOM 2468 C C . ALA A 1 315 ? 3.264 9.502 -15.342 1.00 69.44 315 ALA A C 1
ATOM 2470 O O . ALA A 1 315 ? 2.268 9.099 -15.945 1.00 69.44 315 ALA A O 1
ATOM 2471 N N . ASN A 1 316 ? 4.486 9.464 -15.881 1.00 70.06 316 ASN A N 1
ATOM 2472 C CA . ASN A 1 316 ? 4.749 9.022 -17.251 1.00 70.06 316 ASN A CA 1
ATOM 2473 C C . ASN A 1 316 ? 4.381 7.550 -17.510 1.00 70.06 316 ASN A C 1
ATOM 2475 O O . ASN A 1 316 ? 4.135 7.181 -18.657 1.00 70.06 316 ASN A O 1
ATOM 2479 N N . ILE A 1 317 ? 4.301 6.713 -16.470 1.00 78.00 317 ILE A N 1
ATOM 2480 C CA . ILE A 1 317 ? 3.983 5.282 -16.591 1.00 78.00 317 ILE A CA 1
ATOM 2481 C C . ILE A 1 317 ? 2.507 5.022 -16.272 1.00 78.00 317 ILE A C 1
ATOM 2483 O O . ILE A 1 317 ? 1.824 4.319 -17.022 1.00 78.00 317 ILE A O 1
ATOM 2487 N N . LEU A 1 318 ? 1.984 5.623 -15.200 1.00 80.12 318 LEU A N 1
ATOM 2488 C CA . LEU A 1 318 ? 0.604 5.401 -14.763 1.00 80.12 318 LEU A CA 1
ATOM 2489 C C . LEU A 1 318 ? -0.418 6.144 -15.620 1.00 80.12 318 LEU A C 1
ATOM 2491 O O . LEU A 1 318 ? -1.451 5.575 -15.975 1.00 80.12 318 LEU A O 1
ATOM 2495 N N . LYS A 1 319 ? -0.136 7.390 -16.014 1.00 84.00 319 LYS A N 1
ATOM 2496 C CA . LYS A 1 319 ? -1.087 8.214 -16.771 1.00 84.00 319 LYS A CA 1
ATOM 2497 C C . LYS A 1 319 ? -1.495 7.574 -18.102 1.00 84.00 319 LYS A C 1
ATOM 2499 O O . LYS A 1 319 ? -2.698 7.542 -18.364 1.00 84.00 319 LYS A O 1
ATOM 2504 N N . PRO A 1 320 ? -0.589 7.006 -18.926 1.00 85.31 320 PRO A N 1
ATOM 2505 C CA . PRO A 1 320 ? -0.999 6.332 -20.154 1.00 85.31 320 PRO A CA 1
ATOM 2506 C C . PRO A 1 320 ? -1.859 5.084 -19.901 1.00 85.31 320 PRO A C 1
ATOM 2508 O O . PRO A 1 320 ? -2.850 4.890 -20.604 1.00 85.31 320 PRO A O 1
ATOM 2511 N N . ALA A 1 321 ? -1.528 4.265 -18.895 1.00 86.06 321 ALA A N 1
ATOM 2512 C CA . ALA A 1 321 ? -2.299 3.065 -18.554 1.00 86.06 321 ALA A CA 1
ATOM 2513 C C . ALA A 1 321 ? -3.717 3.412 -18.064 1.00 86.06 321 ALA A C 1
ATOM 2515 O O . ALA A 1 321 ? -4.706 2.826 -18.517 1.00 86.06 321 ALA A O 1
ATOM 2516 N N . LEU A 1 322 ? -3.826 4.437 -17.212 1.00 85.69 322 LEU A N 1
ATOM 2517 C CA . LEU A 1 322 ? -5.094 4.965 -16.710 1.00 85.69 322 LEU A CA 1
ATOM 2518 C C . LEU A 1 322 ? -5.927 5.600 -17.829 1.00 85.69 322 LEU A C 1
ATOM 2520 O O . LEU A 1 322 ? -7.108 5.289 -17.971 1.00 85.69 322 LEU A O 1
ATOM 2524 N N . ALA A 1 323 ? -5.318 6.446 -18.664 1.00 84.25 323 ALA A N 1
ATOM 2525 C CA . ALA A 1 323 ? -5.986 7.132 -19.770 1.00 84.25 323 ALA A CA 1
ATOM 2526 C C . ALA A 1 323 ? -6.490 6.167 -20.854 1.00 84.25 323 ALA A C 1
ATOM 2528 O O . ALA A 1 323 ? -7.562 6.382 -21.431 1.00 84.25 323 ALA A O 1
ATOM 2529 N N . ARG A 1 324 ? -5.756 5.083 -21.129 1.00 83.38 324 ARG A N 1
ATOM 2530 C CA . ARG A 1 324 ? -6.211 4.033 -22.052 1.00 83.38 324 ARG A CA 1
ATOM 2531 C C . ARG A 1 324 ? -7.287 3.133 -21.441 1.00 83.38 324 ARG A C 1
ATOM 2533 O O . ARG A 1 324 ? -8.057 2.550 -22.196 1.00 83.38 324 ARG A O 1
ATOM 2540 N N . GLY A 1 325 ? -7.430 3.118 -20.114 1.00 80.75 325 GLY A N 1
ATOM 2541 C CA . GLY A 1 325 ? -8.392 2.262 -19.414 1.00 80.75 325 GLY A CA 1
ATOM 2542 C C . GLY A 1 325 ? -7.951 0.799 -19.376 1.00 80.75 325 GLY A C 1
ATOM 2543 O O . GLY A 1 325 ? -8.792 -0.090 -19.344 1.00 80.75 325 GLY A O 1
ATOM 2544 N N . GLU A 1 326 ? -6.638 0.562 -19.423 1.00 84.12 326 GLU A N 1
ATOM 2545 C CA . GLU A 1 326 ? -6.032 -0.778 -19.393 1.00 84.12 326 GLU A CA 1
ATOM 2546 C C . GLU A 1 326 ? -6.077 -1.408 -17.999 1.00 84.12 326 GLU A C 1
ATOM 2548 O O . GLU A 1 326 ? -5.965 -2.621 -17.870 1.00 84.12 326 GLU A O 1
ATOM 2553 N N . ILE A 1 327 ? -6.230 -0.576 -16.969 1.00 89.81 327 ILE A N 1
ATOM 2554 C CA . ILE A 1 327 ? -6.328 -0.981 -15.571 1.00 89.81 327 ILE A CA 1
ATOM 2555 C C . ILE A 1 327 ? -7.573 -0.355 -14.943 1.00 89.81 327 ILE A C 1
ATOM 2557 O O . ILE A 1 327 ? -7.956 0.775 -15.273 1.00 89.81 327 ILE A O 1
ATOM 2561 N N . ARG A 1 328 ? -8.194 -1.090 -14.021 1.00 92.06 328 ARG A N 1
ATOM 2562 C CA . ARG A 1 328 ? -9.300 -0.601 -13.198 1.00 92.06 328 ARG A CA 1
ATOM 2563 C C . ARG A 1 328 ? -8.758 -0.192 -11.836 1.00 92.06 328 ARG A C 1
ATOM 2565 O O . ARG A 1 328 ? -8.073 -0.976 -11.180 1.00 92.06 328 ARG A O 1
ATOM 2572 N N . CYS A 1 329 ? -9.076 1.022 -11.403 1.00 94.81 329 CYS A N 1
ATOM 2573 C CA . CYS A 1 329 ? -8.597 1.519 -10.121 1.00 94.81 329 CYS A CA 1
ATOM 2574 C C . CYS A 1 329 ? -9.612 2.399 -9.391 1.00 94.81 329 CYS A C 1
ATOM 2576 O O . CYS A 1 329 ? -10.522 2.973 -9.989 1.00 94.81 329 CYS A O 1
ATOM 2578 N N . ILE A 1 330 ? -9.413 2.506 -8.084 1.00 96.88 330 ILE A N 1
ATOM 2579 C CA . ILE A 1 330 ? -10.076 3.416 -7.162 1.00 96.88 330 ILE A CA 1
ATOM 2580 C C . ILE A 1 330 ? -8.989 4.371 -6.669 1.00 96.88 330 ILE A C 1
ATOM 2582 O O . ILE A 1 330 ? -8.007 3.934 -6.074 1.00 96.88 330 ILE A O 1
ATOM 2586 N N . GLY A 1 331 ? -9.128 5.662 -6.954 1.00 95.00 331 GLY A N 1
ATOM 2587 C CA . GLY A 1 331 ? -8.214 6.681 -6.433 1.00 95.00 331 GLY A CA 1
ATOM 2588 C C . GLY A 1 331 ? -8.773 7.337 -5.176 1.00 95.00 331 GLY A C 1
ATOM 2589 O O . GLY A 1 331 ? -9.987 7.503 -5.072 1.00 95.00 331 GLY A O 1
ATOM 2590 N N . ALA A 1 332 ? -7.915 7.779 -4.262 1.00 95.12 332 ALA A N 1
ATOM 2591 C CA . ALA A 1 332 ? -8.286 8.689 -3.180 1.00 95.12 332 ALA A CA 1
ATOM 2592 C C . ALA A 1 332 ? -7.419 9.955 -3.218 1.00 95.12 332 ALA A C 1
ATOM 2594 O O . ALA A 1 332 ? -6.229 9.905 -3.516 1.00 95.12 332 ALA A O 1
ATOM 2595 N N . THR A 1 333 ? -8.029 11.121 -2.992 1.00 93.94 333 THR A N 1
ATOM 2596 C CA . THR A 1 333 ? -7.325 12.416 -2.997 1.00 93.94 333 THR A CA 1
ATOM 2597 C C . THR A 1 333 ? -8.125 13.496 -2.264 1.00 93.94 333 THR A C 1
ATOM 2599 O O . THR A 1 333 ? -9.289 13.279 -1.917 1.00 93.94 333 THR A O 1
ATOM 2602 N N . THR A 1 334 ? -7.512 14.647 -1.984 1.00 93.69 334 THR A N 1
ATOM 2603 C CA . THR A 1 334 ? -8.211 15.849 -1.498 1.00 93.69 334 THR A CA 1
ATOM 2604 C C . THR A 1 334 ? -8.922 16.580 -2.639 1.00 93.69 334 THR A C 1
ATOM 2606 O O . THR A 1 334 ? -8.621 16.369 -3.822 1.00 93.69 334 THR A O 1
ATOM 2609 N N . PHE A 1 335 ? -9.861 17.468 -2.300 1.00 91.38 335 PHE A N 1
ATOM 2610 C CA . PHE A 1 335 ? -10.522 18.325 -3.289 1.00 91.38 335 PHE A CA 1
ATOM 2611 C C . PHE A 1 335 ? -9.545 19.284 -3.978 1.00 91.38 335 PHE A C 1
ATOM 2613 O O . PHE A 1 335 ? -9.659 19.519 -5.184 1.00 91.38 335 PHE A O 1
ATOM 2620 N N . ALA A 1 336 ? -8.586 19.829 -3.224 1.00 90.19 336 ALA A N 1
ATOM 2621 C CA . ALA A 1 336 ? -7.579 20.745 -3.746 1.00 90.19 336 ALA A CA 1
ATOM 2622 C C . ALA A 1 336 ? -6.684 20.061 -4.790 1.00 90.19 336 ALA A C 1
ATOM 2624 O O . ALA A 1 336 ? -6.486 20.605 -5.880 1.00 90.19 336 ALA A O 1
ATOM 2625 N N . ASP A 1 337 ? -6.203 18.853 -4.498 1.00 90.38 337 ASP A N 1
ATOM 2626 C CA . ASP A 1 337 ? -5.290 18.135 -5.392 1.00 90.38 337 ASP A CA 1
ATOM 2627 C C . ASP A 1 337 ? -6.014 17.529 -6.593 1.00 90.38 337 ASP A C 1
ATOM 2629 O O . ASP A 1 337 ? -5.470 17.499 -7.698 1.00 90.38 337 ASP A O 1
ATOM 2633 N N . TYR A 1 338 ? -7.283 17.138 -6.427 1.00 91.25 338 TYR A N 1
ATOM 2634 C CA . TYR A 1 338 ? -8.128 16.739 -7.551 1.00 91.25 338 TYR A CA 1
ATOM 2635 C C . TYR A 1 338 ? -8.258 17.859 -8.588 1.00 91.25 338 TYR A C 1
ATOM 2637 O O . TYR A 1 338 ? -8.045 17.619 -9.779 1.00 91.25 338 TYR A O 1
ATOM 2645 N N . ARG A 1 339 ? -8.552 19.089 -8.137 1.00 89.75 339 ARG A N 1
ATOM 2646 C CA . ARG A 1 339 ? -8.654 20.262 -9.018 1.00 89.75 339 ARG A CA 1
ATOM 2647 C C . ARG A 1 339 ? -7.348 20.533 -9.751 1.00 89.75 339 ARG A C 1
ATOM 2649 O O . ARG A 1 339 ? -7.364 20.774 -10.952 1.00 89.75 339 ARG A O 1
ATOM 2656 N N . LYS A 1 340 ? -6.219 20.488 -9.038 1.00 87.31 340 LYS A N 1
ATOM 2657 C CA . LYS A 1 340 ? -4.897 20.793 -9.603 1.00 87.31 340 LYS A CA 1
ATOM 2658 C C . LYS A 1 340 ? -4.434 19.740 -10.613 1.00 87.31 340 LYS A C 1
ATOM 2660 O O . LYS A 1 340 ? -3.998 20.113 -11.698 1.00 87.31 340 LYS A O 1
ATOM 2665 N N . SER A 1 341 ? -4.554 18.456 -10.271 1.00 82.25 341 SER A N 1
ATOM 2666 C CA . SER A 1 341 ? -3.819 17.378 -10.951 1.00 82.25 341 SER A CA 1
ATOM 2667 C C . SER A 1 341 ? -4.678 16.455 -11.821 1.00 82.25 341 SER A C 1
ATOM 2669 O O . SER A 1 341 ? -4.130 15.747 -12.661 1.00 82.25 341 SER A O 1
ATOM 2671 N N . ILE A 1 342 ? -6.005 16.416 -11.634 1.00 86.12 342 ILE A N 1
ATOM 2672 C CA . ILE A 1 342 ? -6.873 15.409 -12.279 1.00 86.12 342 ILE A CA 1
ATOM 2673 C C . ILE A 1 342 ? -8.005 16.049 -13.080 1.00 86.12 342 ILE A C 1
ATOM 2675 O O . ILE A 1 342 ? -8.232 15.664 -14.224 1.00 86.12 342 ILE A O 1
ATOM 2679 N N . GLU A 1 343 ? -8.711 17.027 -12.512 1.00 87.50 343 GLU A N 1
ATOM 2680 C CA . GLU A 1 343 ? -9.860 17.669 -13.165 1.00 87.50 343 GLU A CA 1
ATOM 2681 C C . GLU A 1 343 ? -9.455 18.422 -14.438 1.00 87.50 343 GLU A C 1
ATOM 2683 O O . GLU A 1 343 ? -10.127 18.314 -15.469 1.00 87.50 343 GLU A O 1
ATOM 2688 N N . ASN A 1 344 ? -8.316 19.116 -14.370 1.00 85.88 344 ASN A N 1
ATOM 2689 C CA . ASN A 1 344 ? -7.738 19.866 -15.482 1.00 85.88 344 ASN A CA 1
ATOM 2690 C C . ASN A 1 344 ? -7.142 18.970 -16.578 1.00 85.88 344 ASN A C 1
ATOM 2692 O O . ASN A 1 344 ? -6.855 19.466 -17.665 1.00 85.88 344 ASN A O 1
ATOM 2696 N N . ASP A 1 345 ? -6.955 17.670 -16.325 1.00 86.94 345 ASP A N 1
ATOM 2697 C CA . ASP A 1 345 ? -6.381 16.739 -17.293 1.00 86.94 345 ASP A CA 1
ATOM 2698 C C . ASP A 1 345 ? -7.475 16.045 -18.133 1.00 86.94 345 ASP A C 1
ATOM 2700 O O . ASP A 1 345 ? -8.213 15.192 -17.622 1.00 86.94 345 ASP A O 1
ATOM 2704 N N . PRO A 1 346 ? -7.581 16.325 -19.449 1.00 86.56 346 PRO A N 1
ATOM 2705 C CA . PRO A 1 346 ? -8.644 15.758 -20.278 1.00 86.56 346 PRO A CA 1
ATOM 2706 C C . PRO A 1 346 ? -8.570 14.234 -20.441 1.00 86.56 346 PRO A C 1
ATOM 2708 O O . PRO A 1 346 ? -9.591 13.600 -20.721 1.00 86.56 346 PRO A O 1
ATOM 2711 N N . ALA A 1 347 ? -7.385 13.630 -20.313 1.00 85.81 347 ALA A N 1
ATOM 2712 C CA . ALA A 1 347 ? -7.201 12.193 -20.478 1.00 85.81 347 ALA A CA 1
ATOM 2713 C C . ALA A 1 347 ? -7.692 11.432 -19.239 1.00 85.81 347 ALA A C 1
ATOM 2715 O O . ALA A 1 347 ? -8.401 10.431 -19.373 1.00 85.81 347 ALA A O 1
ATOM 2716 N N . LEU A 1 348 ? -7.390 11.942 -18.041 1.00 86.81 348 LEU A N 1
ATOM 2717 C CA . LEU A 1 348 ? -7.835 11.349 -16.776 1.00 86.81 348 LEU A CA 1
ATOM 2718 C C . LEU A 1 348 ? -9.318 11.638 -16.492 1.00 86.81 348 LEU A C 1
ATOM 2720 O O . LEU A 1 348 ? -10.059 10.729 -16.114 1.00 86.81 348 LEU A O 1
ATOM 2724 N N . ASN A 1 349 ? -9.811 12.847 -16.775 1.00 86.50 349 ASN A 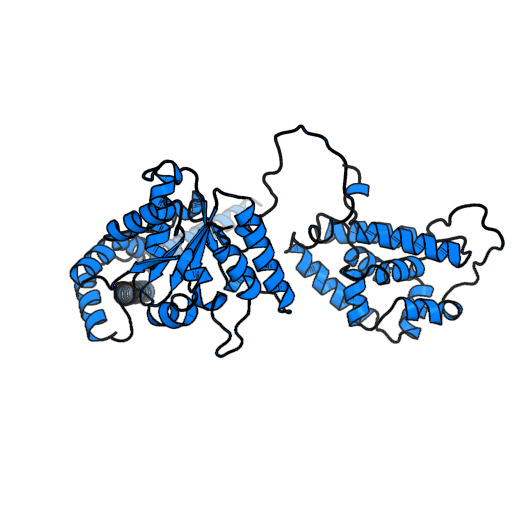N 1
ATOM 2725 C CA . ASN A 1 349 ? -11.215 13.232 -16.554 1.00 86.50 349 ASN A CA 1
ATOM 2726 C C . ASN A 1 349 ? -12.223 12.403 -17.400 1.00 86.50 349 ASN A C 1
ATOM 2728 O O . ASN A 1 349 ? -13.403 12.239 -17.071 1.00 86.50 349 ASN A O 1
ATOM 2732 N N . ARG A 1 350 ? -11.762 11.788 -18.498 1.00 87.88 350 ARG A N 1
ATOM 2733 C CA . ARG A 1 350 ? -12.560 10.833 -19.296 1.00 87.88 350 ARG A CA 1
ATOM 2734 C C . ARG A 1 350 ? -12.651 9.430 -18.683 1.00 87.88 350 ARG A C 1
ATOM 2736 O O . ARG A 1 350 ? -13.438 8.616 -19.170 1.00 87.88 350 ARG A O 1
ATOM 2743 N N . ARG A 1 351 ? -11.871 9.136 -17.642 1.00 90.62 351 ARG A N 1
ATOM 2744 C CA . ARG A 1 351 ? -11.768 7.813 -17.002 1.00 90.62 351 ARG A CA 1
ATOM 2745 C C . ARG A 1 351 ? -12.235 7.816 -15.559 1.00 90.62 351 ARG A C 1
ATOM 2747 O O . ARG A 1 351 ? -12.846 6.835 -15.139 1.00 90.62 351 ARG A O 1
ATOM 2754 N N . PHE A 1 352 ? -12.012 8.917 -14.852 1.00 93.31 352 PHE A N 1
ATOM 2755 C CA . PHE A 1 352 ? -12.399 9.050 -13.460 1.00 93.31 352 PHE A CA 1
ATOM 2756 C C . PHE A 1 352 ? -13.801 9.640 -13.276 1.00 93.31 352 PHE A C 1
ATOM 2758 O O . PHE A 1 352 ? -14.273 10.453 -14.073 1.00 93.31 352 PHE A O 1
ATOM 2765 N N . GLN A 1 353 ? -14.470 9.219 -12.205 1.00 94.62 353 GLN A N 1
ATOM 2766 C CA . GLN A 1 353 ? -15.731 9.785 -11.739 1.00 94.62 353 GLN A CA 1
ATOM 2767 C C . GLN A 1 353 ? -15.617 10.107 -10.241 1.00 94.62 353 GLN A C 1
ATOM 2769 O O . GLN A 1 353 ? -15.349 9.196 -9.456 1.00 94.62 353 GLN A O 1
ATOM 2774 N N . PRO A 1 354 ? -15.849 11.363 -9.820 1.00 95.12 354 PRO A N 1
ATOM 2775 C CA . PRO A 1 354 ? -15.726 11.740 -8.417 1.00 95.12 354 PRO A CA 1
ATOM 2776 C C . PRO A 1 354 ? -16.847 11.163 -7.546 1.00 95.12 354 PRO A C 1
ATOM 2778 O O . PRO A 1 354 ? -18.020 11.155 -7.938 1.00 95.12 354 PRO A O 1
ATOM 2781 N N . VAL A 1 355 ? -16.460 10.735 -6.345 1.00 96.31 355 VAL A N 1
ATOM 2782 C CA . VAL A 1 355 ? -17.312 10.360 -5.213 1.00 96.31 355 VAL A CA 1
ATOM 2783 C C . VAL A 1 355 ? -16.918 11.270 -4.060 1.00 96.31 355 VAL A C 1
ATOM 2785 O O . VAL A 1 355 ? -15.793 11.201 -3.574 1.00 96.31 355 VAL A O 1
ATOM 2788 N N . LYS A 1 356 ? -17.810 12.182 -3.675 1.00 95.00 356 LYS A N 1
ATOM 2789 C CA . LYS A 1 356 ? -17.534 13.133 -2.599 1.00 95.00 356 LYS A CA 1
ATOM 2790 C C . LYS A 1 356 ? -17.767 12.449 -1.264 1.00 95.00 356 LYS A C 1
ATOM 2792 O O . LYS A 1 356 ? -18.832 11.881 -1.058 1.00 95.00 356 LYS A O 1
ATOM 2797 N N . LEU A 1 357 ? -16.780 12.551 -0.394 1.00 93.25 357 LEU A N 1
ATOM 2798 C CA . LEU A 1 357 ? -16.827 12.107 0.977 1.00 93.25 357 LEU A CA 1
ATOM 2799 C C . LEU A 1 357 ? -16.757 13.331 1.876 1.00 93.25 357 LEU A C 1
ATOM 2801 O O . LEU A 1 357 ? -15.818 14.125 1.794 1.00 93.25 357 LEU A O 1
ATOM 2805 N N . VAL A 1 358 ? -17.781 13.484 2.701 1.00 90.88 358 VAL A N 1
ATOM 2806 C CA . VAL A 1 358 ? -17.902 14.599 3.633 1.00 90.88 358 VAL A CA 1
ATOM 2807 C C . VAL A 1 358 ? -17.522 14.115 5.029 1.00 90.88 358 VAL A C 1
ATOM 2809 O O . VAL A 1 358 ? -17.673 12.928 5.355 1.00 90.88 358 VAL A O 1
ATOM 2812 N N . GLU A 1 359 ? -17.005 15.037 5.837 1.00 91.50 359 GLU A N 1
ATOM 2813 C CA . GLU A 1 359 ? -16.858 14.827 7.274 1.00 91.50 359 GLU A CA 1
ATOM 2814 C C . GLU A 1 359 ? -18.224 14.410 7.859 1.00 91.50 359 GLU A C 1
ATOM 2816 O O . GLU A 1 359 ? -19.233 15.045 7.536 1.00 91.50 359 GLU A O 1
ATOM 2821 N N . PRO A 1 360 ? -18.288 13.320 8.646 1.00 92.25 360 PRO A N 1
ATOM 2822 C CA . PRO A 1 360 ? -19.525 12.891 9.275 1.00 92.25 360 PRO A CA 1
ATOM 2823 C C . PRO A 1 360 ? -19.980 13.920 10.313 1.00 92.25 360 PRO A C 1
ATOM 2825 O O . PRO A 1 360 ? -19.170 14.578 10.967 1.00 92.25 360 PRO A O 1
ATOM 2828 N N . SER A 1 361 ? -21.293 14.020 10.497 1.00 93.25 361 SER A N 1
ATOM 2829 C CA . SER A 1 361 ? -21.874 14.803 11.588 1.00 93.25 361 SER A CA 1
ATOM 2830 C C . SER A 1 361 ? -21.480 14.239 12.956 1.00 93.25 361 SER A C 1
ATOM 2832 O O . SER A 1 361 ? -21.112 13.072 13.078 1.00 93.25 361 SER A O 1
ATOM 2834 N N . GLU A 1 362 ? -21.623 15.037 14.016 1.00 93.38 362 GLU A N 1
ATOM 2835 C CA . GLU A 1 362 ? -21.344 14.609 15.395 1.00 93.38 362 GLU A CA 1
ATOM 2836 C C . GLU A 1 362 ? -22.069 13.296 15.748 1.00 93.38 362 GLU A C 1
ATOM 2838 O O . GLU A 1 362 ? -21.483 12.354 16.277 1.00 93.38 362 GLU A O 1
ATOM 2843 N N . HIS A 1 363 ? -23.346 13.197 15.376 1.00 93.31 363 HIS A N 1
ATOM 2844 C CA . HIS A 1 363 ? -24.168 12.016 15.622 1.00 93.31 363 HIS A CA 1
ATOM 2845 C C . HIS A 1 363 ? -23.723 10.792 14.802 1.00 93.31 363 HIS A C 1
ATOM 2847 O O . HIS A 1 363 ? -23.743 9.667 15.304 1.00 93.31 363 HIS A O 1
ATOM 2853 N N . GLU A 1 364 ? -23.298 10.981 13.551 1.00 92.06 364 GLU A N 1
ATOM 2854 C CA . GLU A 1 364 ? -22.732 9.898 12.736 1.00 92.06 364 GLU A CA 1
ATOM 2855 C C . GLU A 1 364 ? -21.369 9.453 13.265 1.00 92.06 364 GLU A C 1
ATOM 2857 O O . GLU A 1 364 ? -21.121 8.253 13.365 1.00 92.06 364 GLU A O 1
ATOM 2862 N N . ALA A 1 365 ? -20.516 10.393 13.678 1.00 93.31 365 ALA A N 1
ATOM 2863 C CA . ALA A 1 365 ? -19.233 10.096 14.297 1.00 93.31 365 ALA A CA 1
ATOM 2864 C C . ALA A 1 365 ? -19.423 9.262 15.570 1.00 93.31 365 ALA A C 1
ATOM 2866 O O . ALA A 1 365 ? -18.798 8.214 15.702 1.00 93.31 365 ALA A O 1
ATOM 2867 N N . LYS A 1 366 ? -20.360 9.634 16.451 1.00 94.81 366 LYS A N 1
ATOM 2868 C CA . LYS A 1 366 ? -20.714 8.831 17.636 1.00 94.81 366 LYS A CA 1
ATOM 2869 C C . LYS A 1 366 ? -21.111 7.403 17.265 1.00 94.81 366 LYS A C 1
ATOM 2871 O O . LYS A 1 366 ? -20.591 6.452 17.843 1.00 94.81 366 LYS A O 1
ATOM 2876 N N . LYS A 1 367 ? -21.968 7.223 16.252 1.00 93.62 367 LYS A N 1
ATOM 2877 C CA . LYS A 1 367 ? -22.340 5.886 15.748 1.00 93.62 367 LYS A CA 1
ATOM 2878 C C . LYS A 1 367 ? -21.135 5.091 15.243 1.00 93.62 367 LYS A C 1
ATOM 2880 O O . LYS A 1 367 ? -21.042 3.898 15.528 1.00 93.62 367 LYS A O 1
ATOM 2885 N N . ILE A 1 368 ? -20.219 5.741 14.523 1.00 92.69 368 ILE A N 1
ATOM 2886 C CA . ILE A 1 368 ? -18.972 5.124 14.054 1.00 92.69 368 ILE A CA 1
ATOM 2887 C C . ILE A 1 368 ? -18.138 4.657 15.254 1.00 92.69 368 ILE A C 1
ATOM 2889 O O . ILE A 1 368 ? -17.751 3.489 15.308 1.00 92.69 368 ILE A O 1
ATOM 2893 N N . LEU A 1 369 ? -17.930 5.524 16.252 1.00 92.69 369 LEU A N 1
ATOM 2894 C CA . LEU A 1 369 ? -17.170 5.196 17.460 1.00 92.69 369 LEU A CA 1
ATOM 2895 C C . LEU A 1 369 ? -17.808 4.046 18.258 1.00 92.69 369 LEU A C 1
ATOM 2897 O O . LEU A 1 369 ? -17.096 3.146 18.698 1.00 92.69 369 LEU A O 1
ATOM 2901 N N . HIS A 1 370 ? -19.138 4.004 18.390 1.00 93.00 370 HIS A N 1
ATOM 2902 C CA . HIS A 1 370 ? -19.824 2.875 19.032 1.00 93.00 370 HIS A CA 1
ATOM 2903 C C . HIS A 1 370 ? -19.615 1.551 18.291 1.00 93.00 370 HIS A C 1
ATOM 2905 O O . HIS A 1 370 ? -19.464 0.510 18.931 1.00 93.00 370 HIS A O 1
ATOM 2911 N N . GLY A 1 371 ? -19.585 1.564 16.956 1.00 90.25 371 GLY A N 1
ATOM 2912 C CA . GLY A 1 371 ? -19.389 0.343 16.174 1.00 90.25 371 GLY A CA 1
ATOM 2913 C C . GLY A 1 371 ? -17.972 -0.232 16.288 1.00 90.25 371 GLY A C 1
ATOM 2914 O O . GLY A 1 371 ? -17.808 -1.453 16.339 1.00 90.25 371 GLY A O 1
ATOM 2915 N N . ILE A 1 372 ? -16.957 0.627 16.407 1.00 89.94 372 ILE A N 1
ATOM 2916 C CA . ILE A 1 372 ? -15.549 0.217 16.577 1.00 89.94 372 ILE A CA 1
ATOM 2917 C C . ILE A 1 372 ? -15.133 0.066 18.051 1.00 89.94 372 ILE A C 1
ATOM 2919 O O . ILE A 1 372 ? -14.091 -0.516 18.340 1.00 89.94 372 ILE A O 1
ATOM 2923 N N . LYS A 1 373 ? -15.966 0.507 19.003 1.00 92.31 373 LYS A N 1
ATOM 2924 C CA . LYS A 1 373 ? -15.740 0.420 20.458 1.00 92.31 373 LYS A CA 1
ATOM 2925 C C . LYS A 1 373 ? -15.201 -0.940 20.901 1.00 92.31 373 LYS A C 1
ATOM 2927 O O . LYS A 1 373 ? -14.159 -1.026 21.546 1.00 92.31 373 LYS A O 1
ATOM 2932 N N . SER A 1 374 ? -15.881 -2.017 20.503 1.00 91.12 374 SER A N 1
ATOM 2933 C CA . SER A 1 374 ? -15.535 -3.380 20.933 1.00 91.12 374 SER A CA 1
ATOM 2934 C C . SER A 1 374 ? -14.142 -3.836 20.478 1.00 91.12 374 SER A C 1
ATOM 2936 O O . SER A 1 374 ? -13.540 -4.710 21.108 1.00 91.12 374 SER A O 1
ATOM 2938 N N . TYR A 1 375 ? -13.625 -3.261 19.389 1.00 88.94 375 TYR A N 1
ATOM 2939 C CA . TYR A 1 375 ? -12.277 -3.522 18.900 1.00 88.94 375 TYR A CA 1
ATOM 2940 C C . TYR A 1 375 ? -11.235 -2.869 19.816 1.00 88.94 375 TYR A C 1
ATOM 2942 O O . TYR A 1 375 ? -10.348 -3.564 20.323 1.00 88.94 375 TYR A O 1
ATOM 2950 N N . PHE A 1 376 ? -11.399 -1.579 20.128 1.00 89.69 376 PHE A N 1
ATOM 2951 C CA . PHE A 1 376 ? -10.505 -0.846 21.032 1.00 89.69 376 PHE A CA 1
ATOM 2952 C C . PHE A 1 376 ? -10.510 -1.413 22.453 1.00 89.69 376 PHE A C 1
ATOM 2954 O O . PHE A 1 376 ? -9.446 -1.596 23.046 1.00 89.69 376 PHE A O 1
ATOM 2961 N N . GLU A 1 377 ? -11.678 -1.790 22.978 1.00 92.12 377 GLU A N 1
ATOM 2962 C CA . GLU A 1 377 ? -11.785 -2.412 24.303 1.00 92.12 377 GLU A CA 1
ATOM 2963 C C . GLU A 1 377 ? -10.978 -3.714 24.395 1.00 92.12 377 GLU A C 1
ATOM 2965 O O . GLU A 1 377 ? -10.252 -3.945 25.365 1.00 92.12 377 GLU A O 1
ATOM 2970 N N . LYS A 1 378 ? -11.047 -4.565 23.362 1.00 90.88 378 LYS A N 1
ATOM 2971 C CA . LYS A 1 378 ? -10.268 -5.812 23.296 1.00 90.88 378 LYS A CA 1
ATOM 2972 C C . LYS A 1 378 ? -8.776 -5.544 23.143 1.00 90.88 378 LYS A C 1
ATOM 2974 O O . LYS A 1 378 ? -7.968 -6.219 23.789 1.00 90.88 378 LYS A O 1
ATOM 2979 N N . PHE A 1 379 ? -8.411 -4.585 22.295 1.00 89.56 379 PHE A N 1
ATOM 2980 C CA . PHE A 1 379 ? -7.020 -4.242 22.024 1.00 89.56 379 PHE A CA 1
ATOM 2981 C C . PHE A 1 379 ? -6.319 -3.682 23.271 1.00 89.56 379 PHE A C 1
ATOM 2983 O O . PHE A 1 379 ? -5.236 -4.153 23.643 1.00 89.56 379 PHE A O 1
ATOM 2990 N N . HIS A 1 380 ? -6.965 -2.739 23.965 1.00 90.56 380 HIS A N 1
ATOM 2991 C CA . HIS A 1 380 ? -6.429 -2.069 25.155 1.00 90.56 380 HIS A CA 1
ATOM 2992 C C . HIS A 1 380 ? -6.731 -2.771 26.474 1.00 90.56 380 HIS A C 1
ATOM 2994 O O . HIS A 1 380 ? -6.040 -2.532 27.464 1.00 90.56 380 HIS A O 1
ATOM 3000 N N . ARG A 1 381 ? -7.705 -3.686 26.495 1.00 88.44 381 ARG A N 1
ATOM 3001 C CA . ARG A 1 381 ? -8.193 -4.375 27.704 1.00 88.44 381 ARG A CA 1
ATOM 3002 C C . ARG A 1 381 ? -8.739 -3.400 28.754 1.00 88.44 381 ARG A C 1
ATOM 3004 O O . ARG A 1 381 ? -8.516 -3.565 29.962 1.00 88.44 381 ARG A O 1
ATOM 3011 N N . VAL A 1 382 ? -9.453 -2.389 28.275 1.00 91.12 382 VAL A N 1
ATOM 3012 C CA . VAL A 1 382 ? -10.167 -1.382 29.070 1.00 91.12 382 VAL A CA 1
ATOM 3013 C C . VAL A 1 382 ? -11.620 -1.335 28.607 1.00 91.12 382 VAL A C 1
ATOM 3015 O O . VAL A 1 382 ? -11.899 -1.671 27.462 1.00 91.12 382 VAL A O 1
ATOM 3018 N N . GLY A 1 383 ? -12.537 -0.969 29.500 1.00 91.31 383 GLY A N 1
ATOM 3019 C CA . GLY A 1 383 ? -13.915 -0.667 29.112 1.00 91.31 383 GLY A CA 1
ATOM 3020 C C . GLY A 1 383 ? -14.013 0.798 28.710 1.00 91.31 383 GLY A C 1
ATOM 3021 O O . GLY A 1 383 ? -13.455 1.650 29.403 1.00 91.31 383 GLY A O 1
ATOM 3022 N N . ILE A 1 384 ? -14.703 1.080 27.612 1.00 94.38 384 ILE A N 1
ATOM 3023 C CA . ILE A 1 384 ? -14.966 2.440 27.143 1.00 94.38 384 ILE A CA 1
ATOM 3024 C C . ILE A 1 384 ? -16.425 2.742 27.496 1.00 94.38 384 ILE A C 1
ATOM 3026 O O . ILE A 1 384 ? -17.319 1.973 27.152 1.00 94.38 384 ILE A O 1
ATOM 3030 N N . SER A 1 385 ? -16.700 3.812 28.240 1.00 94.81 385 SER A N 1
ATOM 3031 C CA . SER A 1 385 ? -18.090 4.181 28.535 1.00 94.81 385 SER A CA 1
ATOM 3032 C C . SER A 1 385 ? -18.707 4.926 27.348 1.00 94.81 385 SER A C 1
ATOM 3034 O O . SER A 1 385 ? -17.986 5.481 26.517 1.00 94.81 385 SER A O 1
ATOM 3036 N N . ASP A 1 386 ? -20.033 4.914 27.232 1.00 94.50 386 ASP A N 1
ATOM 3037 C CA . ASP A 1 386 ? -20.709 5.609 26.129 1.00 94.50 386 ASP A CA 1
ATOM 3038 C C . ASP A 1 386 ? -20.573 7.133 26.282 1.00 94.50 386 ASP A C 1
ATOM 3040 O O . ASP A 1 386 ? -20.324 7.839 25.308 1.00 94.50 386 ASP A O 1
ATOM 3044 N N . GLU A 1 387 ? -20.558 7.624 27.523 1.00 95.31 387 GLU A N 1
ATOM 3045 C CA . GLU A 1 387 ? -20.291 9.030 27.836 1.00 95.31 387 GLU A CA 1
ATOM 3046 C C . GLU A 1 387 ? -18.874 9.449 27.420 1.00 95.31 387 GLU A C 1
ATOM 3048 O O . GLU A 1 387 ? -18.655 10.588 27.014 1.00 95.31 387 GL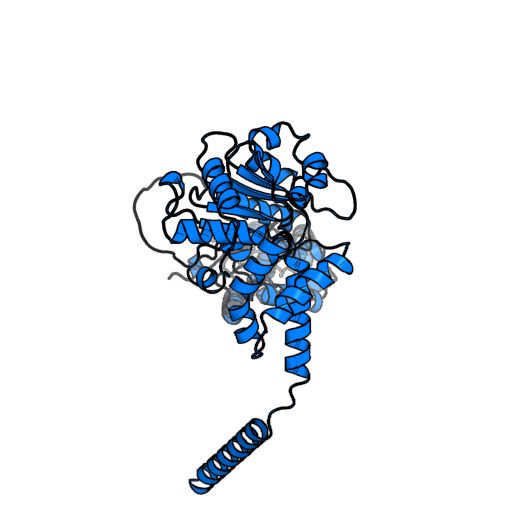U A O 1
ATOM 3053 N N . ALA A 1 388 ? -17.896 8.537 27.491 1.00 94.88 388 ALA A N 1
ATOM 3054 C CA . ALA A 1 388 ? -16.537 8.826 27.045 1.00 94.88 388 ALA A CA 1
ATOM 3055 C C . ALA A 1 388 ? -16.478 9.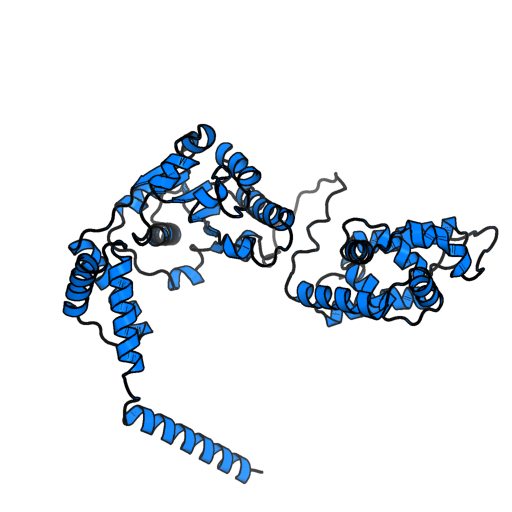062 25.527 1.00 94.88 388 ALA A C 1
ATOM 3057 O O . ALA A 1 388 ? -15.733 9.933 25.081 1.00 94.88 388 ALA A O 1
ATOM 3058 N N . ILE A 1 389 ? -17.279 8.329 24.744 1.00 95.62 389 ILE A N 1
ATOM 3059 C CA . ILE A 1 389 ? -17.406 8.532 23.293 1.00 95.62 389 ILE A CA 1
ATOM 3060 C C . ILE A 1 389 ? -18.043 9.892 23.005 1.00 95.62 389 ILE A C 1
ATOM 3062 O O . ILE A 1 389 ? -17.521 10.642 22.180 1.00 95.62 389 ILE A O 1
ATOM 3066 N N . ASP A 1 390 ? -19.126 10.230 23.707 1.00 95.75 390 ASP A N 1
ATOM 3067 C CA . ASP A 1 390 ? -19.795 11.525 23.558 1.00 95.75 390 ASP A CA 1
ATOM 3068 C C . ASP A 1 390 ? -18.834 12.692 23.805 1.00 95.75 390 ASP A C 1
ATOM 3070 O O . ASP A 1 390 ? -18.694 13.579 22.958 1.00 95.75 390 ASP A O 1
ATOM 3074 N N . VAL A 1 391 ? -18.120 12.647 24.933 1.00 95.81 391 VAL A N 1
ATOM 3075 C CA . VAL A 1 391 ? -17.153 13.678 25.324 1.00 95.81 391 VAL A CA 1
ATOM 3076 C C . VAL A 1 391 ? -15.971 13.727 24.355 1.00 95.81 391 VAL A C 1
ATOM 3078 O O . VAL A 1 391 ? -15.510 14.814 24.015 1.00 95.81 391 VAL A O 1
ATOM 3081 N N . ALA A 1 392 ? -15.478 12.583 23.872 1.00 96.19 392 ALA A N 1
ATOM 3082 C CA . ALA A 1 392 ? -14.379 12.558 22.910 1.00 96.19 392 ALA A CA 1
ATOM 3083 C C . ALA A 1 392 ? -14.760 13.246 21.592 1.00 96.19 392 ALA A C 1
ATOM 3085 O O . ALA A 1 392 ? -13.978 14.045 21.073 1.00 96.19 392 ALA A O 1
ATOM 3086 N N . VAL A 1 393 ? -15.965 12.995 21.071 1.00 96.56 393 VAL A N 1
ATOM 3087 C CA . VAL A 1 393 ? -16.442 13.663 19.852 1.00 96.56 393 VAL A CA 1
ATOM 3088 C C . VAL A 1 393 ? -16.578 15.170 20.091 1.00 96.56 393 VAL A C 1
ATOM 3090 O O . VAL A 1 393 ? -16.000 15.945 19.328 1.00 96.56 393 VAL A O 1
ATOM 3093 N N . GLU A 1 394 ? -17.229 15.589 21.181 1.00 95.56 394 GLU A N 1
ATOM 3094 C CA . GLU A 1 394 ? -17.417 17.008 21.518 1.00 95.56 394 GLU A CA 1
ATOM 3095 C C . GLU A 1 394 ? -16.077 17.752 21.681 1.00 95.56 394 GLU A C 1
ATOM 3097 O O . GLU A 1 394 ? -15.842 18.794 21.059 1.00 95.56 394 GLU A O 1
ATOM 3102 N N . LEU A 1 395 ? -15.158 17.202 22.483 1.00 95.06 395 LEU A N 1
ATOM 3103 C CA . LEU A 1 395 ? -13.850 17.809 22.731 1.00 95.06 395 LEU A CA 1
ATOM 3104 C C . LEU A 1 395 ? -12.992 17.835 21.466 1.00 95.06 395 LEU A C 1
ATOM 3106 O O . LEU A 1 395 ? -12.342 18.848 21.199 1.00 95.06 395 LEU A O 1
ATOM 3110 N N . SER A 1 396 ? -13.008 16.766 20.662 1.00 95.88 396 SER A N 1
ATOM 3111 C CA . SER A 1 396 ? -12.266 16.740 19.399 1.00 95.88 396 SER A CA 1
ATOM 3112 C C . SER A 1 396 ? -12.760 17.827 18.445 1.00 95.88 396 SER A C 1
ATOM 3114 O O . SER A 1 396 ? -11.959 18.530 17.837 1.00 95.88 396 SER A O 1
ATOM 3116 N N . GLN A 1 397 ? -14.073 18.037 18.353 1.00 93.75 397 GLN A N 1
ATOM 3117 C CA . GLN A 1 397 ? -14.640 19.055 17.481 1.00 93.75 397 GLN A CA 1
ATOM 3118 C C . GLN A 1 397 ? -14.296 20.471 17.951 1.00 93.75 397 GLN A C 1
ATOM 3120 O O . GLN A 1 397 ? -14.039 21.344 17.123 1.00 93.75 397 GLN A O 1
ATOM 3125 N N . LYS A 1 398 ? -14.250 20.691 19.269 1.00 93.88 398 LYS A N 1
ATOM 3126 C CA . LYS A 1 398 ? -13.968 21.999 19.866 1.00 93.88 398 LYS A CA 1
ATOM 3127 C C . LYS A 1 398 ? -12.488 22.386 19.842 1.00 93.88 398 LYS A C 1
ATOM 3129 O O . LYS A 1 398 ? -12.181 23.557 19.631 1.00 93.88 398 LYS A O 1
ATOM 3134 N N . TYR A 1 399 ? -11.587 21.439 20.103 1.00 95.44 399 TYR A N 1
ATOM 3135 C CA . TYR A 1 399 ? -10.165 21.726 20.332 1.00 95.44 399 TYR A CA 1
ATOM 3136 C C . TYR A 1 399 ? -9.239 21.273 19.195 1.00 95.44 399 TYR A C 1
ATOM 3138 O O . TYR A 1 399 ? -8.153 21.830 19.067 1.00 95.44 399 TYR A O 1
ATOM 3146 N N . LEU A 1 400 ? -9.654 20.313 18.360 1.00 93.25 400 LEU A N 1
ATOM 3147 C CA . LEU A 1 400 ? -8.880 19.815 17.215 1.00 93.25 400 LEU A CA 1
ATOM 3148 C C . LEU A 1 400 ? -9.536 20.294 15.911 1.00 93.25 400 LEU A C 1
ATOM 3150 O O . LEU A 1 400 ? -10.291 19.570 15.254 1.00 93.25 400 LEU A O 1
ATOM 3154 N N . THR A 1 401 ? -9.305 21.565 15.578 1.00 91.81 401 THR A N 1
ATOM 3155 C CA . THR A 1 401 ? -9.921 22.253 14.427 1.00 91.81 401 THR A CA 1
ATOM 3156 C C . THR A 1 401 ? -9.189 22.019 13.106 1.00 91.81 401 THR A C 1
ATOM 3158 O O . THR A 1 401 ? -9.751 22.271 12.045 1.00 91.81 401 THR A O 1
ATOM 3161 N N . ASP A 1 402 ? -7.953 21.531 13.164 1.00 90.62 402 ASP A N 1
ATOM 3162 C CA . ASP A 1 402 ? -7.098 21.182 12.028 1.00 90.62 402 ASP A CA 1
ATOM 3163 C C . ASP A 1 402 ? -7.339 19.756 11.503 1.00 90.62 402 ASP A C 1
ATOM 3165 O O . ASP A 1 402 ? -6.882 19.410 10.413 1.00 90.62 402 ASP A O 1
ATOM 3169 N N . LYS A 1 403 ? -8.080 18.938 12.260 1.00 92.12 403 LYS A N 1
ATOM 3170 C CA . LYS A 1 403 ? -8.438 17.560 11.914 1.00 92.12 403 LYS A CA 1
ATOM 3171 C C . LYS A 1 403 ? -9.943 17.388 11.705 1.00 92.12 403 LYS A C 1
ATOM 3173 O O . LYS A 1 403 ? -10.769 18.123 12.254 1.00 92.12 403 LYS A O 1
ATOM 3178 N N . PHE A 1 404 ? -10.297 16.332 10.982 1.00 93.75 404 PHE A N 1
ATOM 3179 C CA . PHE A 1 404 ? -11.675 15.991 10.635 1.00 93.75 404 PHE A CA 1
ATOM 3180 C C . PHE A 1 404 ? -12.163 14.758 11.403 1.00 93.75 404 PHE A C 1
ATOM 3182 O O . PHE A 1 404 ? -11.385 13.870 11.755 1.00 93.75 404 PHE A O 1
ATOM 3189 N N . LEU A 1 405 ? -13.465 14.696 11.672 1.00 93.44 405 LEU A N 1
ATOM 3190 C CA . LEU A 1 405 ? -14.131 13.485 12.140 1.00 93.44 405 LEU A CA 1
ATOM 3191 C C . LEU A 1 405 ? -14.123 12.400 11.040 1.00 93.44 405 LEU A C 1
ATOM 3193 O O . LEU A 1 405 ? -14.135 12.718 9.847 1.00 93.44 405 LEU A O 1
ATOM 3197 N N . PRO A 1 406 ? -14.148 11.106 11.411 1.00 93.88 406 PRO A N 1
ATOM 3198 C CA . PRO A 1 406 ? -14.130 10.580 12.780 1.00 93.88 406 PRO A CA 1
ATOM 3199 C C . PRO A 1 406 ? -12.718 10.455 13.387 1.00 93.88 406 PRO A C 1
ATOM 3201 O O . PRO A 1 406 ? -12.612 10.262 14.594 1.00 93.88 406 PRO A O 1
ATOM 3204 N N . ASP A 1 407 ? -11.658 10.589 12.586 1.00 94.56 407 ASP A N 1
ATOM 3205 C CA . ASP A 1 407 ? -10.256 10.327 12.958 1.00 94.56 407 ASP A CA 1
ATOM 3206 C C . ASP A 1 407 ? -9.825 11.001 14.264 1.00 94.56 407 ASP A C 1
ATOM 3208 O O . ASP A 1 407 ? -9.415 10.328 15.204 1.00 94.56 407 ASP A O 1
ATOM 3212 N N . LYS A 1 408 ? -10.058 12.311 14.402 1.00 95.12 408 LYS A N 1
ATOM 3213 C CA . LYS A 1 408 ? -9.689 13.042 15.627 1.00 95.12 408 LYS A CA 1
ATOM 3214 C C . LYS A 1 408 ? -10.357 12.534 16.908 1.00 95.12 408 LYS A C 1
ATOM 3216 O O . LYS A 1 408 ? -9.780 12.660 17.982 1.00 95.12 408 LYS A O 1
ATOM 3221 N N . ALA A 1 409 ? -11.574 11.999 16.820 1.00 95.88 409 ALA A N 1
ATOM 3222 C CA . ALA A 1 409 ? -12.274 11.443 17.976 1.00 95.88 409 ALA A CA 1
ATOM 3223 C C . ALA A 1 409 ? -11.778 10.024 18.289 1.00 95.88 409 ALA A C 1
ATOM 3225 O O . ALA A 1 409 ? -11.668 9.656 19.458 1.00 95.88 409 ALA A O 1
ATOM 3226 N N . ILE A 1 410 ? -11.441 9.253 17.249 1.00 94.25 410 ILE A N 1
ATOM 3227 C CA . ILE A 1 410 ? -10.810 7.935 17.378 1.00 94.25 410 ILE A CA 1
ATOM 3228 C C . ILE A 1 410 ? -9.448 8.075 18.063 1.00 94.25 410 ILE A C 1
ATOM 3230 O O . ILE A 1 410 ? -9.215 7.388 19.054 1.00 94.25 410 ILE A O 1
ATOM 3234 N N . ASP A 1 411 ? -8.615 9.017 17.613 1.00 95.06 411 ASP A N 1
ATOM 3235 C CA . ASP A 1 411 ? -7.313 9.335 18.212 1.00 95.06 411 ASP A CA 1
ATOM 3236 C C . ASP A 1 411 ? -7.433 9.626 19.718 1.00 95.06 411 ASP A C 1
ATOM 3238 O O . ASP A 1 411 ? -6.673 9.088 20.523 1.00 95.06 411 ASP A O 1
ATOM 3242 N N . LEU A 1 412 ? -8.412 10.446 20.130 1.00 95.31 412 LEU A N 1
ATOM 3243 C CA . LEU A 1 412 ? -8.621 10.771 21.548 1.00 95.31 412 LEU A CA 1
ATOM 3244 C C . LEU A 1 412 ? -9.015 9.546 22.382 1.00 95.31 412 LEU A C 1
ATOM 3246 O O . LEU A 1 412 ? -8.531 9.390 23.505 1.00 95.31 412 LEU A O 1
ATOM 3250 N N . ILE A 1 413 ? -9.892 8.685 21.858 1.00 95.19 413 ILE A N 1
ATOM 3251 C CA . ILE A 1 413 ? -10.301 7.454 22.547 1.00 95.19 413 ILE A CA 1
ATOM 3252 C C . ILE A 1 413 ? -9.143 6.461 22.637 1.00 95.19 413 ILE A C 1
ATOM 3254 O O . ILE A 1 413 ? -8.972 5.825 23.682 1.00 95.19 413 ILE A O 1
ATOM 3258 N N . ASP A 1 414 ? -8.351 6.328 21.575 1.00 94.50 414 ASP A N 1
ATOM 3259 C CA . ASP A 1 414 ? -7.198 5.432 21.526 1.00 94.50 414 ASP A CA 1
ATOM 3260 C C . ASP A 1 414 ? -6.125 5.861 22.536 1.00 94.50 414 ASP A C 1
ATOM 3262 O O . ASP A 1 414 ? -5.714 5.061 23.382 1.00 94.50 414 ASP A O 1
ATOM 3266 N N . GLU A 1 415 ? -5.768 7.149 22.542 1.00 94.38 415 GLU A N 1
ATOM 3267 C CA . GLU A 1 415 ? -4.795 7.734 23.470 1.00 94.38 415 GLU A CA 1
ATOM 3268 C C . GLU A 1 415 ? -5.268 7.620 24.929 1.00 94.38 415 GLU A C 1
ATOM 3270 O O . GLU A 1 415 ? -4.519 7.177 25.805 1.00 94.38 415 GLU A O 1
ATOM 3275 N N . ALA A 1 416 ? -6.540 7.934 25.209 1.00 94.06 416 ALA A N 1
ATOM 3276 C CA . ALA A 1 416 ? -7.110 7.786 26.548 1.00 94.06 416 ALA A CA 1
ATOM 3277 C C . ALA A 1 416 ? -7.099 6.319 27.019 1.00 94.06 416 ALA A C 1
ATOM 3279 O O . ALA A 1 416 ? -6.761 6.024 28.171 1.00 94.06 416 ALA A O 1
ATOM 3280 N N . SER A 1 417 ? -7.420 5.383 26.122 1.00 93.31 417 SER A N 1
ATOM 3281 C CA . SER A 1 417 ? -7.407 3.945 26.407 1.00 93.31 417 SER A CA 1
ATOM 3282 C C . SER A 1 417 ? -5.990 3.432 26.681 1.00 93.31 417 SER A C 1
ATOM 3284 O O . SER A 1 417 ? -5.775 2.680 27.641 1.00 93.31 417 SER A O 1
ATOM 3286 N N . ALA A 1 418 ? -5.010 3.878 25.891 1.00 92.50 418 ALA A N 1
ATOM 3287 C CA . ALA A 1 418 ? -3.600 3.562 26.078 1.00 92.50 418 ALA A CA 1
ATOM 3288 C C . ALA A 1 418 ? -3.073 4.115 27.412 1.00 92.50 418 ALA A C 1
ATOM 3290 O O . ALA A 1 418 ? -2.449 3.376 28.182 1.00 92.50 418 ALA A O 1
ATOM 3291 N N . ALA A 1 419 ? -3.395 5.368 27.742 1.00 91.25 419 ALA A N 1
ATOM 3292 C CA . ALA A 1 419 ? -3.005 6.002 28.998 1.00 91.25 419 ALA A CA 1
ATOM 3293 C C . ALA A 1 419 ? -3.540 5.235 30.219 1.00 91.25 419 ALA A C 1
ATOM 3295 O O . ALA A 1 419 ? -2.796 4.971 31.169 1.00 91.25 419 ALA A O 1
ATOM 3296 N N . ILE A 1 420 ? -4.807 4.807 30.194 1.00 89.19 420 ILE A N 1
ATOM 3297 C CA . ILE A 1 420 ? -5.387 3.990 31.270 1.00 89.19 420 ILE A CA 1
ATOM 3298 C C . ILE A 1 420 ? -4.671 2.644 31.367 1.00 89.19 420 ILE A C 1
ATOM 3300 O O . ILE A 1 420 ? -4.326 2.216 32.467 1.00 89.19 420 ILE A O 1
ATOM 3304 N N . ARG A 1 421 ? -4.413 1.974 30.240 1.00 84.56 421 ARG A N 1
ATOM 3305 C CA . ARG A 1 421 ? -3.725 0.677 30.216 1.00 84.56 421 ARG A CA 1
ATOM 3306 C C . ARG A 1 421 ? -2.319 0.753 30.809 1.00 84.56 421 ARG A C 1
ATOM 3308 O O . ARG A 1 421 ? -1.939 -0.147 31.553 1.00 84.56 421 ARG A O 1
ATOM 3315 N N . VAL A 1 422 ? -1.562 1.803 30.493 1.00 84.25 422 VAL A N 1
ATOM 3316 C CA . VAL A 1 422 ? -0.211 2.026 31.036 1.00 84.25 422 VAL A CA 1
ATOM 3317 C C . VAL A 1 422 ? -0.267 2.308 32.539 1.00 84.25 422 VAL A C 1
ATOM 3319 O O . VAL A 1 422 ? 0.519 1.753 33.306 1.00 84.25 422 VAL A O 1
ATOM 3322 N N . ASN A 1 423 ? -1.232 3.119 32.975 1.00 78.00 423 ASN A N 1
ATOM 3323 C CA . ASN A 1 423 ? -1.400 3.487 34.382 1.00 78.00 423 ASN A CA 1
ATOM 3324 C C . ASN A 1 423 ? -2.045 2.388 35.236 1.00 78.00 423 ASN A C 1
ATOM 3326 O O . ASN A 1 423 ? -1.949 2.418 36.468 1.00 78.00 423 ASN A O 1
ATOM 3330 N N . LYS A 1 424 ? -2.673 1.392 34.605 1.00 72.00 424 LYS A N 1
ATOM 3331 C CA . LYS A 1 424 ? -3.184 0.193 35.265 1.00 72.00 424 LYS A CA 1
ATOM 3332 C C . LYS A 1 424 ? -1.992 -0.629 35.756 1.00 72.00 424 LYS A C 1
ATOM 3334 O O . LYS A 1 424 ? -1.499 -1.527 35.077 1.00 72.00 424 LYS A O 1
ATOM 3339 N N . LYS A 1 425 ? -1.520 -0.315 36.968 1.00 61.78 425 LYS A N 1
ATOM 3340 C CA . LYS A 1 425 ? -0.596 -1.176 37.716 1.00 61.78 425 LYS A CA 1
ATOM 3341 C C . LYS A 1 425 ? -1.162 -2.594 37.672 1.00 61.78 425 LYS A C 1
ATOM 3343 O O . LYS A 1 425 ? -2.347 -2.767 37.964 1.00 61.78 425 LYS A O 1
ATOM 3348 N N . LEU A 1 426 ? -0.324 -3.575 37.306 1.00 59.34 426 LEU A N 1
ATOM 3349 C CA . LEU A 1 426 ? -0.662 -5.002 37.384 1.00 59.34 426 LEU A CA 1
ATOM 3350 C C . LEU A 1 426 ? -1.432 -5.222 38.680 1.00 59.34 426 LEU A C 1
ATOM 3352 O O . LEU A 1 426 ? -0.908 -4.895 39.751 1.00 59.34 426 LEU A O 1
ATOM 3356 N N . SER A 1 427 ? -2.662 -5.722 38.572 1.00 63.56 427 SER A N 1
ATOM 3357 C CA . SER A 1 427 ? -3.476 -5.999 39.752 1.00 63.56 427 SER A CA 1
ATOM 3358 C C . SER A 1 427 ? -2.652 -6.849 40.724 1.00 63.56 427 SER A C 1
ATOM 3360 O O . SER A 1 427 ? -1.865 -7.692 40.284 1.00 63.56 427 SER A O 1
ATOM 3362 N N . ASN A 1 428 ? -2.826 -6.679 42.040 1.00 60.91 428 ASN A N 1
ATOM 3363 C CA . ASN A 1 428 ? -2.178 -7.545 43.040 1.00 60.91 428 ASN A CA 1
ATOM 3364 C C . ASN A 1 428 ? -2.353 -9.037 42.694 1.00 60.91 428 ASN A C 1
ATOM 3366 O O . ASN A 1 428 ? -1.462 -9.846 42.938 1.00 60.91 428 ASN A O 1
ATOM 3370 N N . LEU A 1 429 ? -3.474 -9.390 42.058 1.00 64.19 429 LEU A N 1
ATOM 3371 C CA . LEU A 1 429 ? -3.758 -10.721 41.525 1.00 64.19 429 LEU A CA 1
ATOM 3372 C C . LEU A 1 429 ? -2.857 -11.114 40.345 1.00 64.19 429 LEU A C 1
ATOM 3374 O O . LEU A 1 429 ? -2.337 -12.223 40.330 1.00 64.19 429 LEU A O 1
ATOM 3378 N N . GLU A 1 430 ? -2.615 -10.225 39.384 1.00 67.88 430 GLU A N 1
ATOM 3379 C CA . GLU A 1 430 ? -1.732 -10.491 38.239 1.00 67.88 430 GLU A CA 1
ATOM 3380 C C . GLU A 1 430 ? -0.262 -10.569 38.661 1.00 67.88 430 GLU A C 1
ATOM 3382 O O . GLU A 1 430 ? 0.483 -11.412 38.159 1.00 67.88 430 GLU A O 1
ATOM 3387 N N . GLN A 1 431 ? 0.149 -9.757 39.639 1.00 74.12 431 GLN A N 1
ATOM 3388 C CA . GLN A 1 431 ? 1.468 -9.873 40.263 1.00 74.12 431 GLN A CA 1
ATOM 3389 C C . GLN A 1 431 ? 1.615 -11.209 41.000 1.00 74.12 431 GLN A C 1
ATOM 3391 O O . GLN A 1 431 ? 2.632 -11.887 40.851 1.00 74.12 431 GLN A O 1
ATOM 3396 N N . LYS A 1 432 ? 0.577 -11.631 41.732 1.00 77.00 432 LYS A N 1
ATOM 3397 C CA . LYS A 1 432 ? 0.544 -12.920 42.434 1.00 77.00 432 LYS A CA 1
ATOM 3398 C C . LYS A 1 432 ? 0.558 -14.103 41.462 1.00 77.00 432 LYS A C 1
ATOM 3400 O O . LYS A 1 432 ? 1.303 -15.047 41.688 1.00 77.00 432 LYS A O 1
ATOM 3405 N N . ILE A 1 433 ? -0.170 -14.026 40.345 1.00 80.44 433 ILE A N 1
ATOM 3406 C CA . ILE A 1 433 ? -0.142 -15.033 39.268 1.00 80.44 433 ILE A CA 1
ATOM 3407 C C . ILE A 1 433 ? 1.243 -15.097 38.618 1.00 80.44 433 ILE A C 1
ATOM 3409 O O . ILE A 1 433 ? 1.764 -16.187 38.393 1.00 80.44 433 ILE A O 1
ATOM 3413 N N . LYS A 1 434 ? 1.865 -13.948 38.328 1.00 82.75 434 LYS A N 1
ATOM 3414 C CA . LYS A 1 434 ? 3.224 -13.902 37.772 1.00 82.75 434 LYS A CA 1
ATOM 3415 C C . LYS A 1 434 ? 4.238 -14.526 38.735 1.00 82.75 434 LYS A C 1
ATOM 3417 O O . LYS A 1 434 ? 5.087 -15.291 38.291 1.00 82.75 434 LYS A O 1
ATOM 3422 N N . LYS A 1 435 ? 4.111 -14.253 40.037 1.00 86.44 435 LYS A N 1
ATOM 3423 C CA . LYS A 1 435 ? 4.956 -14.840 41.085 1.00 86.44 435 LYS A CA 1
ATOM 3424 C C . LYS A 1 435 ? 4.767 -16.358 41.192 1.00 86.44 435 LYS A C 1
ATOM 3426 O O . LYS A 1 435 ? 5.745 -17.087 41.107 1.00 86.44 435 LYS A O 1
ATOM 3431 N N . LEU A 1 436 ? 3.522 -16.833 41.242 1.00 88.50 436 LEU A N 1
ATOM 3432 C CA . LEU A 1 436 ? 3.195 -18.266 41.264 1.00 88.50 436 LEU A CA 1
ATOM 3433 C C . LEU A 1 436 ? 3.698 -19.006 40.015 1.00 88.50 436 LEU A C 1
ATOM 3435 O O . LEU A 1 436 ? 4.152 -20.140 40.109 1.00 88.50 436 LEU A O 1
ATOM 3439 N N . ARG A 1 437 ? 3.662 -18.377 38.832 1.00 89.69 437 ARG A N 1
ATOM 3440 C CA . ARG A 1 437 ? 4.234 -18.967 37.608 1.00 89.69 437 ARG A CA 1
ATOM 3441 C C . ARG A 1 437 ? 5.748 -19.130 37.684 1.00 89.69 437 ARG A C 1
ATOM 3443 O O . ARG A 1 437 ? 6.260 -20.128 37.187 1.00 89.69 437 ARG A O 1
ATOM 3450 N N . LEU A 1 438 ? 6.444 -18.161 38.277 1.00 90.81 438 LEU A N 1
ATOM 3451 C CA . LEU A 1 438 ? 7.885 -18.258 38.512 1.00 90.81 438 LEU A CA 1
ATOM 3452 C C . LEU A 1 438 ? 8.198 -19.363 39.526 1.00 90.81 438 LEU A C 1
ATOM 3454 O O . LEU A 1 438 ? 9.098 -20.154 39.279 1.00 90.81 438 LEU A O 1
ATOM 3458 N N . GLU A 1 439 ? 7.409 -19.475 40.598 1.00 92.31 439 GLU A N 1
ATOM 3459 C CA . GLU A 1 439 ? 7.541 -20.550 41.593 1.00 92.31 439 GLU A CA 1
ATOM 3460 C C . GLU A 1 439 ? 7.310 -21.940 40.971 1.00 92.31 439 GLU A C 1
ATOM 3462 O O . GLU A 1 439 ? 8.082 -22.859 41.219 1.00 92.31 439 GLU A O 1
ATOM 3467 N N . ILE A 1 440 ? 6.314 -22.101 40.092 1.00 92.62 440 ILE A N 1
ATOM 3468 C CA . ILE A 1 440 ? 6.085 -23.368 39.371 1.00 92.62 440 ILE A CA 1
ATOM 3469 C C . ILE A 1 440 ? 7.266 -23.719 38.458 1.00 92.62 440 ILE A C 1
ATOM 3471 O O . ILE A 1 440 ? 7.667 -24.880 38.394 1.00 92.62 440 ILE A O 1
ATOM 3475 N N . LEU A 1 441 ? 7.818 -22.737 37.741 1.00 90.81 441 LEU A N 1
ATOM 3476 C CA . LEU A 1 441 ? 8.987 -22.930 36.877 1.00 90.81 441 LEU A CA 1
ATOM 3477 C C . LEU A 1 441 ? 10.220 -23.359 37.676 1.00 90.81 441 LEU A C 1
ATOM 3479 O O . LEU A 1 441 ? 10.952 -24.245 37.240 1.00 90.81 441 LEU A O 1
ATOM 3483 N N . ASP A 1 442 ? 10.417 -22.764 38.849 1.00 92.19 442 ASP A N 1
ATOM 3484 C CA . ASP A 1 442 ? 11.513 -23.114 39.746 1.00 92.19 442 ASP A CA 1
ATOM 3485 C C . ASP A 1 442 ? 11.361 -24.542 40.288 1.00 92.19 442 ASP A C 1
ATOM 3487 O O . ASP A 1 442 ? 12.276 -25.355 40.173 1.00 92.19 442 ASP A O 1
ATOM 3491 N N . VAL A 1 443 ? 10.162 -24.909 40.751 1.00 90.56 443 VAL A N 1
ATOM 3492 C CA . VAL A 1 443 ? 9.854 -26.277 41.204 1.00 90.56 443 VAL A CA 1
ATOM 3493 C C . VAL A 1 443 ? 10.013 -27.303 40.074 1.00 90.56 443 VAL A C 1
ATOM 3495 O O . VAL A 1 443 ? 10.507 -28.406 40.305 1.00 90.56 443 VAL A O 1
ATOM 3498 N N . LEU A 1 444 ? 9.638 -26.964 38.836 1.00 88.75 444 LEU A N 1
ATOM 3499 C CA . LEU A 1 444 ? 9.850 -27.833 37.673 1.00 88.75 444 LEU A CA 1
ATOM 3500 C C . LEU A 1 444 ? 11.339 -28.039 37.371 1.00 88.75 444 LEU A C 1
ATOM 3502 O O . LEU A 1 444 ? 11.746 -29.162 37.073 1.00 88.75 444 LEU A O 1
ATOM 3506 N N . ASN A 1 445 ? 12.152 -26.987 37.480 1.00 88.56 445 ASN A N 1
ATOM 3507 C CA . ASN A 1 445 ? 13.600 -27.092 37.317 1.00 88.56 445 ASN A CA 1
ATOM 3508 C C . ASN A 1 445 ? 14.234 -27.942 38.424 1.00 88.56 445 ASN A C 1
ATOM 3510 O O . ASN A 1 445 ? 15.033 -28.823 38.116 1.00 88.56 445 ASN A O 1
ATOM 3514 N N . GLN A 1 446 ? 13.828 -27.749 39.682 1.00 89.31 446 GLN A N 1
ATOM 3515 C CA . GLN A 1 446 ? 14.281 -28.566 40.813 1.00 89.31 446 GLN A CA 1
ATOM 3516 C C . GLN A 1 446 ? 13.897 -30.041 40.638 1.00 89.31 446 GLN A C 1
ATOM 3518 O O . GLN A 1 446 ? 14.725 -30.926 40.836 1.00 89.31 446 GLN A O 1
ATOM 3523 N N . LYS A 1 447 ? 12.664 -30.323 40.195 1.00 87.88 447 LYS A N 1
ATOM 3524 C CA . LYS A 1 447 ? 12.226 -31.685 39.861 1.00 87.88 447 LYS A CA 1
ATOM 3525 C C . LYS A 1 447 ? 13.103 -32.303 38.771 1.00 87.88 447 LYS A C 1
ATOM 3527 O O . LYS A 1 447 ? 13.516 -33.446 38.911 1.00 87.88 447 LYS A O 1
ATOM 3532 N N . ASN A 1 448 ? 13.374 -31.573 37.691 1.00 83.19 448 ASN A N 1
ATOM 3533 C CA . ASN A 1 448 ? 14.193 -32.082 36.590 1.00 83.19 448 ASN A CA 1
ATOM 3534 C C . ASN A 1 448 ? 15.648 -32.328 37.016 1.00 83.19 448 ASN A C 1
ATOM 3536 O O . ASN A 1 448 ? 16.259 -33.277 36.538 1.00 83.19 448 ASN A O 1
ATOM 3540 N N . GLN A 1 449 ? 16.183 -31.518 37.933 1.00 82.50 449 GLN A N 1
ATOM 3541 C CA . GLN A 1 449 ? 17.508 -31.733 38.519 1.00 82.50 449 GLN A CA 1
ATOM 3542 C C . GLN A 1 449 ? 17.561 -32.936 39.467 1.00 82.50 449 GLN A C 1
ATOM 3544 O O . GLN A 1 449 ? 18.591 -33.584 39.527 1.00 82.50 449 GLN A O 1
ATOM 3549 N N . ALA A 1 450 ? 16.476 -33.249 40.179 1.00 78.25 450 ALA A N 1
ATOM 3550 C CA . ALA A 1 450 ? 16.408 -34.397 41.090 1.00 78.25 450 ALA A CA 1
ATOM 3551 C C . ALA A 1 450 ? 16.177 -35.751 40.384 1.00 78.25 450 ALA A C 1
ATOM 3553 O O . ALA A 1 450 ? 16.219 -36.795 41.030 1.00 78.25 450 ALA A O 1
ATOM 3554 N N . VAL A 1 451 ? 15.857 -35.731 39.086 1.00 72.75 451 VAL A N 1
ATOM 3555 C CA . VAL A 1 451 ? 15.639 -36.925 38.244 1.00 72.75 451 VAL A CA 1
ATOM 3556 C C . VAL A 1 451 ? 16.902 -37.298 37.440 1.00 72.75 451 VAL A C 1
ATOM 3558 O O . VAL A 1 451 ? 16.954 -38.385 36.867 1.00 72.75 451 VAL A O 1
ATOM 3561 N N . LEU A 1 452 ? 17.916 -36.425 37.425 1.00 46.34 452 LEU A N 1
ATOM 3562 C CA . LEU A 1 452 ? 19.295 -36.712 37.001 1.00 46.34 452 LEU A CA 1
ATOM 3563 C C . LEU A 1 452 ? 20.113 -37.196 38.201 1.00 46.34 452 LEU A C 1
ATOM 3565 O O . LEU A 1 452 ? 20.989 -38.060 37.977 1.00 46.34 452 LEU A O 1
#

Mean predicted aligned error: 17.81 Å

Foldseek 3Di:
DDLVVQAAPLLVQLVVQLQVVCVVQQAQARELVSSVLSLLVSPPFPLVVLCVVVVDHSVLCVVCCVPQPDPRHDPDDPDGHYHDPLRVQLVVQLVVLCVVLVHSHRGSLSSNLSSLVDDDSSSVRSCVSVVHDSVVSNVVSVVVSNVVSVPNDDRPPPPDDDDDDDDDDDDDDDPDDCALLNQFKDWLLDPVNLVVQADDAPCVVLLVVLLVLCPDPWLNAEEEADDPALCPVSSLSVNSVCLNVVVGDPSLNLAIEIEGHLVSLVPPDPDLVSSLVSVLRVLVVQLVPVSYEYEYEQVLLACPPDDDDPRRPNNVVVLVCQLVVSHHYYYYHYPVSCVRGACPDPSRVRRYDYRYRYFDDLVRLLVVCVRCQVVLCVVLVHHDDSVLLNVLSVCQVVPVVVDTPDRSSVVVSNVVSNVVSVVPDQPPVNVVVVVVVVVVVVVVVVVVVVVD

Radius of gyration: 30.87 Å; Cα contacts (8 Å, |Δi|>4): 587; chains: 1; bounding box: 76×59×78 Å